Protein AF-0000000070112321 (afdb_homodimer)

Organism: Actinoplanes teichomyceticus (NCBI:txid1867)

Foldseek 3Di:
DAEEEEALALQRLLLQVLCVVVVHHYAYEALDDPPRHAPLQQFLFKLCLQQVCLQADPLQSVLSVVLSVCVVVVCVVLVDAQQKFQQFEKEFEQDPVFCVVCVSSCVSLVFDKDFQPVVCVQAVLWDNSTTIIGTGRRMIGGRSVSVSVSSCVVCVVRYDNDHDQEPVVDDGQAYEYAHAQSVCRHQVFPWAWKKWKKWKWADDADNGRHWYWYDDPNATWIWRAGRRRIIMIYIDTHRDDDKDDDPVGVVRRVVRVCNTRVVSVPTDRPDMTMHTGTAHPNQPFAFADPDSHYTYTYHNGSCCSSSSNVRSVQNSCCVVPVDGDPSNVVRHRCPVVPDD/DAEEEEALALQRLLLQVLCVVVVHHYAYEALDDPPRHAPLQQFLFKLCLQQVCLQADPLQSVLSVVLSVCVVVVCVVLVDAQQKFQQFEKEFEQDPVFCVVCVSSCVSLVFDKDFQPVVCVQAVLWDSSTTIIGTGRRMIGGRSVSSSVSSCVVCVVRYDNDHDQEPVVDDGQAYEYAHAQSVCRHQVFPWAWKKKKKWKWADDADNGRHWYWYDDPNATWIWRAGRRRIIMIYIDTHRDDDKDDDPVGVVRRVVRVCNTRVVSVPTDRPDITMHTGTAHPNQPFAFADPDSHYTYTYHNGSCCSSSSNVRSVQNSCCVPPVDGDPSNVVRHRCPVVPDD

Nearest PDB structures (foldseek):
  3if9-assembly2_C-3  TM=8.731E-01  e=1.316E-27  Bacillus subtilis
  2gah-assembly1_B  TM=8.250E-01  e=3.226E-22  Stenotrophomonas maltophilia
  4qfd-assembly2_B  TM=8.005E-01  e=5.479E-20  Homo sapiens
  4qfc-assembly1_A  TM=7.730E-01  e=1.680E-18  Homo sapiens
  3cuk-assembly1_A  TM=7.274E-01  e=4.119E-19  Homo sapiens

pLDDT: mean 94.74, std 7.02, range [36.5, 98.88]

InterPro domains:
  IPR006076 FAD dependent oxidoreductase [PF01266] (3-318)
  IPR012727 Glycine oxidase ThiO [TIGR02352] (3-321)
  IPR036188 FAD/NAD(P)-binding domain superfamily [G3DSA:3.50.50.60] (3-319)
  IPR036188 FAD/NAD(P)-binding domain superfamily [SSF51905] (1-337)

Secondary structure (DSSP, 8-state):
--EEEE--SHHHHHHHHHHHHTT---EEEE--STT---GGGG---EE-HHHHHTTS-HHHHHHHHHHHHHHHHHHHHHTS----B-S-EEEEE-SHHHHHHHHHHHHHHT--EEEHHHHHHH-TTS-TT--EEEEETT-EE--HHHHHHHHHHHTGGGEEE---SSGGG---SEEEE--GGGHHHHH----EEEEEEEEEEE--TTS-SSEEEEEETTEEEEEEE-TTSEEEEE---B-----PPBHHHHHHHHHHHHHH-GGGGGSEEEEEEEEEEEE-TTS--EEEESSSSEEEEE--GGGHHHHHHHHHHHHHHHHHH-PPPGGGGGG-GGGG----/--EEEE--SHHHHHHHHHHHHTT---EEEE--STT---GGGG---EE-HHHHHTTS-HHHHHHHHHHHHHHHHHHHHHTS----B-S-EEEEE-SHHHHHHHHHHHHHHT--EEEHHHHHHH-TTS-TT--EEEEETT-EE--HHHHHHHHHHHTGGGEEE---SSGGG---SEEEE--GGGHHHHH----EEEEEEEEEEE--TTS-SSEEEEEETTEEEEEEE-TTSEEEEE---B-----PPBHHHHHHHHHHHHHH-GGGGGSEEEEEEEEEEEE-TTS--EEEESSSSEEEEE--GGGHHHHHHHHHHHHHHHHHHSPPPGGGGGG-GGGG----

Structure (mmCIF, N/CA/C/O backbone):
data_AF-0000000070112321-model_v1
#
loop_
_entity.id
_entity.type
_entity.pdbx_description
1 polymer 'glycine oxidase'
#
loop_
_atom_site.group_PDB
_atom_site.id
_atom_site.type_symbol
_atom_site.label_atom_id
_atom_site.label_alt_id
_atom_site.label_comp_id
_atom_site.label_asym_id
_atom_site.label_entity_id
_atom_site.label_seq_id
_atom_site.pdbx_PDB_ins_code
_atom_site.Cartn_x
_atom_site.Cartn_y
_atom_site.Cartn_z
_atom_site.occupancy
_atom_site.B_iso_or_equiv
_atom_site.auth_seq_id
_atom_site.auth_comp_id
_atom_site.auth_asym_id
_atom_site.auth_atom_id
_atom_site.pdbx_PDB_model_num
ATOM 1 N N . MET A 1 1 ? 25.578 -30.562 -29.047 1 86.81 1 MET A N 1
ATOM 2 C CA . MET A 1 1 ? 24.344 -29.812 -29.25 1 86.81 1 MET A CA 1
ATOM 3 C C . MET A 1 1 ? 24.25 -28.656 -28.266 1 86.81 1 MET A C 1
ATOM 5 O O . MET A 1 1 ? 24.453 -28.828 -27.062 1 86.81 1 MET A O 1
ATOM 9 N N . SER A 1 2 ? 24.156 -27.438 -28.828 1 96.38 2 SER A N 1
ATOM 10 C CA . SER A 1 2 ? 24.062 -26.266 -27.953 1 96.38 2 SER A CA 1
ATOM 11 C C . SER A 1 2 ? 22.609 -25.922 -27.656 1 96.38 2 SER A C 1
ATOM 13 O O . SER A 1 2 ? 21.75 -25.984 -28.531 1 96.38 2 SER A O 1
ATOM 15 N N . ILE A 1 3 ? 22.344 -25.672 -26.438 1 98.38 3 ILE A N 1
ATOM 16 C CA . ILE A 1 3 ? 21 -25.375 -25.984 1 98.38 3 ILE A CA 1
ATOM 17 C C . ILE A 1 3 ? 20.938 -23.984 -25.375 1 98.38 3 ILE A C 1
ATOM 19 O O . ILE A 1 3 ? 21.844 -23.594 -24.609 1 98.38 3 ILE A O 1
ATOM 23 N N . ALA A 1 4 ? 19.938 -23.188 -25.75 1 98.75 4 ALA A N 1
ATOM 24 C CA . ALA A 1 4 ? 19.656 -21.891 -25.141 1 98.75 4 ALA A CA 1
ATOM 25 C C . ALA A 1 4 ? 18.219 -21.828 -24.625 1 98.75 4 ALA A C 1
ATOM 27 O O . ALA A 1 4 ? 17.312 -22.406 -25.219 1 98.75 4 ALA A O 1
ATOM 28 N N . ILE A 1 5 ? 18.031 -21.188 -23.531 1 98.75 5 ILE A N 1
ATOM 29 C CA . ILE A 1 5 ? 16.719 -20.906 -22.953 1 98.75 5 ILE A CA 1
ATOM 30 C C . ILE A 1 5 ? 16.469 -19.406 -22.922 1 98.75 5 ILE A C 1
ATOM 32 O O . ILE A 1 5 ? 17.297 -18.641 -22.438 1 98.75 5 ILE A O 1
ATOM 36 N N . VAL A 1 6 ? 15.367 -18.984 -23.531 1 98.44 6 VAL A N 1
ATOM 37 C CA . VAL A 1 6 ? 14.969 -17.578 -23.469 1 98.44 6 VAL A CA 1
ATOM 38 C C . VAL A 1 6 ? 13.891 -17.391 -22.391 1 98.44 6 VAL A C 1
ATOM 40 O O . VAL A 1 6 ? 12.758 -17.844 -22.562 1 98.44 6 VAL A O 1
ATOM 43 N N . GLY A 1 7 ? 14.273 -16.688 -21.375 1 97.25 7 GLY A N 1
ATOM 44 C CA . GLY A 1 7 ? 13.422 -16.516 -20.203 1 97.25 7 GLY A CA 1
ATOM 45 C C . GLY A 1 7 ? 13.992 -17.172 -18.953 1 97.25 7 GLY A C 1
ATOM 46 O O . GLY A 1 7 ? 14.141 -18.391 -18.891 1 97.25 7 GLY A O 1
ATOM 47 N N . GLY A 1 8 ? 14.273 -16.344 -18.016 1 96.5 8 GLY A N 1
ATOM 48 C CA . GLY A 1 8 ? 14.828 -16.828 -16.766 1 96.5 8 GLY A CA 1
ATOM 49 C C . GLY A 1 8 ? 13.836 -16.797 -15.617 1 96.5 8 GLY A C 1
ATOM 50 O O . GLY A 1 8 ? 14.188 -16.438 -14.492 1 96.5 8 GLY A O 1
ATOM 51 N N . GLY A 1 9 ? 12.57 -17.047 -15.859 1 96.81 9 GLY A N 1
ATOM 52 C CA . GLY A 1 9 ? 11.586 -17.297 -14.82 1 96.81 9 GLY A CA 1
ATOM 53 C C . GLY A 1 9 ? 11.656 -18.703 -14.25 1 96.81 9 GLY A C 1
ATOM 54 O O . GLY A 1 9 ? 12.609 -19.438 -14.516 1 96.81 9 GLY A O 1
ATOM 55 N N . ILE A 1 10 ? 10.664 -19.062 -13.484 1 97.81 10 ILE A N 1
ATOM 56 C CA . ILE A 1 10 ? 10.727 -20.312 -12.75 1 97.81 10 ILE A CA 1
ATOM 57 C C . ILE A 1 10 ? 10.719 -21.484 -13.727 1 97.81 10 ILE A C 1
ATOM 59 O O . ILE A 1 10 ? 11.391 -22.5 -13.5 1 97.81 10 ILE A O 1
ATOM 63 N N . ILE A 1 11 ? 9.992 -21.344 -14.828 1 98.62 11 ILE A N 1
ATOM 64 C CA . ILE A 1 11 ? 9.922 -22.422 -15.812 1 98.62 11 ILE A CA 1
ATOM 65 C C . ILE A 1 11 ? 11.273 -22.578 -16.516 1 98.62 11 ILE A C 1
ATOM 67 O O . ILE A 1 11 ? 11.812 -23.672 -16.594 1 98.62 11 ILE A O 1
ATOM 71 N N . GLY A 1 12 ? 11.82 -21.453 -16.984 1 98.44 12 GLY A N 1
ATOM 72 C CA . GLY A 1 12 ? 13.102 -21.5 -17.672 1 98.44 12 GLY A CA 1
ATOM 73 C C . GLY A 1 12 ? 14.227 -22.031 -16.797 1 98.44 12 GLY A C 1
ATOM 74 O O . GLY A 1 12 ? 15.008 -22.875 -17.219 1 98.44 12 GLY A O 1
ATOM 75 N N . LEU A 1 13 ? 14.25 -21.578 -15.617 1 97.88 13 LEU A N 1
ATOM 76 C CA . LEU A 1 13 ? 15.336 -21.984 -14.727 1 97.88 13 LEU A CA 1
ATOM 77 C C . LEU A 1 13 ? 15.156 -23.422 -14.273 1 97.88 13 LEU A C 1
ATOM 79 O O . LEU A 1 13 ? 16.141 -24.141 -14.078 1 97.88 13 LEU A O 1
ATOM 83 N N . ALA A 1 14 ? 13.922 -23.859 -14.062 1 98.62 14 ALA A N 1
ATOM 84 C CA . ALA A 1 14 ? 13.68 -25.266 -13.734 1 98.62 14 ALA A CA 1
ATOM 85 C C . ALA A 1 14 ? 14.156 -26.188 -14.867 1 98.62 14 ALA A C 1
ATOM 87 O O . ALA A 1 14 ? 14.758 -27.219 -14.609 1 98.62 14 ALA A O 1
ATOM 88 N N . ILE A 1 15 ? 13.914 -25.781 -16.078 1 98.75 15 ILE A N 1
ATOM 89 C CA . ILE A 1 15 ? 14.367 -26.562 -17.234 1 98.75 15 ILE A CA 1
ATOM 90 C C . ILE A 1 15 ? 15.891 -26.578 -17.281 1 98.75 15 ILE A C 1
ATOM 92 O O . ILE A 1 15 ? 16.5 -27.625 -17.484 1 98.75 15 ILE A O 1
ATOM 96 N N . ALA A 1 16 ? 16.469 -25.406 -17.078 1 98.56 16 ALA A N 1
ATOM 97 C CA . ALA A 1 16 ? 17.922 -25.297 -17.094 1 98.56 16 ALA A CA 1
ATOM 98 C C . ALA A 1 16 ? 18.547 -26.203 -16.031 1 98.56 16 ALA A C 1
ATOM 100 O O . ALA A 1 16 ? 19.531 -26.906 -16.297 1 98.56 16 ALA A O 1
ATOM 101 N N . GLU A 1 17 ? 17.984 -26.188 -14.867 1 97.81 17 GLU A N 1
ATOM 102 C CA . GLU A 1 17 ? 18.469 -27.016 -13.773 1 97.81 17 GLU A CA 1
ATOM 103 C C . GLU A 1 17 ? 18.359 -28.5 -14.117 1 97.81 17 GLU A C 1
ATOM 105 O O . GLU A 1 17 ? 19.266 -29.281 -13.836 1 97.81 17 GLU A O 1
ATOM 110 N N . GLU A 1 18 ? 17.234 -28.906 -14.648 1 97.81 18 GLU A N 1
ATOM 111 C CA . GLU A 1 18 ? 17.016 -30.281 -15.047 1 97.81 18 GLU A CA 1
ATOM 112 C C . GLU A 1 18 ? 18.031 -30.719 -16.094 1 97.81 18 GLU A C 1
ATOM 114 O O . GLU A 1 18 ? 18.609 -31.812 -16.016 1 97.81 18 GLU A O 1
ATOM 119 N N . LEU A 1 19 ? 18.281 -29.891 -17.094 1 97.94 19 LEU A N 1
ATOM 120 C CA . LEU A 1 19 ? 19.281 -30.188 -18.125 1 97.94 19 LEU A CA 1
ATOM 121 C C . LEU A 1 19 ? 20.672 -30.344 -17.516 1 97.94 19 LEU A C 1
ATOM 123 O O . LEU A 1 19 ? 21.391 -31.281 -17.844 1 97.94 19 LEU A O 1
ATOM 127 N N . ASP A 1 20 ? 20.953 -29.438 -16.625 1 95.75 20 ASP A N 1
ATOM 128 C CA . ASP A 1 20 ? 22.25 -29.484 -15.945 1 95.75 20 ASP A CA 1
ATOM 129 C C . ASP A 1 20 ? 22.422 -30.797 -15.164 1 95.75 20 ASP A C 1
ATOM 131 O O . ASP A 1 20 ? 23.469 -31.438 -15.227 1 95.75 20 ASP A O 1
ATOM 135 N N . ARG A 1 21 ? 21.406 -31.141 -14.477 1 94.62 21 ARG A N 1
ATOM 136 C CA . ARG A 1 21 ? 21.438 -32.375 -13.688 1 94.62 21 ARG A CA 1
ATOM 137 C C . ARG A 1 21 ? 21.656 -33.594 -14.57 1 94.62 21 ARG A C 1
ATOM 139 O O . ARG A 1 21 ? 22.25 -34.594 -14.141 1 94.62 21 ARG A O 1
ATOM 146 N N . ARG A 1 22 ? 21.234 -33.469 -15.75 1 95.44 22 ARG A N 1
ATOM 147 C CA . ARG A 1 22 ? 21.359 -34.562 -16.688 1 95.44 22 ARG A CA 1
ATOM 148 C C . ARG A 1 22 ? 22.641 -34.469 -17.516 1 95.44 22 ARG A C 1
ATOM 150 O O . ARG A 1 22 ? 22.828 -35.219 -18.484 1 95.44 22 ARG A O 1
ATOM 157 N N . GLY A 1 23 ? 23.422 -33.469 -17.234 1 94.31 23 GLY A N 1
ATOM 158 C CA . GLY A 1 23 ? 24.75 -33.375 -17.828 1 94.31 23 GLY A CA 1
ATOM 159 C C . GLY A 1 23 ? 24.75 -32.531 -19.109 1 94.31 23 GLY A C 1
ATOM 160 O O . GLY A 1 23 ? 25.734 -32.562 -19.859 1 94.31 23 GLY A O 1
ATOM 161 N N . ALA A 1 24 ? 23.609 -31.891 -19.344 1 92.88 24 ALA A N 1
ATOM 162 C CA . ALA A 1 24 ? 23.516 -31.047 -20.531 1 92.88 24 ALA A CA 1
ATOM 163 C C . ALA A 1 24 ? 23.547 -29.562 -20.156 1 92.88 24 ALA A C 1
ATOM 165 O O . ALA A 1 24 ? 22.766 -29.109 -19.312 1 92.88 24 ALA A O 1
ATOM 166 N N . GLY A 1 25 ? 24.547 -28.844 -20.469 1 91.38 25 GLY A N 1
ATOM 167 C CA . GLY A 1 25 ? 24.609 -27.422 -20.188 1 91.38 25 GLY A CA 1
ATOM 168 C C . GLY A 1 25 ? 23.781 -26.594 -21.141 1 91.38 25 GLY A C 1
ATOM 169 O O . GLY A 1 25 ? 23.438 -27.031 -22.219 1 91.38 25 GLY A O 1
ATOM 170 N N . CYS A 1 26 ? 23.344 -25.469 -20.641 1 97.06 26 CYS A N 1
ATOM 171 C CA . CYS A 1 26 ? 22.609 -24.531 -21.469 1 97.06 26 CYS A CA 1
ATOM 172 C C . CYS A 1 26 ? 22.906 -23.094 -21.047 1 97.06 26 CYS A C 1
ATOM 174 O O . CYS A 1 26 ? 23.531 -22.859 -20.016 1 97.06 26 CYS A O 1
ATOM 176 N N . THR A 1 27 ? 22.594 -22.188 -21.938 1 98.06 27 THR A N 1
ATOM 177 C CA . THR A 1 27 ? 22.641 -20.766 -21.641 1 98.06 27 THR A CA 1
ATOM 178 C C . THR A 1 27 ? 21.234 -20.188 -21.469 1 98.06 27 THR A C 1
ATOM 180 O O . THR A 1 27 ? 20.359 -20.453 -22.281 1 98.06 27 THR A O 1
ATOM 183 N N . VAL A 1 28 ? 21.031 -19.5 -20.359 1 98 28 VAL A N 1
ATOM 184 C CA . VAL A 1 28 ? 19.75 -18.844 -20.109 1 98 28 VAL A CA 1
ATOM 185 C C . VAL A 1 28 ? 19.875 -17.344 -20.359 1 98 28 VAL A C 1
ATOM 187 O O . VAL A 1 28 ? 20.734 -16.688 -19.781 1 98 28 VAL A O 1
ATOM 190 N N . TYR A 1 29 ? 19.031 -16.844 -21.266 1 97.75 29 TYR A N 1
ATOM 191 C CA . TYR A 1 29 ? 18.953 -15.398 -21.5 1 97.75 29 TYR A CA 1
ATOM 192 C C . TYR A 1 29 ? 17.797 -14.781 -20.734 1 97.75 29 TYR A C 1
ATOM 194 O O . TYR A 1 29 ? 16.656 -15.219 -20.859 1 97.75 29 TYR A O 1
ATOM 202 N N . ASP A 1 30 ? 18.062 -13.828 -19.906 1 94.94 30 ASP A N 1
ATOM 203 C CA . ASP A 1 30 ? 17.047 -13.125 -19.109 1 94.94 30 ASP A CA 1
ATOM 204 C C . ASP A 1 30 ? 17.453 -11.68 -18.859 1 94.94 30 ASP A C 1
ATOM 206 O O . ASP A 1 30 ? 18.625 -11.398 -18.562 1 94.94 30 ASP A O 1
ATOM 210 N N . ALA A 1 31 ? 16.609 -10.625 -19.281 1 82.94 31 ALA A N 1
ATOM 211 C CA . ALA A 1 31 ? 16.922 -9.203 -19.109 1 82.94 31 ALA A CA 1
ATOM 212 C C . ALA A 1 31 ? 17.312 -8.906 -17.656 1 82.94 31 ALA A C 1
ATOM 214 O O . ALA A 1 31 ? 18.203 -8.102 -17.406 1 82.94 31 ALA A O 1
ATOM 215 N N . ALA A 1 32 ? 17.359 -9.625 -16.734 1 68.5 32 ALA A N 1
ATOM 216 C CA . ALA A 1 32 ? 17.75 -9.586 -15.328 1 68.5 32 ALA A CA 1
ATOM 217 C C . ALA A 1 32 ? 17.656 -8.172 -14.773 1 68.5 32 ALA A C 1
ATOM 219 O O . ALA A 1 32 ? 17.797 -7.195 -15.516 1 68.5 32 ALA A O 1
ATOM 220 N N . GLY A 1 33 ? 17.156 -7.75 -13.422 1 68.31 33 GLY A N 1
ATOM 221 C CA . GLY A 1 33 ? 17.172 -6.516 -12.656 1 68.31 33 GLY A CA 1
ATOM 222 C C . GLY A 1 33 ? 15.859 -6.238 -11.945 1 68.31 33 GLY A C 1
ATOM 223 O O . GLY A 1 33 ? 14.867 -6.934 -12.164 1 68.31 33 GLY A O 1
ATOM 224 N N . PRO A 1 34 ? 16.062 -5.352 -11.125 1 67.19 34 PRO A N 1
ATOM 225 C CA . PRO A 1 34 ? 14.852 -4.961 -10.406 1 67.19 34 PRO A CA 1
ATOM 226 C C . PRO A 1 34 ? 13.742 -4.5 -11.344 1 67.19 34 PRO A C 1
ATOM 228 O O . PRO A 1 34 ? 13.992 -3.775 -12.312 1 67.19 34 PRO A O 1
ATOM 231 N N . GLY A 1 35 ? 12.547 -5.027 -11.141 1 71.31 35 GLY A N 1
ATOM 232 C CA . GLY A 1 35 ? 11.406 -4.629 -11.953 1 71.31 35 GLY A CA 1
ATOM 233 C C . GLY A 1 35 ? 11.148 -5.566 -13.117 1 71.31 35 GLY A C 1
ATOM 234 O O . GLY A 1 35 ? 10.094 -5.504 -13.75 1 71.31 35 GLY A O 1
ATOM 235 N N . ASP A 1 36 ? 12.148 -6.418 -13.352 1 78.06 36 ASP A N 1
ATOM 236 C CA . ASP A 1 36 ? 11.992 -7.34 -14.477 1 78.06 36 ASP A CA 1
ATOM 237 C C . ASP A 1 36 ? 11.516 -8.711 -14 1 78.06 36 ASP A C 1
ATOM 239 O O . ASP A 1 36 ? 11.578 -9.688 -14.742 1 78.06 36 ASP A O 1
ATOM 243 N N . GLU A 1 37 ? 11.008 -8.617 -12.836 1 87.75 37 GLU A N 1
ATOM 244 C CA . GLU A 1 37 ? 10.578 -9.898 -12.297 1 87.75 37 GLU A CA 1
ATOM 245 C C . GLU A 1 37 ? 9.367 -10.438 -13.047 1 87.75 37 GLU A C 1
ATOM 247 O O . GLU A 1 37 ? 8.523 -9.664 -13.516 1 87.75 37 GLU A O 1
ATOM 252 N N . GLY A 1 38 ? 9.266 -11.68 -13.234 1 90.94 38 GLY A N 1
ATOM 253 C CA . GLY A 1 38 ? 8.148 -12.328 -13.906 1 90.94 38 GLY A CA 1
ATOM 254 C C . GLY A 1 38 ? 7 -12.648 -12.969 1 90.94 38 GLY A C 1
ATOM 255 O O . GLY A 1 38 ? 6.941 -12.133 -11.852 1 90.94 38 GLY A O 1
ATOM 256 N N . ALA A 1 39 ? 6.098 -13.422 -13.453 1 94.44 39 ALA A N 1
ATOM 257 C CA . ALA A 1 39 ? 4.879 -13.781 -12.734 1 94.44 39 ALA A CA 1
ATOM 258 C C . ALA A 1 39 ? 5.203 -14.445 -11.398 1 94.44 39 ALA A C 1
ATOM 260 O O . ALA A 1 39 ? 4.453 -14.305 -10.43 1 94.44 39 ALA A O 1
ATOM 261 N N . TRP A 1 40 ? 6.344 -15.07 -11.328 1 95.44 40 TRP A N 1
ATOM 262 C CA . TRP A 1 40 ? 6.734 -15.805 -10.133 1 95.44 40 TRP A CA 1
ATOM 263 C C . TRP A 1 40 ? 6.863 -14.875 -8.93 1 95.44 40 TRP A C 1
ATOM 265 O O . TRP A 1 40 ? 6.664 -15.289 -7.789 1 95.44 40 TRP A O 1
ATOM 275 N N . HIS A 1 41 ? 7.234 -13.664 -9.133 1 95.88 41 HIS A N 1
ATOM 276 C CA . HIS A 1 41 ? 7.523 -12.711 -8.07 1 95.88 41 HIS A CA 1
ATOM 277 C C . HIS A 1 41 ? 6.273 -12.398 -7.25 1 95.88 41 HIS A C 1
ATOM 279 O O . HIS A 1 41 ? 6.363 -12.094 -6.059 1 95.88 41 HIS A O 1
ATOM 285 N N . VAL A 1 42 ? 5.094 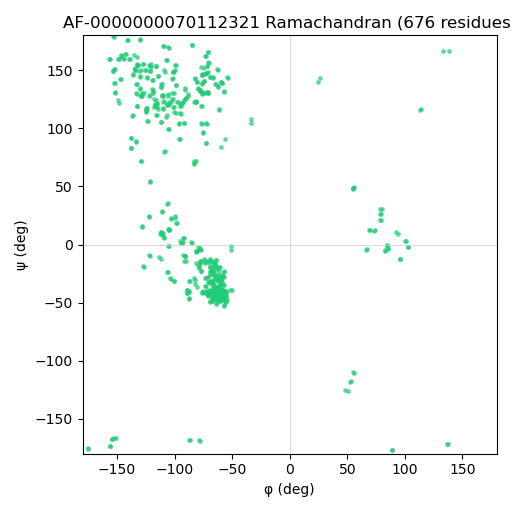-12.5 -7.883 1 97 42 VAL A N 1
ATOM 286 C CA . VAL A 1 42 ? 3.852 -12.164 -7.199 1 97 42 VAL A CA 1
ATOM 287 C C . VAL A 1 42 ? 3.031 -13.43 -6.961 1 97 42 VAL A C 1
ATOM 289 O O . VAL A 1 42 ? 1.875 -13.359 -6.535 1 97 42 VAL A O 1
ATOM 292 N N . SER A 1 43 ? 3.605 -14.531 -7.215 1 97.44 43 SER A N 1
ATOM 293 C CA . SER A 1 43 ? 2.889 -15.789 -7.039 1 97.44 43 SER A CA 1
ATOM 294 C C . SER A 1 43 ? 2.76 -16.156 -5.562 1 97.44 43 SER A C 1
ATOM 296 O O . SER A 1 43 ? 3.686 -15.93 -4.777 1 97.44 43 SER A O 1
ATOM 298 N N . GLY A 1 44 ? 1.648 -16.797 -5.195 1 97.75 44 GLY A N 1
ATOM 299 C CA . GLY A 1 44 ? 1.447 -17.297 -3.846 1 97.75 44 GLY A CA 1
ATOM 300 C C . GLY A 1 44 ? 2.213 -18.578 -3.562 1 97.75 44 GLY A C 1
ATOM 301 O O . GLY A 1 44 ? 2.426 -18.938 -2.402 1 97.75 44 GLY A O 1
ATOM 302 N N . GLY A 1 45 ? 2.557 -19.312 -4.637 1 98.5 45 GLY A N 1
ATOM 303 C CA . GLY A 1 45 ? 3.377 -20.5 -4.488 1 98.5 45 GLY A CA 1
ATOM 304 C C . GLY A 1 45 ? 2.596 -21.703 -4.004 1 98.5 45 GLY A C 1
ATOM 305 O O . GLY A 1 45 ? 3.158 -22.609 -3.375 1 98.5 45 GLY A O 1
ATOM 306 N N . MET A 1 46 ? 1.31 -21.734 -4.27 1 97.94 46 MET A N 1
ATOM 307 C CA . MET A 1 46 ? 0.46 -22.844 -3.852 1 97.94 46 MET A CA 1
ATOM 308 C C . MET A 1 46 ? 0.641 -24.047 -4.773 1 97.94 46 MET A C 1
ATOM 310 O O . MET A 1 46 ? 0.722 -23.891 -5.992 1 97.94 46 MET A O 1
ATOM 314 N N . ILE A 1 47 ? 0.8 -25.125 -4.195 1 97.88 47 ILE A N 1
ATOM 315 C CA . ILE A 1 47 ? 0.828 -26.406 -4.891 1 97.88 47 ILE A CA 1
ATOM 316 C C . ILE A 1 47 ? -0.446 -27.188 -4.582 1 97.88 47 ILE A C 1
ATOM 318 O O . ILE A 1 47 ? -0.455 -28.047 -3.701 1 97.88 47 ILE A O 1
ATOM 322 N N . ALA A 1 48 ? -1.463 -26.812 -5.285 1 94.19 48 ALA A N 1
ATOM 323 C CA . ALA A 1 48 ? -2.812 -27.281 -4.98 1 94.19 48 ALA A CA 1
ATOM 324 C C . ALA A 1 48 ? -3.494 -27.844 -6.23 1 94.19 48 ALA A C 1
ATOM 326 O O . ALA A 1 48 ? -4.5 -27.281 -6.688 1 94.19 48 ALA A O 1
ATOM 327 N N . ALA A 1 49 ? -3.059 -28.984 -6.68 1 89.94 49 ALA A N 1
ATOM 328 C CA . ALA A 1 49 ? -3.525 -29.578 -7.934 1 89.94 49 ALA A CA 1
ATOM 329 C C . ALA A 1 49 ? -5.027 -29.859 -7.883 1 89.94 49 ALA A C 1
ATOM 331 O O . ALA A 1 49 ? -5.738 -29.625 -8.859 1 89.94 49 ALA A O 1
ATOM 332 N N . GLY A 1 50 ? -5.465 -30.375 -6.832 1 84.94 50 GLY A N 1
ATOM 333 C CA . GLY A 1 50 ? -6.887 -30.656 -6.703 1 84.94 50 GLY A CA 1
ATOM 334 C C . GLY A 1 50 ? -7.762 -29.422 -6.875 1 84.94 50 GLY A C 1
ATOM 335 O O . GLY A 1 50 ? -8.766 -29.469 -7.594 1 84.94 50 GLY A O 1
ATOM 336 N N . ARG A 1 51 ? -7.406 -28.406 -6.297 1 84.25 51 ARG A N 1
ATOM 337 C CA . ARG A 1 51 ? -8.156 -27.156 -6.387 1 84.25 51 ARG A CA 1
ATOM 338 C C . ARG A 1 51 ? -8.109 -26.594 -7.801 1 84.25 51 ARG A C 1
ATOM 340 O O . ARG A 1 51 ? -9.141 -26.188 -8.352 1 84.25 51 ARG A O 1
ATOM 347 N N . GLU A 1 52 ? -6.973 -26.516 -8.375 1 84.62 52 GLU A N 1
ATOM 348 C CA . GLU A 1 52 ? -6.785 -25.953 -9.703 1 84.62 52 GLU A CA 1
ATOM 349 C C . GLU A 1 52 ? -7.531 -26.766 -10.766 1 84.62 52 GLU A C 1
ATOM 351 O O . GLU A 1 52 ? -7.969 -26.219 -11.781 1 84.62 52 GLU A O 1
ATOM 356 N N . SER A 1 53 ? -7.703 -28.016 -10.586 1 80.06 53 SER A N 1
ATOM 357 C CA . SER A 1 53 ? -8.328 -28.906 -11.555 1 80.06 53 SER A CA 1
ATOM 358 C C . SER A 1 53 ? -9.805 -28.578 -11.734 1 80.06 53 SER A C 1
ATOM 360 O O . SER A 1 53 ? -10.391 -28.891 -12.773 1 80.06 53 SER A O 1
ATOM 362 N N . ALA A 1 54 ? -10.32 -27.969 -10.766 1 77.56 54 ALA A N 1
ATOM 363 C CA . ALA A 1 54 ? -11.734 -27.609 -10.82 1 77.56 54 ALA A CA 1
ATOM 364 C C . ALA A 1 54 ? -12 -26.594 -11.922 1 77.56 54 ALA A C 1
ATOM 366 O O . ALA A 1 54 ? -13.125 -26.469 -12.406 1 77.56 54 ALA A O 1
ATOM 367 N N . PHE A 1 55 ? -10.992 -25.953 -12.359 1 71.38 55 PHE A N 1
ATOM 368 C CA . PHE A 1 55 ? -11.141 -24.859 -13.32 1 71.38 55 PHE A CA 1
ATOM 369 C C . PHE A 1 55 ? -10.578 -25.25 -14.672 1 71.38 55 PHE A C 1
ATOM 371 O O . PHE A 1 55 ? -10.539 -24.438 -15.602 1 71.38 55 PHE A O 1
ATOM 378 N N . GLU A 1 56 ? -10.219 -26.656 -14.734 1 75.56 56 GLU A N 1
ATOM 379 C CA . GLU A 1 56 ? -9.422 -27 -15.898 1 75.56 56 GLU A CA 1
ATOM 380 C C . GLU A 1 56 ? -9.938 -28.281 -16.547 1 75.56 56 GLU A C 1
ATOM 382 O O . GLU A 1 56 ? -10.719 -29.016 -15.953 1 75.56 56 GLU A O 1
ATOM 387 N N . HIS A 1 57 ? -9.523 -28.484 -17.781 1 82.44 57 HIS A N 1
ATOM 388 C CA . HIS A 1 57 ? -9.867 -29.703 -18.516 1 82.44 57 HIS A CA 1
ATOM 389 C C . HIS A 1 57 ? -9.078 -30.906 -18 1 82.44 57 HIS A C 1
ATOM 391 O O . HIS A 1 57 ? -8.039 -30.734 -17.359 1 82.44 57 HIS A O 1
ATOM 397 N N . PRO A 1 58 ? -9.539 -32.094 -18.312 1 88.06 58 PRO A N 1
ATOM 398 C CA . PRO A 1 58 ? -8.984 -33.312 -17.734 1 88.06 58 PRO A CA 1
ATOM 399 C C . PRO A 1 58 ? -7.488 -33.5 -18 1 88.06 58 PRO A C 1
ATOM 401 O O . PRO A 1 58 ? -6.75 -33.969 -17.141 1 88.06 58 PRO A O 1
ATOM 404 N N . GLN A 1 59 ? -7.07 -33.156 -19.141 1 91 59 GLN A N 1
ATOM 405 C CA . GLN A 1 59 ? -5.652 -33.281 -19.469 1 91 59 GLN A CA 1
ATOM 406 C C . GLN A 1 59 ? -4.797 -32.375 -18.594 1 91 59 GLN A C 1
ATOM 408 O O . GLN A 1 59 ? -3.736 -32.781 -18.125 1 91 59 GLN A O 1
ATOM 413 N N . LEU A 1 60 ? -5.27 -31.188 -18.406 1 94 60 LEU A N 1
ATOM 414 C CA . LEU A 1 60 ? -4.543 -30.266 -17.531 1 94 60 LEU A CA 1
ATOM 415 C C . LEU A 1 60 ? -4.559 -30.75 -16.094 1 94 60 LEU A C 1
ATOM 417 O O . LEU A 1 60 ? -3.549 -30.672 -15.391 1 94 60 LEU A O 1
ATOM 421 N N . ALA A 1 61 ? -5.668 -31.328 -15.672 1 93.75 61 ALA A N 1
ATOM 422 C CA . ALA A 1 61 ? -5.766 -31.859 -14.312 1 93.75 61 ALA A CA 1
ATOM 423 C C . ALA A 1 61 ? -4.711 -32.938 -14.07 1 93.75 61 ALA A C 1
ATOM 425 O O . ALA A 1 61 ? -4.09 -32.969 -13.008 1 93.75 61 ALA A O 1
ATOM 426 N N . ARG A 1 62 ? -4.496 -33.781 -15.047 1 94.88 62 ARG A N 1
ATOM 427 C CA . ARG A 1 62 ? -3.496 -34.844 -14.945 1 94.88 62 ARG A CA 1
ATOM 428 C C . ARG A 1 62 ? -2.088 -34.25 -14.859 1 94.88 62 ARG A C 1
ATOM 430 O O . ARG A 1 62 ? -1.264 -34.719 -14.078 1 94.88 62 ARG A O 1
ATOM 437 N N . LEU A 1 63 ? -1.828 -33.281 -15.641 1 97 63 LEU A N 1
ATOM 438 C CA . LEU A 1 63 ? -0.529 -32.625 -15.617 1 97 63 LEU A CA 1
ATOM 439 C C . LEU A 1 63 ? -0.271 -31.969 -14.258 1 97 63 LEU A C 1
ATOM 441 O O . LEU A 1 63 ? 0.817 -32.125 -13.695 1 97 63 LEU A O 1
ATOM 445 N N . LEU A 1 64 ? -1.291 -31.328 -13.742 1 96.75 64 LEU A N 1
ATOM 446 C CA . LEU A 1 64 ? -1.209 -30.688 -12.438 1 96.75 64 LEU A CA 1
ATOM 447 C C . LEU A 1 64 ? -0.909 -31.703 -11.344 1 96.75 64 LEU A C 1
ATOM 449 O O . LEU A 1 64 ? -0.009 -31.5 -10.523 1 96.75 64 LEU A O 1
ATOM 453 N N . ALA A 1 65 ? -1.609 -32.781 -11.367 1 96.12 65 ALA A N 1
ATOM 454 C CA . ALA A 1 65 ? -1.437 -33.812 -10.352 1 96.12 65 ALA A CA 1
ATOM 455 C C . ALA A 1 65 ? -0.043 -34.438 -10.438 1 96.12 65 ALA A C 1
ATOM 457 O O . ALA A 1 65 ? 0.595 -34.688 -9.406 1 96.12 65 ALA A O 1
ATOM 458 N N . THR A 1 66 ? 0.367 -34.688 -11.648 1 97.75 66 THR A N 1
ATOM 459 C CA . THR A 1 66 ? 1.69 -35.25 -11.852 1 97.75 66 THR A CA 1
ATOM 460 C C . THR A 1 66 ? 2.773 -34.344 -11.297 1 97.75 66 THR A C 1
ATOM 462 O O . THR A 1 66 ? 3.672 -34.781 -10.586 1 97.75 66 THR A O 1
ATOM 465 N N . SER A 1 67 ? 2.654 -33.094 -11.594 1 98.44 67 SER A N 1
ATOM 466 C CA . SER A 1 67 ? 3.656 -32.125 -11.125 1 98.44 67 SER A CA 1
ATOM 467 C C . SER A 1 67 ? 3.65 -32.031 -9.609 1 98.44 67 SER A C 1
ATOM 469 O O . SER A 1 67 ? 4.711 -31.984 -8.977 1 98.44 67 SER A O 1
ATOM 471 N N . ALA A 1 68 ? 2.486 -31.984 -9.031 1 97.94 68 ALA A N 1
ATOM 472 C CA . ALA A 1 68 ? 2.361 -31.891 -7.578 1 97.94 68 ALA A CA 1
ATOM 473 C C . ALA A 1 68 ? 3.098 -33.031 -6.898 1 97.94 68 ALA A C 1
ATOM 475 O O . ALA A 1 68 ? 3.781 -32.844 -5.891 1 97.94 68 ALA A O 1
ATOM 476 N N . ARG A 1 69 ? 2.996 -34.188 -7.469 1 97.88 69 ARG A N 1
ATOM 477 C CA . ARG A 1 69 ? 3.646 -35.375 -6.91 1 97.88 69 ARG A CA 1
ATOM 478 C C . ARG A 1 69 ? 5.164 -35.281 -7.035 1 97.88 69 ARG A C 1
ATOM 480 O O . ARG A 1 69 ? 5.898 -35.969 -6.328 1 97.88 69 ARG A O 1
ATOM 487 N N . MET A 1 70 ? 5.609 -34.469 -7.879 1 98.56 70 MET A N 1
ATOM 488 C CA . MET A 1 70 ? 7.043 -34.375 -8.133 1 98.56 70 MET A CA 1
ATOM 489 C C . MET A 1 70 ? 7.668 -33.312 -7.23 1 98.56 70 MET A C 1
ATOM 491 O O . MET A 1 70 ? 8.891 -33.219 -7.098 1 98.56 70 MET A O 1
ATOM 495 N N . TRP A 1 71 ? 6.895 -32.438 -6.582 1 98.56 71 TRP A N 1
ATOM 496 C CA . TRP A 1 71 ? 7.395 -31.266 -5.898 1 98.56 71 TRP A CA 1
ATOM 497 C C . TRP A 1 71 ? 8.266 -31.656 -4.703 1 98.56 71 TRP A C 1
ATOM 499 O O . TRP A 1 71 ? 9.289 -31.016 -4.445 1 98.56 71 TRP A O 1
ATOM 509 N N . PRO A 1 72 ? 7.859 -32.688 -3.938 1 97.81 72 PRO A N 1
ATOM 510 C CA . PRO A 1 72 ? 8.727 -33.031 -2.811 1 97.81 72 PRO A CA 1
ATOM 511 C C . PRO A 1 72 ? 10.172 -33.312 -3.238 1 97.81 72 PRO A C 1
ATOM 513 O O . PRO A 1 72 ? 11.109 -32.75 -2.65 1 97.81 72 PRO A O 1
ATOM 516 N N . GLU A 1 73 ? 10.32 -34.031 -4.25 1 97.88 73 GLU A N 1
ATOM 517 C CA . GLU A 1 73 ? 11.664 -34.344 -4.742 1 97.88 73 GLU A CA 1
ATOM 518 C C . GLU A 1 73 ? 12.32 -33.094 -5.336 1 97.88 73 GLU A C 1
ATOM 520 O O . GLU A 1 73 ? 13.516 -32.844 -5.133 1 97.88 73 GLU A O 1
ATOM 525 N N . PHE A 1 74 ? 11.609 -32.375 -6.055 1 98.06 74 PHE A N 1
ATOM 526 C CA . PHE A 1 74 ? 12.109 -31.141 -6.645 1 98.06 74 PHE A CA 1
ATOM 527 C C . PHE A 1 74 ? 12.633 -30.203 -5.562 1 98.06 74 PHE A C 1
ATOM 529 O O . PHE A 1 74 ? 13.742 -29.688 -5.672 1 98.06 74 PHE A O 1
ATOM 536 N N . ALA A 1 75 ? 11.836 -29.984 -4.5 1 98.06 75 ALA A N 1
ATOM 537 C CA . ALA A 1 75 ? 12.227 -29.125 -3.383 1 98.06 75 ALA A CA 1
ATOM 538 C C . ALA A 1 75 ? 13.477 -29.656 -2.689 1 98.06 75 ALA A C 1
ATOM 540 O O . ALA A 1 75 ? 14.391 -28.906 -2.365 1 98.06 75 ALA A O 1
ATOM 541 N N . ASP A 1 76 ? 13.508 -30.953 -2.508 1 96.75 76 ASP A N 1
ATOM 542 C CA . ASP A 1 76 ? 14.664 -31.578 -1.867 1 96.75 76 ASP A CA 1
ATOM 543 C C . ASP A 1 76 ? 15.93 -31.359 -2.688 1 96.75 76 ASP A C 1
ATOM 545 O O . ASP A 1 76 ? 17 -31.094 -2.131 1 96.75 76 ASP A O 1
ATOM 549 N N . ASN A 1 77 ? 15.773 -31.469 -3.953 1 95.69 77 ASN A N 1
ATOM 550 C CA . ASN A 1 77 ? 16.906 -31.344 -4.863 1 95.69 77 ASN A CA 1
ATOM 551 C C . ASN A 1 77 ? 17.484 -29.922 -4.852 1 95.69 77 ASN A C 1
ATOM 553 O O . ASN A 1 77 ? 18.641 -29.719 -5.215 1 95.69 77 ASN A O 1
ATOM 557 N N . LEU A 1 78 ? 16.656 -28.953 -4.48 1 95.69 78 LEU A N 1
ATOM 558 C CA . LEU A 1 78 ? 17.141 -27.578 -4.426 1 95.69 78 LEU A CA 1
ATOM 559 C C . LEU A 1 78 ? 18.141 -27.391 -3.293 1 95.69 78 LEU A C 1
ATOM 561 O O . LEU A 1 78 ? 18.953 -26.469 -3.312 1 95.69 78 LEU A O 1
ATOM 565 N N . GLY A 1 79 ? 18.125 -28.234 -2.26 1 93.38 79 GLY A N 1
ATOM 566 C CA . GLY A 1 79 ? 19.156 -28.297 -1.236 1 93.38 79 GLY A CA 1
ATOM 567 C C . GLY A 1 79 ? 19.109 -27.109 -0.282 1 93.38 79 GLY A C 1
ATOM 568 O O . GLY A 1 79 ? 20.109 -26.781 0.354 1 93.38 79 GLY A O 1
ATOM 569 N N . ALA A 1 80 ? 18.125 -26.344 -0.294 1 96.06 80 ALA A N 1
ATOM 570 C CA . ALA A 1 80 ? 17.922 -25.188 0.594 1 96.06 80 ALA A CA 1
ATOM 571 C C . ALA A 1 80 ? 16.469 -25.109 1.056 1 96.06 80 ALA A C 1
ATOM 573 O O . ALA A 1 80 ? 15.586 -25.75 0.49 1 96.06 80 ALA A O 1
ATOM 574 N N . ASP A 1 81 ? 16.281 -24.406 2.133 1 96.69 81 ASP A N 1
ATOM 575 C CA . ASP A 1 81 ? 14.922 -24.188 2.609 1 96.69 81 ASP A CA 1
ATOM 576 C C . ASP A 1 81 ? 14.18 -23.203 1.716 1 96.69 81 ASP A C 1
ATOM 578 O O . ASP A 1 81 ? 14.383 -21.984 1.823 1 96.69 81 ASP A O 1
ATOM 582 N N . VAL A 1 82 ? 13.312 -23.719 0.917 1 98.06 82 VAL A N 1
ATOM 583 C CA . VAL A 1 82 ? 12.586 -22.859 -0.022 1 98.06 82 VAL A CA 1
ATOM 584 C C . VAL A 1 82 ? 11.156 -22.656 0.464 1 98.06 82 VAL A C 1
ATOM 586 O O . VAL A 1 82 ? 10.297 -22.203 -0.295 1 98.06 82 VAL A O 1
ATOM 589 N N . GLY A 1 83 ? 10.906 -23.016 1.67 1 98.06 83 GLY A N 1
ATOM 590 C CA . GLY A 1 83 ? 9.594 -22.797 2.258 1 98.06 83 GLY A CA 1
ATOM 591 C C . GLY A 1 83 ? 8.562 -23.812 1.825 1 98.06 83 GLY A C 1
ATOM 592 O O . GLY A 1 83 ? 7.371 -23.516 1.759 1 98.06 83 GLY A O 1
ATOM 593 N N . TYR A 1 84 ? 9.078 -24.969 1.355 1 98.12 84 TYR A N 1
ATOM 594 C CA . TYR A 1 84 ? 8.148 -26.062 1.084 1 98.12 84 TYR A CA 1
ATOM 595 C C . TYR A 1 84 ? 7.426 -26.484 2.355 1 98.12 84 TYR A C 1
ATOM 597 O O . TYR A 1 84 ? 8.062 -26.875 3.34 1 98.12 84 TYR A O 1
ATOM 605 N N . ASP A 1 85 ? 6.152 -26.328 2.4 1 97.62 85 ASP A N 1
ATOM 606 C CA . ASP A 1 85 ? 5.305 -26.547 3.57 1 97.62 85 ASP A CA 1
ATOM 607 C C . ASP A 1 85 ? 4.129 -27.453 3.232 1 97.62 85 ASP A C 1
ATOM 609 O O . ASP A 1 85 ? 3.391 -27.203 2.279 1 97.62 85 ASP A O 1
ATOM 613 N N . ARG A 1 86 ? 3.918 -28.516 4.012 1 97.06 86 ARG A N 1
ATOM 614 C CA . ARG A 1 86 ? 2.93 -29.547 3.723 1 97.06 86 ARG A CA 1
ATOM 615 C C . ARG A 1 86 ? 1.776 -29.5 4.719 1 97.06 86 ARG A C 1
ATOM 617 O O . ARG A 1 86 ? 1.16 -30.531 5.02 1 97.06 86 ARG A O 1
ATOM 624 N N . ALA A 1 87 ? 1.523 -28.328 5.242 1 96.38 87 ALA A N 1
ATOM 625 C CA . ALA A 1 87 ? 0.511 -28.188 6.285 1 96.38 87 ALA A CA 1
ATOM 626 C C . ALA A 1 87 ? -0.896 -28.297 5.703 1 96.38 87 ALA A C 1
ATOM 628 O O . ALA A 1 87 ? -1.867 -28.469 6.441 1 96.38 87 ALA A O 1
ATOM 629 N N . GLY A 1 88 ? -1.025 -28.234 4.402 1 96.81 88 GLY A N 1
ATOM 630 C CA . GLY A 1 88 ? -2.33 -28.344 3.77 1 96.81 88 GLY A CA 1
ATOM 631 C C . GLY A 1 88 ? -3.033 -27 3.627 1 96.81 88 GLY A C 1
ATOM 632 O O . GLY A 1 88 ? -2.428 -25.953 3.842 1 96.81 88 GLY A O 1
ATOM 633 N N . SER A 1 89 ? -4.266 -27.031 3.115 1 96.88 89 SER A N 1
ATOM 634 C CA . SER A 1 89 ? -5.051 -25.828 2.889 1 96.88 89 SER A CA 1
ATOM 635 C C . SER A 1 89 ? -6.473 -25.984 3.42 1 96.88 89 SER A C 1
ATOM 637 O O . SER A 1 89 ? -6.945 -27.109 3.625 1 96.88 89 SER A O 1
ATOM 639 N N . LEU A 1 90 ? -7.059 -24.922 3.73 1 97.06 90 LEU A N 1
ATOM 640 C CA . LEU A 1 90 ? -8.477 -24.844 4.082 1 97.06 90 LEU A CA 1
ATOM 641 C C . LEU A 1 90 ? -9.25 -24.016 3.061 1 97.06 90 LEU A C 1
ATOM 643 O O . LEU A 1 90 ? -8.867 -22.891 2.752 1 97.06 90 LEU A O 1
ATOM 647 N N . GLY A 1 91 ? -10.234 -24.625 2.461 1 97.12 91 GLY A N 1
ATOM 648 C CA . GLY A 1 91 ? -11.203 -23.891 1.661 1 97.12 91 GLY A CA 1
ATOM 649 C C . GLY A 1 91 ? -12.406 -23.422 2.461 1 97.12 91 GLY A C 1
ATOM 650 O O . GLY A 1 91 ? -13.07 -24.234 3.113 1 97.12 91 GLY A O 1
ATOM 651 N N . LEU A 1 92 ? -12.688 -22.062 2.383 1 97.44 92 LEU A N 1
ATOM 652 C CA . LEU A 1 92 ? -13.711 -21.5 3.256 1 97.44 92 LEU A CA 1
ATOM 653 C C . LEU A 1 92 ? -14.773 -20.766 2.445 1 97.44 92 LEU A C 1
ATOM 655 O O . LEU A 1 92 ? -14.492 -20.25 1.358 1 97.44 92 LEU A O 1
ATOM 659 N N . ALA A 1 93 ? -15.992 -20.75 2.969 1 96.75 93 ALA A N 1
ATOM 660 C CA . ALA A 1 93 ? -17.094 -19.938 2.449 1 96.75 93 ALA A CA 1
ATOM 661 C C . ALA A 1 93 ? -17.812 -19.203 3.574 1 96.75 93 ALA A C 1
ATOM 663 O O . ALA A 1 93 ? -18.172 -19.812 4.586 1 96.75 93 ALA A O 1
ATOM 664 N N . LEU A 1 94 ? -18 -17.906 3.402 1 96.56 94 LEU A N 1
ATOM 665 C CA . LEU A 1 94 ? -18.516 -17.094 4.488 1 96.56 94 LEU A CA 1
ATOM 666 C C . LEU A 1 94 ? -20.047 -17.094 4.488 1 96.56 94 LEU A C 1
ATOM 668 O O . LEU A 1 94 ? -20.672 -17.266 5.535 1 96.56 94 LEU A O 1
ATOM 672 N N . THR A 1 95 ? -20.688 -16.906 3.316 1 96 95 THR A N 1
ATOM 673 C CA . THR A 1 95 ? -22.141 -16.812 3.215 1 96 95 THR A CA 1
ATOM 674 C C . THR A 1 95 ? -22.703 -18.047 2.512 1 96 95 THR A C 1
ATOM 676 O O . THR A 1 95 ? -21.938 -18.859 1.956 1 96 95 THR A O 1
ATOM 679 N N . ALA A 1 96 ? -24.031 -18.141 2.545 1 94.56 96 ALA A N 1
ATOM 680 C CA . ALA A 1 96 ? -24.703 -19.234 1.84 1 94.56 96 ALA A CA 1
ATOM 681 C C . ALA A 1 96 ? -24.438 -19.156 0.337 1 94.56 96 ALA A C 1
ATOM 683 O O . ALA A 1 96 ? -24.25 -20.188 -0.322 1 94.56 96 ALA A O 1
ATOM 684 N N . ASP A 1 97 ? -24.453 -17.984 -0.139 1 96 97 ASP A N 1
ATOM 685 C CA . ASP A 1 97 ? -24.156 -17.797 -1.556 1 96 97 ASP A CA 1
ATOM 686 C C . ASP A 1 97 ? -22.734 -18.219 -1.881 1 96 97 ASP A C 1
ATOM 688 O O . ASP A 1 97 ? -22.484 -18.828 -2.918 1 96 97 ASP A O 1
ATOM 692 N N . ASP A 1 98 ? -21.828 -17.953 -1.021 1 96.19 98 ASP A N 1
ATOM 693 C CA . ASP A 1 98 ? -20.438 -18.344 -1.201 1 96.19 98 ASP A CA 1
ATOM 694 C C . ASP A 1 98 ? -20.281 -19.859 -1.213 1 96.19 98 ASP A C 1
ATOM 696 O O . ASP A 1 98 ? -19.438 -20.406 -1.934 1 96.19 98 ASP A O 1
ATOM 700 N N . VAL A 1 99 ? -21.016 -20.531 -0.397 1 94.19 99 VAL A N 1
ATOM 701 C CA . VAL A 1 99 ? -20.969 -21.984 -0.343 1 94.19 99 VAL A CA 1
ATOM 702 C C . VAL A 1 99 ? -21.344 -22.578 -1.707 1 94.19 99 VAL A C 1
ATOM 704 O O . VAL A 1 99 ? -20.688 -23.5 -2.186 1 94.19 99 VAL A O 1
ATOM 707 N N . ALA A 1 100 ? -22.328 -22.016 -2.291 1 93.81 100 ALA A N 1
ATOM 708 C CA . ALA A 1 100 ? -22.766 -22.484 -3.604 1 93.81 100 ALA A CA 1
ATOM 709 C C . ALA A 1 100 ? -21.656 -22.344 -4.637 1 93.81 100 ALA A C 1
ATOM 711 O O . ALA A 1 100 ? -21.453 -23.234 -5.465 1 93.81 100 ALA A O 1
ATOM 712 N N . ILE A 1 101 ? -20.938 -21.312 -4.551 1 91.56 101 ILE A N 1
ATOM 713 C CA . ILE A 1 101 ? -19.828 -21.078 -5.465 1 91.56 101 ILE A CA 1
ATOM 714 C C . ILE A 1 101 ? -18.688 -22.062 -5.16 1 91.56 101 ILE A C 1
ATOM 716 O O . ILE A 1 101 ? -18.156 -22.688 -6.07 1 91.56 101 ILE A O 1
ATOM 720 N N . ALA A 1 102 ? -18.422 -22.234 -3.916 1 92.94 102 ALA A N 1
ATOM 721 C CA . ALA A 1 102 ? -17.281 -23.031 -3.465 1 92.94 102 ALA A CA 1
ATOM 722 C C . ALA A 1 102 ? -17.516 -24.516 -3.73 1 92.94 102 ALA A C 1
ATOM 724 O O . ALA A 1 102 ? -16.547 -25.266 -3.914 1 92.94 102 ALA A O 1
ATOM 725 N N . GLN A 1 103 ? -18.703 -24.938 -3.76 1 90.19 103 GLN A N 1
ATOM 726 C CA . GLN A 1 103 ? -19.047 -26.344 -3.91 1 90.19 103 GLN A CA 1
ATOM 727 C C . GLN A 1 103 ? -18.5 -26.906 -5.215 1 90.19 103 GLN A C 1
ATOM 729 O O . GLN A 1 103 ? -18.125 -28.078 -5.277 1 90.19 103 GLN A O 1
ATOM 734 N N . ARG A 1 104 ? -18.375 -26.141 -6.172 1 84.56 104 ARG A N 1
ATOM 735 C CA . ARG A 1 104 ? -17.828 -26.578 -7.449 1 84.56 104 ARG A CA 1
ATOM 736 C C . ARG A 1 104 ? -16.375 -27.047 -7.285 1 84.56 104 ARG A C 1
ATOM 738 O O . ARG A 1 104 ? -15.984 -28.078 -7.848 1 84.56 104 ARG A O 1
ATOM 745 N N . VAL A 1 105 ? -15.664 -26.328 -6.535 1 86.5 105 VAL A N 1
ATOM 746 C CA . VAL A 1 105 ? -14.258 -26.641 -6.293 1 86.5 105 VAL A CA 1
ATOM 747 C C . VAL A 1 105 ? -14.156 -27.812 -5.316 1 86.5 105 VAL A C 1
ATOM 749 O O . VAL A 1 105 ? -13.383 -28.75 -5.539 1 86.5 105 VAL A O 1
ATOM 752 N N . TRP A 1 106 ? -15 -27.797 -4.285 1 90.06 106 TRP A N 1
ATOM 753 C CA . TRP A 1 106 ? -14.93 -28.797 -3.221 1 90.06 106 TRP A CA 1
ATOM 754 C C . TRP A 1 106 ? -15.312 -30.188 -3.738 1 90.06 106 TRP A C 1
ATOM 756 O O . TRP A 1 106 ? -14.766 -31.188 -3.293 1 90.06 106 TRP A O 1
ATOM 766 N N . ARG A 1 107 ? -16.156 -30.219 -4.66 1 86 107 ARG A N 1
ATOM 767 C CA . ARG A 1 107 ? -16.562 -31.5 -5.238 1 86 107 ARG A CA 1
ATOM 768 C C . ARG A 1 107 ? -15.398 -32.156 -5.977 1 86 107 ARG A C 1
ATOM 770 O O . ARG A 1 107 ? -15.211 -33.375 -5.887 1 86 107 ARG A O 1
ATOM 777 N N . VAL A 1 108 ? -14.648 -31.359 -6.617 1 82.25 108 VAL A N 1
ATOM 778 C CA . VAL A 1 108 ? -13.508 -31.859 -7.367 1 82.25 108 VAL A CA 1
ATOM 779 C C . VAL A 1 108 ? -12.43 -32.344 -6.398 1 82.25 108 VAL A C 1
ATOM 781 O O . VAL A 1 108 ? -11.773 -33.375 -6.652 1 82.25 108 VAL A O 1
ATOM 784 N N . GLN A 1 109 ? -12.219 -31.672 -5.367 1 84.19 109 GLN A N 1
ATOM 785 C CA . GLN A 1 109 ? -11.227 -32.062 -4.367 1 84.19 109 GLN A CA 1
ATOM 786 C C . GLN A 1 109 ? -11.641 -33.344 -3.646 1 84.19 109 GLN A C 1
ATOM 788 O O . GLN A 1 109 ? -10.797 -34.062 -3.109 1 84.19 109 GLN A O 1
ATOM 793 N N . ASP A 1 110 ? -12.828 -33.625 -3.643 1 86 110 ASP A N 1
ATOM 794 C CA . ASP A 1 110 ? -13.383 -34.844 -3.061 1 86 110 ASP A CA 1
ATOM 795 C C . ASP A 1 110 ? -12.977 -34.969 -1.596 1 86 110 ASP A C 1
ATOM 797 O O . ASP A 1 110 ? -12.438 -36 -1.195 1 86 110 ASP A O 1
ATOM 801 N N . VAL A 1 111 ? -13.141 -33.938 -0.803 1 86.69 111 VAL A N 1
ATOM 802 C CA . VAL A 1 111 ? -12.852 -33.938 0.627 1 86.69 111 VAL A CA 1
ATOM 803 C C . VAL A 1 111 ? -14.117 -33.562 1.408 1 86.69 111 VAL A C 1
ATOM 805 O O . VAL A 1 111 ? -15.008 -32.906 0.886 1 86.69 111 VAL A O 1
ATOM 808 N N . PRO A 1 112 ? -14.141 -34.031 2.625 1 89.88 112 PRO A N 1
ATOM 809 C CA . PRO A 1 112 ? -15.359 -33.781 3.406 1 89.88 112 PRO A CA 1
ATOM 810 C C . PRO A 1 112 ? -15.508 -32.312 3.814 1 89.88 112 PRO A C 1
ATOM 812 O O . PRO A 1 112 ? -14.516 -31.641 4.098 1 89.88 112 PRO A O 1
ATOM 815 N N . VAL A 1 113 ? -16.75 -31.969 3.883 1 93.31 113 VAL A N 1
ATOM 816 C CA . VAL A 1 113 ? -17.078 -30.625 4.355 1 93.31 113 VAL A CA 1
ATOM 817 C C . VAL A 1 113 ? -17 -30.578 5.883 1 93.31 113 VAL A C 1
ATOM 819 O O . VAL A 1 113 ? -17.453 -31.516 6.559 1 93.31 113 VAL A O 1
ATOM 822 N N . LEU A 1 114 ? -16.359 -29.531 6.371 1 94.69 114 LEU A N 1
ATOM 823 C CA . LEU A 1 114 ? -16.25 -29.297 7.809 1 94.69 114 LEU A CA 1
ATOM 824 C C . LEU A 1 114 ? -17.109 -28.109 8.234 1 94.69 114 LEU A C 1
ATOM 826 O O . LEU A 1 114 ? -17.391 -27.219 7.434 1 94.69 114 LEU A O 1
ATOM 830 N N . ARG A 1 115 ? -17.594 -28.156 9.469 1 89.5 115 ARG A N 1
ATOM 831 C CA . ARG A 1 115 ? -18.406 -27.047 9.961 1 89.5 115 ARG A CA 1
ATOM 832 C C . ARG A 1 115 ? -17.922 -26.578 11.336 1 89.5 115 ARG A C 1
ATOM 834 O O . ARG A 1 115 ? -17.281 -27.344 12.062 1 89.5 115 ARG A O 1
ATOM 841 N N . GLY A 1 116 ? -18.141 -25.25 11.547 1 82.25 116 GLY A N 1
ATOM 842 C CA . GLY A 1 116 ? -18.094 -24.641 12.867 1 82.25 116 GLY A CA 1
ATOM 843 C C . GLY A 1 116 ? -16.781 -24.891 13.594 1 82.25 116 GLY A C 1
ATOM 844 O O . GLY A 1 116 ? -15.727 -24.438 13.148 1 82.25 116 GLY A O 1
ATOM 845 N N . GLU A 1 117 ? -16.938 -25.75 14.672 1 87.19 117 GLU A N 1
ATOM 846 C CA . GLU A 1 117 ? -15.914 -25.969 15.688 1 87.19 117 GLU A CA 1
ATOM 847 C C . GLU A 1 117 ? -14.719 -26.719 15.109 1 87.19 117 GLU A C 1
ATOM 849 O O . GLU A 1 117 ? -13.578 -26.469 15.5 1 87.19 117 GLU A O 1
ATOM 854 N N . ARG A 1 118 ? -14.93 -27.578 14.195 1 93.06 118 ARG A N 1
ATOM 855 C CA . ARG A 1 118 ? -13.836 -28.344 13.609 1 93.06 118 ARG A CA 1
ATOM 856 C C . ARG A 1 118 ? -12.898 -27.438 12.812 1 93.06 118 ARG A C 1
ATOM 858 O O . ARG A 1 118 ? -11.68 -27.609 12.852 1 93.06 118 ARG A O 1
ATOM 865 N N . LEU A 1 119 ? -13.5 -26.516 12.055 1 94.81 119 LEU A N 1
ATOM 866 C CA . LEU A 1 119 ? -12.688 -25.562 11.312 1 94.81 119 LEU A CA 1
ATOM 867 C C . LEU A 1 119 ? -11.852 -24.703 12.258 1 94.81 119 LEU A C 1
ATOM 869 O O . LEU A 1 119 ? -10.664 -24.484 12.008 1 94.81 119 LEU A O 1
ATOM 873 N N . ARG A 1 120 ? -12.414 -24.281 13.312 1 92.5 120 ARG A N 1
ATOM 874 C CA . ARG A 1 120 ? -11.719 -23.422 14.266 1 92.5 120 ARG A CA 1
ATOM 875 C C . ARG A 1 120 ? -10.641 -24.188 15.008 1 92.5 120 ARG A C 1
ATOM 877 O O . ARG A 1 120 ? -9.633 -23.609 15.438 1 92.5 120 ARG A O 1
ATOM 884 N N . ALA A 1 121 ? -10.906 -25.469 15.219 1 94.81 121 ALA A N 1
ATOM 885 C CA . ALA A 1 121 ? -9.875 -26.297 15.828 1 94.81 121 ALA A CA 1
ATOM 886 C C . ALA A 1 121 ? -8.633 -26.375 14.93 1 94.81 121 ALA A C 1
ATOM 888 O O . ALA A 1 121 ? -7.508 -26.375 15.43 1 94.81 121 ALA A O 1
ATOM 889 N N . LEU A 1 122 ? -8.844 -26.406 13.672 1 95.62 122 LEU A N 1
ATOM 890 C CA . LEU A 1 122 ? -7.738 -26.453 12.719 1 95.62 122 LEU A CA 1
ATOM 891 C C . LEU A 1 122 ? -7.074 -25.078 12.609 1 95.62 122 LEU A C 1
ATOM 893 O O . LEU A 1 122 ? -5.844 -24.984 12.539 1 95.62 122 LEU A O 1
ATOM 897 N N . GLU A 1 123 ? -7.879 -23.984 12.602 1 96.62 123 GLU A N 1
ATOM 898 C CA . GLU A 1 123 ? -7.406 -22.609 12.469 1 96.62 123 GLU A CA 1
ATOM 899 C C . GLU A 1 123 ? -8.141 -21.672 13.43 1 96.62 123 GLU A C 1
ATOM 901 O O . GLU A 1 123 ? -9.141 -21.047 13.055 1 96.62 123 GLU A O 1
ATOM 906 N N . PRO A 1 124 ? -7.641 -21.453 14.609 1 96.44 124 PRO A N 1
ATOM 907 C CA . PRO A 1 124 ? -8.305 -20.641 15.633 1 96.44 124 PRO A CA 1
ATOM 908 C C . PRO A 1 124 ? -8.453 -19.172 15.211 1 96.44 124 PRO A C 1
ATOM 910 O O . PRO A 1 124 ? -9.297 -18.453 15.75 1 96.44 124 PRO A O 1
ATOM 913 N N . ALA A 1 125 ? -7.691 -18.734 14.258 1 97.06 125 ALA A N 1
ATOM 914 C CA . ALA A 1 125 ? -7.668 -17.328 13.859 1 97.06 125 ALA A CA 1
ATOM 915 C C . ALA A 1 125 ? -8.844 -17 12.945 1 97.06 125 ALA A C 1
ATOM 917 O O . ALA A 1 125 ? -9.078 -15.828 12.617 1 97.06 125 ALA A O 1
ATOM 918 N N . LEU A 1 126 ? -9.641 -17.984 12.539 1 97.5 126 LEU A N 1
ATOM 919 C CA . LEU A 1 126 ? -10.758 -17.75 11.633 1 97.5 126 LEU A CA 1
ATOM 920 C C . LEU A 1 126 ? -11.828 -16.891 12.305 1 97.5 126 LEU A C 1
ATOM 922 O O . LEU A 1 126 ? -12.07 -17.016 13.508 1 97.5 126 LEU A O 1
ATOM 926 N N . SER A 1 127 ? -12.406 -16.062 11.516 1 96.5 127 SER A N 1
ATOM 927 C CA . SER A 1 127 ? -13.578 -15.32 11.977 1 96.5 127 SER A CA 1
ATOM 928 C C . SER A 1 127 ? -14.656 -16.266 12.5 1 96.5 127 SER A C 1
ATOM 930 O O . SER A 1 127 ? -14.898 -17.328 11.914 1 96.5 127 SER A O 1
ATOM 932 N N . PRO A 1 128 ? -15.375 -15.844 13.562 1 94.31 128 PRO A N 1
ATOM 933 C CA . PRO A 1 128 ? -16.516 -16.641 14.023 1 94.31 128 PRO A CA 1
ATOM 934 C C . PRO A 1 128 ? -17.641 -16.734 12.992 1 94.31 128 PRO A C 1
ATOM 936 O O . PRO A 1 128 ? -18.516 -17.594 13.102 1 94.31 128 PRO A O 1
ATOM 939 N N . ARG A 1 129 ? -17.578 -15.93 12.016 1 94.06 129 ARG A N 1
ATOM 940 C CA . ARG A 1 129 ? -18.609 -15.914 10.977 1 94.06 129 ARG A CA 1
ATOM 941 C C . ARG A 1 129 ? -18.406 -17.062 9.992 1 94.06 129 ARG A C 1
ATOM 943 O O . ARG A 1 129 ? -19.312 -17.375 9.211 1 94.06 129 ARG A O 1
ATOM 950 N N . VAL A 1 130 ? -17.219 -17.609 9.922 1 94.25 130 VAL A N 1
ATOM 951 C CA . VAL A 1 130 ? -16.953 -18.719 9.031 1 94.25 130 VAL A CA 1
ATOM 952 C C . VAL A 1 130 ? -17.531 -20.016 9.617 1 94.25 130 VAL A C 1
ATOM 954 O O . VAL A 1 130 ? -17.109 -20.438 10.695 1 94.25 130 VAL A O 1
ATOM 957 N N . ARG A 1 131 ? -18.469 -20.625 8.852 1 91.19 131 ARG A N 1
ATOM 958 C CA . ARG A 1 131 ? -19.156 -21.75 9.469 1 91.19 131 ARG A CA 1
ATOM 959 C C . ARG A 1 131 ? -18.969 -23.016 8.633 1 91.19 131 ARG A C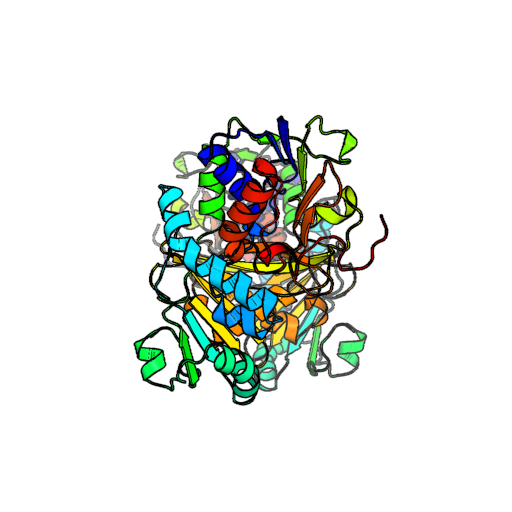 1
ATOM 961 O O . ARG A 1 131 ? -19.344 -24.109 9.07 1 91.19 131 ARG A O 1
ATOM 968 N N . ILE A 1 132 ? -18.438 -22.922 7.469 1 95.5 132 ILE A N 1
ATOM 969 C CA . ILE A 1 132 ? -18.359 -24.094 6.605 1 95.5 132 ILE A CA 1
ATOM 970 C C . ILE A 1 132 ? -17.094 -24.016 5.754 1 95.5 132 ILE A C 1
ATOM 972 O O . ILE A 1 132 ? -16.672 -22.922 5.344 1 95.5 132 ILE A O 1
ATOM 976 N N . GLY A 1 133 ? -16.453 -25.172 5.523 1 96.69 133 GLY A N 1
ATOM 977 C CA . GLY A 1 133 ? -15.25 -25.266 4.699 1 96.69 133 GLY A CA 1
ATOM 978 C C . GLY A 1 133 ? -14.773 -26.703 4.504 1 96.69 133 GLY A C 1
ATOM 979 O O . GLY A 1 133 ? -15.5 -27.641 4.801 1 96.69 133 GLY A O 1
ATOM 980 N N . VAL A 1 134 ? -13.68 -26.844 3.863 1 96.5 134 VAL A N 1
ATOM 981 C CA . VAL A 1 134 ? -13.062 -28.141 3.641 1 96.5 134 VAL A CA 1
ATOM 982 C C . VAL A 1 134 ? -11.578 -28.078 4.004 1 96.5 134 VAL A C 1
ATOM 984 O O . VAL A 1 134 ? -10.977 -27.016 4.012 1 96.5 134 VAL A O 1
ATOM 987 N N . HIS A 1 135 ? -11.055 -29.234 4.344 1 96.62 135 HIS A N 1
ATOM 988 C CA . HIS A 1 135 ? -9.633 -29.391 4.613 1 96.62 135 HIS A CA 1
ATOM 989 C C . HIS A 1 135 ? -8.977 -30.312 3.58 1 96.62 135 HIS A C 1
ATOM 991 O O . HIS A 1 135 ? -9.422 -31.438 3.373 1 96.62 135 HIS A O 1
ATOM 997 N N . ALA A 1 136 ? -8.016 -29.75 2.832 1 95.31 136 ALA A N 1
ATOM 998 C CA . ALA A 1 136 ? -7.199 -30.531 1.905 1 95.31 136 ALA A CA 1
ATOM 999 C C . ALA A 1 136 ? -5.793 -30.734 2.459 1 95.31 136 ALA A C 1
ATOM 1001 O O . ALA A 1 136 ? -4.902 -29.922 2.227 1 95.31 136 ALA A O 1
ATOM 1002 N N . PRO A 1 137 ? -5.539 -31.859 3.021 1 94.38 137 PRO A N 1
ATOM 1003 C CA . PRO A 1 137 ? -4.273 -32.062 3.736 1 94.38 137 PRO A CA 1
ATOM 1004 C C . PRO A 1 137 ? -3.102 -32.312 2.795 1 94.38 137 PRO A C 1
ATOM 1006 O O . PRO A 1 137 ? -1.942 -32.188 3.195 1 94.38 137 PRO A O 1
ATOM 1009 N N . ASP A 1 138 ? -3.395 -32.656 1.558 1 92.75 138 ASP A N 1
ATOM 1010 C CA . ASP A 1 138 ? -2.322 -33.031 0.648 1 92.75 138 ASP A CA 1
ATOM 1011 C C . ASP A 1 138 ? -1.793 -31.828 -0.127 1 92.75 138 ASP A C 1
ATOM 1013 O O . ASP A 1 138 ? -0.787 -31.938 -0.833 1 92.75 138 ASP A O 1
ATOM 1017 N N . GLU A 1 139 ? -2.471 -30.75 -0.016 1 95.19 139 GLU A N 1
ATOM 1018 C CA . GLU A 1 139 ? -1.996 -29.547 -0.691 1 95.19 139 GLU A CA 1
ATOM 1019 C C . GLU A 1 139 ? -0.816 -28.922 0.05 1 95.19 139 GLU A C 1
ATOM 1021 O O . GLU A 1 139 ? -0.709 -29.047 1.272 1 95.19 139 GLU A O 1
ATOM 1026 N N . CYS A 1 140 ? 0.079 -28.359 -0.747 1 97.88 140 CYS A N 1
ATOM 1027 C CA . CYS A 1 140 ? 1.313 -27.797 -0.213 1 97.88 140 CYS A CA 1
ATOM 1028 C C . CYS A 1 140 ? 1.537 -26.391 -0.735 1 97.88 140 CYS A C 1
ATOM 1030 O O . CYS A 1 140 ? 0.691 -25.844 -1.446 1 97.88 140 CYS A O 1
ATOM 1032 N N . GLN A 1 141 ? 2.588 -25.828 -0.234 1 98.44 141 GLN A N 1
ATOM 1033 C CA . GLN A 1 141 ? 3.031 -24.516 -0.713 1 98.44 141 GLN A CA 1
ATOM 1034 C C . GLN A 1 141 ? 4.555 -24.438 -0.748 1 98.44 141 GLN A C 1
ATOM 1036 O O . GLN A 1 141 ? 5.242 -25.25 -0.137 1 98.44 141 GLN A O 1
ATOM 1041 N N . VAL A 1 142 ? 5.02 -23.438 -1.459 1 98.62 142 VAL A N 1
ATOM 1042 C CA . VAL A 1 142 ? 6.43 -23.062 -1.482 1 98.62 142 VAL A CA 1
ATOM 1043 C C . VAL A 1 142 ? 6.562 -21.547 -1.595 1 98.62 142 VAL A C 1
ATOM 1045 O O . VAL A 1 142 ? 5.594 -20.859 -1.92 1 98.62 142 VAL A O 1
ATOM 1048 N N . ASP A 1 143 ? 7.715 -21.031 -1.239 1 98.62 143 ASP A N 1
ATOM 1049 C CA . ASP A 1 143 ? 8.008 -19.625 -1.482 1 98.62 143 ASP A CA 1
ATOM 1050 C C . ASP A 1 143 ? 8.711 -19.438 -2.826 1 98.62 143 ASP A C 1
ATOM 1052 O O . ASP A 1 143 ? 9.914 -19.672 -2.943 1 98.62 143 ASP A O 1
ATOM 1056 N N . PRO A 1 144 ? 7.996 -18.953 -3.801 1 98.25 144 PRO A N 1
ATOM 1057 C CA . PRO A 1 144 ? 8.586 -18.859 -5.137 1 98.25 144 PRO A CA 1
ATOM 1058 C C . PRO A 1 144 ? 9.828 -17.969 -5.164 1 98.25 144 PRO A C 1
ATOM 1060 O O . PRO A 1 144 ? 10.758 -18.234 -5.93 1 98.25 144 PRO A O 1
ATOM 1063 N N . ARG A 1 145 ? 9.844 -16.938 -4.355 1 97.44 145 ARG A N 1
ATOM 1064 C CA . ARG A 1 145 ? 11 -16.047 -4.332 1 97.44 145 ARG A CA 1
ATOM 1065 C C . ARG A 1 145 ? 12.242 -16.766 -3.818 1 97.44 145 ARG A C 1
ATOM 1067 O O . ARG A 1 145 ? 13.344 -16.547 -4.312 1 97.44 145 ARG A O 1
ATOM 1074 N N . ARG A 1 146 ? 12.031 -17.625 -2.879 1 98.06 146 ARG A N 1
ATOM 1075 C CA . ARG A 1 146 ? 13.156 -18.422 -2.389 1 98.06 146 ARG A CA 1
ATOM 1076 C C . ARG A 1 146 ? 13.578 -19.453 -3.418 1 98.06 146 ARG A C 1
ATOM 1078 O O . ARG A 1 146 ? 14.773 -19.703 -3.604 1 98.06 146 ARG A O 1
ATOM 1085 N N . VAL A 1 147 ? 12.625 -20.094 -4.059 1 98.25 147 VAL A N 1
ATOM 1086 C CA . VAL A 1 147 ? 12.938 -21.047 -5.125 1 98.25 147 VAL A CA 1
ATOM 1087 C C . VAL A 1 147 ? 13.773 -20.359 -6.199 1 98.25 147 VAL A C 1
ATOM 1089 O O . VAL A 1 147 ? 14.812 -20.875 -6.617 1 98.25 147 VAL A O 1
ATOM 1092 N N . MET A 1 148 ? 13.344 -19.188 -6.59 1 97.06 148 MET A N 1
ATOM 1093 C CA . MET A 1 148 ? 14.031 -18.438 -7.637 1 97.06 148 MET A CA 1
ATOM 1094 C C . MET A 1 148 ? 15.438 -18.062 -7.199 1 97.06 148 MET A C 1
ATOM 1096 O O . MET A 1 148 ? 16.375 -18.141 -7.988 1 97.06 148 MET A O 1
ATOM 1100 N N . ALA A 1 149 ? 15.562 -17.656 -5.949 1 96.69 149 ALA A N 1
ATOM 1101 C CA . ALA A 1 149 ? 16.875 -17.297 -5.438 1 96.69 149 ALA A CA 1
ATOM 1102 C C . ALA A 1 149 ? 17.844 -18.469 -5.523 1 96.69 149 ALA A C 1
ATOM 1104 O O . ALA A 1 149 ? 18.984 -18.312 -5.961 1 96.69 149 ALA A O 1
ATOM 1105 N N . VAL A 1 150 ? 17.391 -19.625 -5.152 1 97.88 150 VAL A N 1
ATOM 1106 C CA . VAL A 1 150 ? 18.234 -20.828 -5.164 1 97.88 150 VAL A CA 1
ATOM 1107 C C . VAL A 1 150 ? 18.594 -21.188 -6.602 1 97.88 150 VAL A C 1
ATOM 1109 O O . VAL A 1 150 ? 19.75 -21.453 -6.91 1 97.88 150 VAL A O 1
ATOM 1112 N N . LEU A 1 151 ? 17.594 -21.172 -7.48 1 97.25 151 LEU A N 1
ATOM 1113 C CA . LEU A 1 151 ? 17.844 -21.531 -8.875 1 97.25 151 LEU A CA 1
ATOM 1114 C C . LEU A 1 151 ? 18.812 -20.562 -9.531 1 97.25 151 LEU A C 1
ATOM 1116 O O . LEU A 1 151 ? 19.719 -20.984 -10.266 1 97.25 151 LEU A O 1
ATOM 1120 N N . ARG A 1 152 ? 18.625 -19.281 -9.25 1 95.88 152 ARG A N 1
ATOM 1121 C CA . ARG A 1 152 ? 19.5 -18.281 -9.844 1 95.88 152 ARG A CA 1
ATOM 1122 C C . ARG A 1 152 ? 20.938 -18.422 -9.336 1 95.88 152 ARG A C 1
ATOM 1124 O O . ARG A 1 152 ? 21.891 -18.219 -10.094 1 95.88 152 ARG A O 1
ATOM 1131 N N . GLU A 1 153 ? 21.031 -18.719 -8.109 1 95.88 153 GLU A N 1
ATOM 1132 C CA . GLU A 1 153 ? 22.359 -18.938 -7.543 1 95.88 153 GLU A CA 1
ATOM 1133 C C . GLU A 1 153 ? 23.031 -20.141 -8.172 1 95.88 153 GLU A C 1
ATOM 1135 O O . GLU A 1 153 ? 24.188 -20.078 -8.57 1 95.88 153 GLU A O 1
ATOM 1140 N N . ARG A 1 154 ? 22.406 -21.203 -8.344 1 95.31 154 ARG A N 1
ATOM 1141 C CA . ARG A 1 154 ? 22.953 -22.453 -8.867 1 95.31 154 ARG A CA 1
ATOM 1142 C C . ARG A 1 154 ? 23.312 -22.312 -10.336 1 95.31 154 ARG A C 1
ATOM 1144 O O . ARG A 1 154 ? 24.25 -22.953 -10.805 1 95.31 154 ARG A O 1
ATOM 1151 N N . LEU A 1 155 ? 22.547 -21.484 -11.023 1 95.5 155 LEU A N 1
ATOM 1152 C CA . LEU A 1 155 ? 22.734 -21.375 -12.469 1 95.5 155 LEU A CA 1
ATOM 1153 C C . LEU A 1 155 ? 23.453 -20.078 -12.828 1 95.5 155 LEU A C 1
ATOM 1155 O O . LEU A 1 155 ? 23.391 -19.625 -13.969 1 95.5 155 LEU A O 1
ATOM 1159 N N . ALA A 1 156 ? 24.031 -19.375 -11.82 1 93.81 156 ALA A N 1
ATOM 1160 C CA . ALA A 1 156 ? 24.609 -18.047 -11.977 1 93.81 156 ALA A CA 1
ATOM 1161 C C . ALA A 1 156 ? 25.562 -18 -13.156 1 93.81 156 ALA A C 1
ATOM 1163 O O . ALA A 1 156 ? 25.547 -17.047 -13.945 1 93.81 156 ALA A O 1
ATOM 1164 N N . GLY A 1 157 ? 26.359 -19.016 -13.391 1 93.06 157 GLY A N 1
ATOM 1165 C CA . GLY A 1 157 ? 27.344 -19.031 -14.461 1 93.06 157 GLY A CA 1
ATOM 1166 C C . GLY A 1 157 ? 26.719 -19.297 -15.828 1 93.06 157 GLY A C 1
ATOM 1167 O O . GLY A 1 157 ? 27.391 -19.156 -16.859 1 93.06 157 GLY A O 1
ATOM 1168 N N . ARG A 1 158 ? 25.406 -19.562 -15.883 1 94.38 158 ARG A N 1
ATOM 1169 C CA . ARG A 1 158 ? 24.719 -19.938 -17.125 1 94.38 158 ARG A CA 1
ATOM 1170 C C . ARG A 1 158 ? 23.734 -18.859 -17.531 1 94.38 158 ARG A C 1
ATOM 1172 O O . ARG A 1 158 ? 23.188 -18.891 -18.641 1 94.38 158 ARG A O 1
ATOM 1179 N N . ILE A 1 159 ? 23.438 -17.891 -16.703 1 95.81 159 ILE A N 1
ATOM 1180 C CA . ILE A 1 159 ? 22.453 -16.844 -16.984 1 95.81 159 ILE A CA 1
ATOM 1181 C C . ILE A 1 159 ? 23.156 -15.625 -17.578 1 95.81 159 ILE A C 1
ATOM 1183 O O . ILE A 1 159 ? 24.094 -15.086 -17 1 95.81 159 ILE A O 1
ATOM 1187 N N . VAL A 1 160 ? 22.766 -15.258 -18.703 1 95.81 160 VAL A N 1
ATOM 1188 C CA . VAL A 1 160 ? 23.25 -14.055 -19.375 1 95.81 160 VAL A CA 1
ATOM 1189 C C . VAL A 1 160 ? 22.188 -12.961 -19.312 1 95.81 160 VAL A C 1
ATOM 1191 O O . VAL A 1 160 ? 21.047 -13.148 -19.75 1 95.81 160 VAL A O 1
ATOM 1194 N N . SER A 1 161 ? 22.531 -11.836 -18.719 1 94.69 161 SER A N 1
ATOM 1195 C CA . SER A 1 161 ? 21.625 -10.703 -18.609 1 94.69 161 SER A CA 1
ATOM 1196 C C . SER A 1 161 ? 21.438 -10.008 -19.953 1 94.69 161 SER A C 1
ATOM 1198 O O . SER A 1 161 ? 22.188 -9.086 -20.281 1 94.69 161 SER A O 1
ATOM 1200 N N . LYS A 1 162 ? 20.484 -10.492 -20.703 1 94.69 162 LYS A N 1
ATOM 1201 C CA . LYS A 1 162 ? 20.188 -9.961 -22.031 1 94.69 162 LYS A CA 1
ATOM 1202 C C . LYS A 1 162 ? 18.719 -10.172 -22.391 1 94.69 162 LYS A C 1
ATOM 1204 O O . LYS A 1 162 ? 18.188 -11.266 -22.219 1 94.69 162 LYS A O 1
ATOM 1209 N N . ARG A 1 163 ? 18.109 -9.094 -22.828 1 93.62 163 ARG A N 1
ATOM 1210 C CA . ARG A 1 163 ? 16.766 -9.203 -23.375 1 93.62 163 ARG A CA 1
ATOM 1211 C C . ARG A 1 163 ? 16.797 -9.664 -24.828 1 93.62 163 ARG A C 1
ATOM 1213 O O . ARG A 1 163 ? 17.453 -9.055 -25.672 1 93.62 163 ARG A O 1
ATOM 1220 N N . ILE A 1 164 ? 16.125 -10.734 -25.094 1 96.69 164 ILE A N 1
ATOM 1221 C CA . ILE A 1 164 ? 16.047 -11.258 -26.453 1 96.69 164 ILE A CA 1
ATOM 1222 C C . ILE A 1 164 ? 14.773 -10.742 -27.125 1 96.69 164 ILE A C 1
ATOM 1224 O O . ILE A 1 164 ? 13.664 -11 -26.656 1 96.69 164 ILE A O 1
ATOM 1228 N N . GLY A 1 165 ? 14.953 -10.008 -28.203 1 95.75 165 GLY A N 1
ATOM 1229 C CA . GLY A 1 165 ? 13.812 -9.484 -28.953 1 95.75 165 GLY A CA 1
ATOM 1230 C C . GLY A 1 165 ? 13.312 -10.43 -30.031 1 95.75 165 GLY A C 1
ATOM 1231 O O . GLY A 1 165 ? 12.117 -10.484 -30.297 1 95.75 165 GLY A O 1
ATOM 1232 N N . THR A 1 166 ? 14.25 -11.07 -30.688 1 97.75 166 THR A N 1
ATOM 1233 C CA . THR A 1 166 ? 13.945 -12.07 -31.703 1 97.75 166 THR A CA 1
ATOM 1234 C C . THR A 1 166 ? 14.812 -13.312 -31.531 1 97.75 166 THR A C 1
ATOM 1236 O O . THR A 1 166 ? 15.945 -13.219 -31.047 1 97.75 166 THR A O 1
ATOM 1239 N N . LEU A 1 167 ? 14.281 -14.398 -31.938 1 98 167 LEU A N 1
ATOM 1240 C CA . LEU A 1 167 ? 14.992 -15.656 -31.719 1 98 167 LEU A CA 1
ATOM 1241 C C . LEU A 1 167 ? 16.234 -15.742 -32.625 1 98 167 LEU A C 1
ATOM 1243 O O . LEU A 1 167 ? 17.109 -16.562 -32.375 1 98 167 LEU A O 1
ATOM 1247 N N . ASP A 1 168 ? 16.312 -14.898 -33.594 1 96.75 168 ASP A N 1
ATOM 1248 C CA . ASP A 1 168 ? 17.469 -14.852 -34.469 1 96.75 168 ASP A CA 1
ATOM 1249 C C . ASP A 1 168 ? 18.719 -14.391 -33.719 1 96.75 168 ASP A C 1
ATOM 1251 O O . ASP A 1 168 ? 19.844 -14.648 -34.156 1 96.75 168 ASP A O 1
ATOM 1255 N N . GLU A 1 169 ? 18.531 -13.781 -32.625 1 97.38 169 GLU A N 1
ATOM 1256 C CA . GLU A 1 169 ? 19.625 -13.258 -31.812 1 97.38 169 GLU A CA 1
ATOM 1257 C C . GLU A 1 169 ? 20.312 -14.375 -31.031 1 97.38 169 GLU A C 1
ATOM 1259 O O . GLU A 1 169 ? 21.406 -14.172 -30.469 1 97.38 169 GLU A O 1
ATOM 1264 N N . VAL A 1 170 ? 19.688 -15.484 -30.969 1 97.75 170 VAL A N 1
ATOM 1265 C CA . VAL A 1 170 ? 20.188 -16.578 -30.156 1 97.75 170 VAL A CA 1
ATOM 1266 C C . VAL A 1 170 ? 20.891 -17.609 -31.047 1 97.75 170 VAL A C 1
ATOM 1268 O O . VAL A 1 170 ? 20.281 -18.156 -31.969 1 97.75 170 VAL A O 1
ATOM 1271 N N . ASP A 1 171 ? 22.188 -17.828 -30.828 1 95.94 171 ASP A N 1
ATOM 1272 C CA . ASP A 1 171 ? 22.953 -18.812 -31.578 1 95.94 171 ASP A CA 1
ATOM 1273 C C . ASP A 1 171 ? 23.031 -20.141 -30.828 1 95.94 171 ASP A C 1
ATOM 1275 O O . ASP A 1 171 ? 23.953 -20.359 -30.047 1 95.94 171 ASP A O 1
ATOM 1279 N N . ALA A 1 172 ? 22.125 -21.031 -31.047 1 97.81 172 ALA A N 1
ATOM 1280 C CA . ALA A 1 172 ? 22.078 -22.359 -30.438 1 97.81 172 ALA A CA 1
ATOM 1281 C C . ALA A 1 172 ? 21.344 -23.344 -31.344 1 97.81 172 ALA A C 1
ATOM 1283 O O . ALA A 1 172 ? 20.5 -22.953 -32.156 1 97.81 172 ALA A O 1
ATOM 1284 N N . ASP A 1 173 ? 21.672 -24.578 -31.281 1 97.5 173 ASP A N 1
ATOM 1285 C CA . ASP A 1 173 ? 21.031 -25.641 -32.062 1 97.5 173 ASP A CA 1
ATOM 1286 C C . ASP A 1 173 ? 19.578 -25.812 -31.656 1 97.5 173 ASP A C 1
ATOM 1288 O O . ASP A 1 173 ? 18.719 -26.062 -32.5 1 97.5 173 ASP A O 1
ATOM 1292 N N . THR A 1 174 ? 19.297 -25.734 -30.406 1 98 174 THR A N 1
ATOM 1293 C CA . THR A 1 174 ? 17.953 -25.797 -29.844 1 98 174 THR A CA 1
ATOM 1294 C C . THR A 1 174 ? 17.688 -24.594 -28.938 1 98 174 THR A C 1
ATOM 1296 O O . THR A 1 174 ? 18.531 -24.25 -28.094 1 98 174 THR A O 1
ATOM 1299 N N . VAL A 1 175 ? 16.547 -23.938 -29.172 1 98.75 175 VAL A N 1
ATOM 1300 C CA . VAL A 1 175 ? 16.141 -22.797 -28.359 1 98.75 175 VAL A CA 1
ATOM 1301 C C . VAL A 1 175 ? 14.836 -23.109 -27.641 1 98.75 175 VAL A C 1
ATOM 1303 O O . VAL A 1 175 ? 13.82 -23.406 -28.266 1 98.75 175 VAL A O 1
ATOM 1306 N N . VAL A 1 176 ? 14.867 -23.109 -26.312 1 98.88 176 VAL A N 1
ATOM 1307 C CA . VAL A 1 176 ? 13.656 -23.25 -25.516 1 98.88 176 VAL A CA 1
ATOM 1308 C C . VAL A 1 176 ? 13.109 -21.859 -25.156 1 98.88 176 VAL A C 1
ATOM 1310 O O . VAL A 1 176 ? 13.805 -21.062 -24.516 1 98.88 176 VAL A O 1
ATOM 1313 N N . VAL A 1 177 ? 11.867 -21.594 -25.547 1 98.75 177 VAL A N 1
ATOM 1314 C CA . VAL A 1 177 ? 11.227 -20.328 -25.234 1 98.75 177 VAL A CA 1
ATOM 1315 C C . VAL A 1 177 ? 10.359 -20.484 -23.969 1 98.75 177 VAL A C 1
ATOM 1317 O O . VAL A 1 177 ? 9.289 -21.078 -24.031 1 98.75 177 VAL A O 1
ATOM 1320 N N . ALA A 1 178 ? 10.82 -20 -22.906 1 98.44 178 ALA A N 1
ATOM 1321 C CA . ALA A 1 178 ? 10.125 -19.953 -21.625 1 98.44 178 ALA A CA 1
ATOM 1322 C C . ALA A 1 178 ? 9.992 -18.516 -21.125 1 98.44 178 ALA A C 1
ATOM 1324 O O . ALA A 1 178 ? 10.312 -18.219 -19.969 1 98.44 178 ALA A O 1
ATOM 1325 N N . ALA A 1 179 ? 9.438 -17.672 -21.938 1 97.06 179 ALA A N 1
ATOM 1326 C CA . ALA A 1 179 ? 9.5 -16.219 -21.734 1 97.06 179 ALA A CA 1
ATOM 1327 C C . ALA A 1 179 ? 8.18 -15.68 -21.188 1 97.06 179 ALA A C 1
ATOM 1329 O O . ALA A 1 179 ? 7.852 -14.508 -21.391 1 97.06 179 ALA A O 1
ATOM 1330 N N . GLY A 1 180 ? 7.359 -16.547 -20.562 1 95.81 180 GLY A N 1
ATOM 1331 C CA . GLY A 1 180 ? 6.094 -16.047 -20.047 1 95.81 180 GLY A CA 1
ATOM 1332 C C . GLY A 1 180 ? 5.301 -15.258 -21.062 1 95.81 180 GLY A C 1
ATOM 1333 O O . GLY A 1 180 ? 5.07 -15.719 -22.188 1 95.81 180 GLY A O 1
ATOM 1334 N N . CYS A 1 181 ? 4.91 -14.062 -20.734 1 95 181 CYS A N 1
ATOM 1335 C CA . CYS A 1 181 ? 4.113 -13.219 -21.625 1 95 181 CYS A CA 1
ATOM 1336 C C . CYS A 1 181 ? 4.918 -12.797 -22.844 1 95 181 CYS A C 1
ATOM 1338 O O . CYS A 1 181 ? 4.348 -12.508 -23.906 1 95 181 CYS A O 1
ATOM 1340 N N . GLY A 1 182 ? 6.219 -12.766 -22.719 1 95.62 182 GLY A N 1
ATOM 1341 C CA . GLY A 1 182 ? 7.074 -12.398 -23.828 1 95.62 182 GLY A CA 1
ATOM 1342 C C . GLY A 1 182 ? 7.055 -13.414 -24.953 1 95.62 182 GLY A C 1
ATOM 1343 O O . GLY A 1 182 ? 7.508 -13.133 -26.062 1 95.62 182 GLY A O 1
ATOM 1344 N N . THR A 1 183 ? 6.535 -14.578 -24.672 1 97.5 183 THR A N 1
ATOM 1345 C CA . THR A 1 183 ? 6.488 -15.656 -25.656 1 97.5 183 THR A CA 1
ATOM 1346 C C . THR A 1 183 ? 5.734 -15.219 -26.906 1 97.5 183 THR A C 1
ATOM 1348 O O . THR A 1 183 ? 6.105 -15.586 -28.016 1 97.5 183 THR A O 1
ATOM 1351 N N . ALA A 1 184 ? 4.723 -14.406 -26.719 1 97.19 184 ALA A N 1
ATOM 1352 C CA . ALA A 1 184 ? 3.902 -13.961 -27.844 1 97.19 184 ALA A CA 1
ATOM 1353 C C . ALA A 1 184 ? 4.742 -13.203 -28.859 1 97.19 184 ALA A C 1
ATOM 1355 O O . ALA A 1 184 ? 4.695 -13.508 -30.062 1 97.19 184 ALA A O 1
ATOM 1356 N N . ALA A 1 185 ? 5.488 -12.305 -28.438 1 96.88 185 ALA A N 1
ATOM 1357 C CA . ALA A 1 185 ? 6.301 -11.477 -29.328 1 96.88 185 ALA A CA 1
ATOM 1358 C C . ALA A 1 185 ? 7.379 -12.312 -30.016 1 96.88 185 ALA A C 1
ATOM 1360 O O . ALA A 1 185 ? 7.734 -12.047 -31.172 1 96.88 185 ALA A O 1
ATOM 1361 N N . LEU A 1 186 ? 7.871 -13.32 -29.359 1 97.69 186 LEU A N 1
ATOM 1362 C CA . LEU A 1 186 ? 8.992 -14.109 -29.859 1 97.69 186 LEU A CA 1
ATOM 1363 C C . LEU A 1 186 ? 8.516 -15.164 -30.844 1 97.69 186 LEU A C 1
ATOM 1365 O O . LEU A 1 186 ? 9.266 -15.578 -31.734 1 97.69 186 LEU A O 1
ATOM 1369 N N . THR A 1 187 ? 7.254 -15.664 -30.703 1 97.62 187 THR A N 1
ATOM 1370 C CA . THR A 1 187 ? 6.855 -16.859 -31.438 1 97.62 187 THR A CA 1
ATOM 1371 C C . THR A 1 187 ? 5.57 -16.609 -32.219 1 97.62 187 THR A C 1
ATOM 1373 O O . THR A 1 187 ? 5.215 -17.406 -33.094 1 97.62 187 THR A O 1
ATOM 1376 N N . GLY A 1 188 ? 4.828 -15.578 -31.844 1 96.69 188 GLY A N 1
ATOM 1377 C CA . GLY A 1 188 ? 3.531 -15.344 -32.469 1 96.69 188 GLY A CA 1
ATOM 1378 C C . GLY A 1 188 ? 2.414 -16.156 -31.828 1 96.69 188 GLY A C 1
ATOM 1379 O O . GLY A 1 188 ? 1.256 -16.047 -32.25 1 96.69 188 GLY A O 1
ATOM 1380 N N . LEU A 1 189 ? 2.676 -16.969 -30.859 1 97.56 189 LEU A N 1
ATOM 1381 C CA . LEU A 1 189 ? 1.672 -17.797 -30.188 1 97.56 189 LEU A CA 1
ATOM 1382 C C . LEU A 1 189 ? 0.763 -16.938 -29.312 1 97.56 189 LEU A C 1
ATOM 1384 O O . LEU A 1 189 ? 1.162 -15.867 -28.859 1 97.56 189 LEU A O 1
ATOM 1388 N N . PRO A 1 190 ? -0.433 -17.359 -29.062 1 96.88 190 PRO A N 1
ATOM 1389 C CA . PRO A 1 190 ? -1.422 -16.531 -28.359 1 96.88 190 PRO A CA 1
ATOM 1390 C C . PRO A 1 190 ? -1.268 -16.594 -26.844 1 96.88 190 PRO A C 1
ATOM 1392 O O . PRO A 1 190 ? -2.146 -17.109 -26.156 1 96.88 190 PRO A O 1
ATOM 1395 N N . VAL A 1 191 ? -0.27 -16 -26.344 1 97.06 191 VAL A N 1
ATOM 1396 C CA . VAL A 1 191 ? -0.053 -15.844 -24.906 1 97.06 191 VAL A CA 1
ATOM 1397 C C . VAL A 1 191 ? -0.32 -14.391 -24.516 1 97.06 191 VAL A C 1
ATOM 1399 O O . VAL A 1 191 ? 0.297 -13.469 -25.047 1 97.06 191 VAL A O 1
ATOM 1402 N N . ARG A 1 192 ? -1.257 -14.219 -23.641 1 96.56 192 ARG A N 1
ATOM 1403 C CA . ARG A 1 192 ? -1.638 -12.875 -23.234 1 96.56 192 ARG A CA 1
ATOM 1404 C C . ARG A 1 192 ? -1.455 -12.68 -21.734 1 96.56 192 ARG A C 1
ATOM 1406 O O . ARG A 1 192 ? -1.578 -13.633 -20.953 1 96.56 192 ARG A O 1
ATOM 1413 N N . PRO A 1 193 ? -1.223 -11.43 -21.328 1 96.44 193 PRO A N 1
ATOM 1414 C CA . PRO A 1 193 ? -1.084 -11.164 -19.891 1 96.44 193 PRO A CA 1
ATOM 1415 C C . PRO A 1 193 ? -2.426 -11.125 -19.172 1 96.44 193 PRO A C 1
ATOM 1417 O O . PRO A 1 193 ? -3.389 -10.539 -19.672 1 96.44 193 PRO A O 1
ATOM 1420 N N . VAL A 1 194 ? -2.51 -11.773 -18.109 1 96.94 194 VAL A N 1
ATOM 1421 C CA . VAL A 1 194 ? -3.613 -11.672 -17.156 1 96.94 194 VAL A CA 1
ATOM 1422 C C . VAL A 1 194 ? -3.104 -11.125 -15.836 1 96.94 194 VAL A C 1
ATOM 1424 O O . VAL A 1 194 ? -2.42 -11.828 -15.086 1 96.94 194 VAL A O 1
ATOM 1427 N N . LYS A 1 195 ? -3.5 -9.969 -15.547 1 96.94 195 LYS A N 1
ATOM 1428 C CA . LYS A 1 195 ? -2.951 -9.234 -14.406 1 96.94 195 LYS A CA 1
ATOM 1429 C C . LYS A 1 195 ? -3.51 -9.758 -13.086 1 96.94 195 LYS A C 1
ATOM 1431 O O . LYS A 1 195 ? -4.703 -10.062 -12.992 1 96.94 195 LYS A O 1
ATOM 1436 N N . GLY A 1 196 ? -2.639 -9.859 -12.156 1 97.31 196 GLY A N 1
ATOM 1437 C CA . GLY A 1 196 ? -3.018 -10.102 -10.773 1 97.31 196 GLY A CA 1
ATOM 1438 C C . GLY A 1 196 ? -2.373 -9.133 -9.797 1 97.31 196 GLY A C 1
ATOM 1439 O O . GLY A 1 196 ? -1.201 -8.781 -9.953 1 97.31 196 GLY A O 1
ATOM 1440 N N . GLN A 1 197 ? -3.189 -8.625 -8.891 1 97.88 197 GLN A N 1
ATOM 1441 C CA . GLN A 1 197 ? -2.682 -7.816 -7.785 1 97.88 197 GLN A CA 1
ATOM 1442 C C . GLN A 1 197 ? -2.557 -8.641 -6.512 1 97.88 197 GLN A C 1
ATOM 1444 O O . GLN A 1 197 ? -3.43 -9.461 -6.207 1 97.88 197 GLN A O 1
ATOM 1449 N N . VAL A 1 198 ? -1.427 -8.43 -5.805 1 98.31 198 VAL A N 1
ATOM 1450 C CA . VAL A 1 198 ? -1.132 -9.211 -4.609 1 98.31 198 VAL A CA 1
ATOM 1451 C C . VAL A 1 198 ? -0.62 -8.297 -3.502 1 98.31 198 VAL A C 1
ATOM 1453 O O . VAL A 1 198 ? -0 -7.266 -3.777 1 98.31 198 VAL A O 1
ATOM 1456 N N . LEU A 1 199 ? -0.96 -8.656 -2.295 1 98.75 199 LEU A N 1
ATOM 1457 C CA . LEU A 1 199 ? -0.454 -7.973 -1.112 1 98.75 199 LEU A CA 1
ATOM 1458 C C . LEU A 1 199 ? 0.428 -8.898 -0.282 1 98.75 199 LEU A C 1
ATOM 1460 O O . LEU A 1 199 ? 0.167 -10.102 -0.202 1 98.75 199 LEU A O 1
ATOM 1464 N N . ARG A 1 200 ? 1.431 -8.344 0.31 1 98.75 200 ARG A N 1
ATOM 1465 C CA . ARG A 1 200 ? 2.182 -9.047 1.343 1 98.75 200 ARG A CA 1
ATOM 1466 C C . ARG A 1 200 ? 2.07 -8.336 2.686 1 98.75 200 ARG A C 1
ATOM 1468 O O . ARG A 1 200 ? 2.416 -7.156 2.799 1 98.75 200 ARG A O 1
ATOM 1475 N N . LEU A 1 201 ? 1.558 -9.062 3.586 1 98.81 201 LEU A N 1
ATOM 1476 C CA . LEU A 1 201 ? 1.438 -8.578 4.957 1 98.81 201 LEU A CA 1
ATOM 1477 C C . LEU A 1 201 ? 2.533 -9.172 5.84 1 98.81 201 LEU A C 1
ATOM 1479 O O . LEU A 1 201 ? 3.002 -10.281 5.59 1 98.81 201 LEU A O 1
ATOM 1483 N N . ARG A 1 202 ? 2.957 -8.414 6.844 1 98.5 202 ARG A N 1
ATOM 1484 C CA . ARG A 1 202 ? 3.979 -8.906 7.766 1 98.5 202 ARG A CA 1
ATOM 1485 C C . ARG A 1 202 ? 3.531 -8.734 9.219 1 98.5 202 ARG A C 1
ATOM 1487 O O . ARG A 1 202 ? 3.1 -7.648 9.609 1 98.5 202 ARG A O 1
ATOM 1494 N N . GLY A 1 203 ? 3.58 -9.758 9.977 1 97.38 203 GLY A N 1
ATOM 1495 C CA . GLY A 1 203 ? 3.268 -9.758 11.398 1 97.38 203 GLY A CA 1
ATOM 1496 C C . GLY A 1 203 ? 3.971 -10.867 12.164 1 97.38 203 GLY A C 1
ATOM 1497 O O . GLY A 1 203 ? 4.965 -11.422 11.688 1 97.38 203 GLY A O 1
ATOM 1498 N N . GLU A 1 204 ? 3.525 -11.062 13.359 1 95.19 204 GLU A N 1
ATOM 1499 C CA . GLU A 1 204 ? 4.09 -12.148 14.148 1 95.19 204 GLU A CA 1
ATOM 1500 C C . GLU A 1 204 ? 3.781 -13.508 13.516 1 95.19 204 GLU A C 1
ATOM 1502 O O . GLU A 1 204 ? 2.66 -13.742 13.062 1 95.19 204 GLU A O 1
ATOM 1507 N N . PRO A 1 205 ? 4.797 -14.422 13.5 1 96.31 205 PRO A N 1
ATOM 1508 C CA . PRO A 1 205 ? 4.559 -15.75 12.938 1 96.31 205 PRO A CA 1
ATOM 1509 C C . PRO A 1 205 ? 3.5 -16.547 13.695 1 96.31 205 PRO A C 1
ATOM 1511 O O . PRO A 1 205 ? 3.301 -16.312 14.898 1 96.31 205 PRO A O 1
ATOM 1514 N N . GLY A 1 206 ? 2.793 -17.438 12.953 1 95.12 206 GLY A N 1
ATOM 1515 C CA . GLY A 1 206 ? 1.972 -18.438 13.625 1 95.12 206 GLY A CA 1
ATOM 1516 C C . GLY A 1 206 ? 0.497 -18.078 13.641 1 95.12 206 GLY A C 1
ATOM 1517 O O . GLY A 1 206 ? -0.309 -18.781 14.258 1 95.12 206 GLY A O 1
ATOM 1518 N N . LEU A 1 207 ? 0.138 -16.938 13 1 96.12 207 LEU A N 1
ATOM 1519 C CA . LEU A 1 207 ? -1.282 -16.594 12.961 1 96.12 207 LEU A CA 1
ATOM 1520 C C . LEU A 1 207 ? -2.078 -17.688 12.25 1 96.12 207 LEU A C 1
ATOM 1522 O O . LEU A 1 207 ? -3.158 -18.078 12.703 1 96.12 207 LEU A O 1
ATOM 1526 N N . LEU A 1 208 ? -1.565 -18.156 11.117 1 97.5 208 LEU A N 1
ATOM 1527 C CA . LEU A 1 208 ? -2.201 -19.188 10.312 1 97.5 208 LEU A CA 1
ATOM 1528 C C . LEU A 1 208 ? -1.291 -20.406 10.18 1 97.5 208 LEU A C 1
ATOM 1530 O O . LEU A 1 208 ? -0.08 -20.266 9.992 1 97.5 208 LEU A O 1
ATOM 1534 N N . ARG A 1 209 ? -1.9 -21.531 10.219 1 96.38 209 ARG A N 1
ATOM 1535 C CA . ARG A 1 209 ? -1.172 -22.781 10.062 1 96.38 209 ARG A CA 1
ATOM 1536 C C . ARG A 1 209 ? -1.317 -23.328 8.648 1 96.38 209 ARG A C 1
ATOM 1538 O O . ARG A 1 209 ? -0.418 -24 8.141 1 96.38 209 ARG A O 1
ATOM 1545 N N . HIS A 1 210 ? -2.428 -23.062 8.039 1 98.06 210 HIS A N 1
ATOM 1546 C CA . HIS A 1 210 ? -2.773 -23.594 6.727 1 98.06 210 HIS A CA 1
ATOM 1547 C C . HIS A 1 210 ? -2.898 -22.469 5.699 1 98.06 210 HIS A C 1
ATOM 1549 O O . HIS A 1 210 ? -3.148 -21.312 6.062 1 98.06 210 HIS A O 1
ATOM 1555 N N . VAL A 1 211 ? -2.674 -22.766 4.449 1 98.38 211 VAL A N 1
ATOM 1556 C CA . VAL A 1 211 ? -3.125 -21.891 3.379 1 98.38 211 VAL A CA 1
ATOM 1557 C C . VAL A 1 211 ? -4.648 -21.781 3.4 1 98.38 211 VAL A C 1
ATOM 1559 O O . VAL A 1 211 ? -5.34 -22.781 3.598 1 98.38 211 VAL A O 1
ATOM 1562 N N . ILE A 1 212 ? -5.113 -20.578 3.256 1 98.12 212 ILE A N 1
ATOM 1563 C CA . ILE A 1 212 ? -6.555 -20.359 3.191 1 98.12 212 ILE A CA 1
ATOM 1564 C C . ILE A 1 212 ? -6.953 -19.938 1.781 1 98.12 212 ILE A C 1
ATOM 1566 O O . ILE A 1 212 ? -6.301 -19.078 1.178 1 98.12 212 ILE A O 1
ATOM 1570 N N . THR A 1 213 ? -7.906 -20.594 1.224 1 96.81 213 THR A N 1
ATOM 1571 C CA . THR A 1 213 ? -8.641 -20.094 0.061 1 96.81 213 THR A CA 1
ATOM 1572 C C . THR A 1 213 ? -10.117 -19.922 0.386 1 96.81 213 THR A C 1
ATOM 1574 O O . THR A 1 213 ? -10.719 -20.766 1.062 1 96.81 213 THR A O 1
ATOM 1577 N N . GLY A 1 214 ? -10.625 -18.75 0.046 1 95.44 214 GLY A N 1
ATOM 1578 C CA . GLY A 1 214 ? -11.992 -18.562 0.51 1 95.44 214 GLY A CA 1
ATOM 1579 C C . GLY A 1 214 ? -12.766 -17.547 -0.303 1 95.44 214 GLY A C 1
ATOM 1580 O O . GLY A 1 214 ? -12.188 -16.828 -1.112 1 95.44 214 GLY A O 1
ATOM 1581 N N . PHE A 1 215 ? -14.07 -17.672 -0.185 1 96.25 215 PHE A N 1
ATOM 1582 C CA . PHE A 1 215 ? -15.023 -16.688 -0.687 1 96.25 215 PHE A CA 1
ATOM 1583 C C . PHE A 1 215 ? -15.695 -15.945 0.463 1 96.25 215 PHE A C 1
ATOM 1585 O O . PHE A 1 215 ? -16.188 -16.578 1.407 1 96.25 215 PHE A O 1
ATOM 1592 N N . ALA A 1 216 ? -15.586 -14.68 0.457 1 97.31 216 ALA A N 1
ATOM 1593 C CA . ALA A 1 216 ? -16.25 -13.82 1.431 1 97.31 216 ALA A CA 1
ATOM 1594 C C . ALA A 1 216 ? -17.125 -12.781 0.735 1 97.31 216 ALA A C 1
ATOM 1596 O O . ALA A 1 216 ? -16.609 -11.828 0.137 1 97.31 216 ALA A O 1
ATOM 1597 N N . ASP A 1 217 ? -18.438 -12.938 0.78 1 96.12 217 ASP A N 1
ATOM 1598 C CA . ASP A 1 217 ? -19.422 -12.055 0.164 1 96.12 217 ASP A CA 1
ATOM 1599 C C . ASP A 1 217 ? -19.141 -11.875 -1.326 1 96.12 217 ASP A C 1
ATOM 1601 O O . ASP A 1 217 ? -19.047 -10.75 -1.814 1 96.12 217 ASP A O 1
ATOM 1605 N N . GLY A 1 218 ? -18.922 -12.992 -1.961 1 94.81 218 GLY A N 1
ATOM 1606 C CA . GLY A 1 218 ? -18.75 -13.031 -3.406 1 94.81 218 GLY A CA 1
ATOM 1607 C C . GLY A 1 218 ? -17.344 -12.75 -3.855 1 94.81 218 GLY A C 1
ATOM 1608 O O . GLY A 1 218 ? -17.031 -12.812 -5.047 1 94.81 218 GLY A O 1
ATOM 1609 N N . ARG A 1 219 ? -16.438 -12.445 -2.938 1 94.81 219 ARG A N 1
ATOM 1610 C CA . ARG A 1 219 ? -15.047 -12.125 -3.268 1 94.81 219 ARG A CA 1
ATOM 1611 C C . ARG A 1 219 ? -14.133 -13.305 -2.986 1 94.81 219 ARG A C 1
ATOM 1613 O O . ARG A 1 219 ? -14.148 -13.867 -1.888 1 94.81 219 ARG A O 1
ATOM 1620 N N . PHE A 1 220 ? -13.406 -13.711 -3.971 1 95.19 220 PHE A N 1
ATOM 1621 C CA . PHE A 1 220 ? -12.398 -14.75 -3.783 1 95.19 220 PHE A CA 1
ATOM 1622 C C . PHE A 1 220 ? -11.109 -14.164 -3.225 1 95.19 220 PHE A C 1
ATOM 1624 O O . PHE A 1 220 ? -10.719 -13.055 -3.586 1 95.19 220 PHE A O 1
ATOM 1631 N N . VAL A 1 221 ? -10.43 -14.93 -2.324 1 98 221 VAL A N 1
ATOM 1632 C CA . VAL A 1 221 ? -9.125 -14.531 -1.812 1 98 221 VAL A CA 1
ATOM 1633 C C . VAL A 1 221 ? -8.336 -15.766 -1.391 1 98 221 VAL A C 1
ATOM 1635 O O . VAL A 1 221 ? -8.914 -16.781 -0.992 1 98 221 VAL A O 1
ATOM 1638 N N . TYR A 1 222 ? -7.051 -15.703 -1.491 1 98.44 222 TYR A N 1
ATOM 1639 C CA . TYR A 1 222 ? -6.215 -16.688 -0.817 1 98.44 222 TYR A CA 1
ATOM 1640 C C . TYR A 1 222 ? -5.254 -16.016 0.154 1 98.44 222 TYR A C 1
ATOM 1642 O O . TYR A 1 222 ? -4.855 -14.867 -0.053 1 98.44 222 TYR A O 1
ATOM 1650 N N . LEU A 1 223 ? -4.914 -16.688 1.203 1 98.81 223 LEU A N 1
ATOM 1651 C CA . LEU A 1 223 ? -3.945 -16.312 2.227 1 98.81 223 LEU A CA 1
ATOM 1652 C C . LEU A 1 223 ? -2.877 -17.391 2.389 1 98.81 223 LEU A C 1
ATOM 1654 O O . LEU A 1 223 ? -3.174 -18.5 2.816 1 98.81 223 LEU A O 1
ATOM 1658 N N . VAL A 1 224 ? -1.661 -17.031 2.047 1 98.81 224 VAL A N 1
ATOM 1659 C CA . VAL A 1 224 ? -0.566 -17.984 2.139 1 98.81 224 VAL A CA 1
ATOM 1660 C C . VAL A 1 224 ? 0.403 -17.562 3.24 1 98.81 224 VAL A C 1
ATOM 1662 O O . VAL A 1 224 ? 1.205 -16.656 3.047 1 98.81 224 VAL A O 1
ATOM 1665 N N . PRO A 1 225 ? 0.369 -18.25 4.352 1 98.62 225 PRO A N 1
ATOM 1666 C CA . PRO A 1 225 ? 1.276 -17.891 5.445 1 98.62 225 PRO A CA 1
ATOM 1667 C C . PRO A 1 225 ? 2.682 -18.453 5.254 1 98.62 225 PRO A C 1
ATOM 1669 O O . PRO A 1 225 ? 2.84 -19.562 4.73 1 98.62 225 PRO A O 1
ATOM 1672 N N . ARG A 1 226 ? 3.645 -17.703 5.562 1 98.25 226 ARG A N 1
ATOM 1673 C CA . ARG A 1 226 ? 5.039 -18.125 5.59 1 98.25 226 ARG A CA 1
ATOM 1674 C C . ARG A 1 226 ? 5.547 -18.266 7.02 1 98.25 226 ARG A C 1
ATOM 1676 O O . ARG A 1 226 ? 5.012 -17.641 7.938 1 98.25 226 ARG A O 1
ATOM 1683 N N . ALA A 1 227 ? 6.582 -19.016 7.176 1 96.38 227 ALA A N 1
ATOM 1684 C CA . ALA A 1 227 ? 7.172 -19.234 8.492 1 96.38 227 ALA A CA 1
ATOM 1685 C C . ALA A 1 227 ? 7.691 -17.938 9.086 1 96.38 227 ALA A C 1
ATOM 1687 O O . ALA A 1 227 ? 7.75 -17.781 10.312 1 96.38 227 ALA A O 1
ATOM 1688 N N . SER A 1 228 ? 8.047 -16.969 8.297 1 96.25 228 SER A N 1
ATOM 1689 C CA . SER A 1 228 ? 8.625 -15.695 8.711 1 96.25 228 SER A CA 1
ATOM 1690 C C . SER A 1 228 ? 7.57 -14.797 9.352 1 96.25 228 SER A C 1
ATOM 1692 O O . SER A 1 228 ? 7.902 -13.789 9.977 1 96.25 228 SER A O 1
ATOM 1694 N N . GLY A 1 229 ? 6.32 -15.109 9.172 1 97.5 229 GLY A N 1
ATOM 1695 C CA . GLY A 1 229 ? 5.234 -14.242 9.602 1 97.5 229 GLY A CA 1
ATOM 1696 C C . GLY A 1 229 ? 4.605 -13.469 8.461 1 97.5 229 GLY A C 1
ATOM 1697 O O . GLY A 1 229 ? 3.641 -12.727 8.672 1 97.5 229 GLY A O 1
ATOM 1698 N N . GLU A 1 230 ? 5.121 -13.648 7.328 1 98.38 230 GLU A N 1
ATOM 1699 C CA . GLU A 1 230 ? 4.523 -13.055 6.137 1 98.38 230 GLU A CA 1
ATOM 1700 C C . GLU A 1 230 ? 3.252 -13.789 5.734 1 98.38 230 GLU A C 1
ATOM 1702 O O . GLU A 1 230 ? 3.164 -15.016 5.871 1 98.38 230 GLU A O 1
ATOM 1707 N N . VAL A 1 231 ? 2.271 -13.086 5.309 1 98.81 231 VAL A N 1
ATOM 1708 C CA . VAL A 1 231 ? 1.078 -13.656 4.691 1 98.81 231 VAL A CA 1
ATOM 1709 C C . VAL A 1 231 ? 0.854 -13.031 3.316 1 98.81 231 VAL A C 1
ATOM 1711 O O . VAL A 1 231 ? 0.649 -11.82 3.205 1 98.81 231 VAL A O 1
ATOM 1714 N N . VAL A 1 232 ? 0.926 -13.812 2.252 1 98.88 232 VAL A N 1
ATOM 1715 C CA . VAL A 1 232 ? 0.627 -13.352 0.899 1 98.88 232 VAL A CA 1
ATOM 1716 C C . VAL A 1 232 ? -0.883 -13.359 0.674 1 98.88 232 VAL A C 1
ATOM 1718 O O . VAL A 1 232 ? -1.545 -14.375 0.891 1 98.88 232 VAL A O 1
ATOM 1721 N N . VAL A 1 233 ? -1.415 -12.242 0.337 1 98.88 233 VAL A N 1
ATOM 1722 C CA . VAL A 1 233 ? -2.844 -12.086 0.087 1 98.88 233 VAL A CA 1
ATOM 1723 C C . VAL A 1 233 ? -3.086 -11.859 -1.404 1 98.88 233 VAL A C 1
ATOM 1725 O O . VAL A 1 233 ? -2.621 -10.867 -1.971 1 98.88 233 VAL A O 1
ATOM 1728 N N . GLY A 1 234 ? -3.768 -12.719 -2.055 1 97.44 234 GLY A N 1
ATOM 1729 C CA . GLY A 1 234 ? -3.986 -12.562 -3.484 1 97.44 234 GLY A CA 1
ATOM 1730 C C . GLY A 1 234 ? -5.223 -13.289 -3.98 1 97.44 234 GLY A C 1
ATOM 1731 O O . GLY A 1 234 ? -5.934 -13.922 -3.197 1 97.44 234 GLY A O 1
ATOM 1732 N N . ALA A 1 235 ? -5.434 -13.328 -5.141 1 89.94 235 ALA A N 1
ATOM 1733 C CA . ALA A 1 235 ? -5.086 -12.266 -6.074 1 89.94 235 ALA A CA 1
ATOM 1734 C C . ALA A 1 235 ? -6.293 -11.852 -6.914 1 89.94 235 ALA A C 1
ATOM 1736 O O . ALA A 1 235 ? -7.227 -12.641 -7.098 1 89.94 235 ALA A O 1
ATOM 1737 N N . THR A 1 236 ? -6.238 -10.625 -7.387 1 92.44 236 THR A N 1
ATOM 1738 C CA . THR A 1 236 ? -7.199 -10.227 -8.406 1 92.44 236 THR A CA 1
ATOM 1739 C C . THR A 1 236 ? -6.891 -10.914 -9.734 1 92.44 236 THR A C 1
ATOM 1741 O O . THR A 1 236 ? -5.863 -11.578 -9.875 1 92.44 236 THR A O 1
ATOM 1744 N N . GLN A 1 237 ? -7.781 -10.891 -10.641 1 91.88 237 GLN A N 1
ATOM 1745 C CA . GLN A 1 237 ? -7.621 -11.344 -12.016 1 91.88 237 GLN A CA 1
ATOM 1746 C C . GLN A 1 237 ? -8.25 -10.359 -13 1 91.88 237 GLN A C 1
ATOM 1748 O O . GLN A 1 237 ? -9.469 -10.18 -13 1 91.88 237 GLN A O 1
ATOM 1753 N N . GLU A 1 238 ? -7.352 -9.75 -13.711 1 91.25 238 GLU A N 1
ATOM 1754 C CA . GLU A 1 238 ? -7.773 -8.688 -14.625 1 91.25 238 GLU A CA 1
ATOM 1755 C C . GLU A 1 238 ? -7.133 -8.859 -16 1 91.25 238 GLU A C 1
ATOM 1757 O O . GLU A 1 238 ? -5.945 -9.172 -16.094 1 91.25 238 GLU A O 1
ATOM 1762 N N . GLU A 1 239 ? -7.891 -8.648 -16.984 1 87.56 239 GLU A N 1
ATOM 1763 C CA . GLU A 1 239 ? -7.309 -8.648 -18.328 1 87.56 239 GLU A CA 1
ATOM 1764 C C . GLU A 1 239 ? -6.703 -7.289 -18.656 1 87.56 239 GLU A C 1
ATOM 1766 O O . GLU A 1 239 ? -7.238 -6.555 -19.5 1 87.56 239 GLU A O 1
ATOM 1771 N N . ARG A 1 240 ? -5.688 -6.996 -18.031 1 84.38 240 ARG A N 1
ATOM 1772 C CA . ARG A 1 240 ? -4.945 -5.754 -18.203 1 84.38 240 ARG A CA 1
ATOM 1773 C C . ARG A 1 240 ? -3.443 -6.02 -18.281 1 84.38 240 ARG A C 1
ATOM 1775 O O . ARG A 1 240 ? -2.953 -7.004 -17.719 1 84.38 240 ARG A O 1
ATOM 1782 N N . GLY A 1 241 ? -2.814 -5.129 -19.016 1 89.81 241 GLY A N 1
ATOM 1783 C CA . GLY A 1 241 ? -1.387 -5.324 -19.203 1 89.81 241 GLY A CA 1
ATOM 1784 C C . GLY A 1 241 ? -0.539 -4.367 -18.391 1 89.81 241 GLY A C 1
ATOM 1785 O O . GLY A 1 241 ? 0.69 -4.457 -18.406 1 89.81 241 GLY A O 1
ATOM 1786 N N . ASP A 1 242 ? -1.203 -3.471 -17.641 1 91.88 242 ASP A N 1
ATOM 1787 C CA . ASP A 1 242 ? -0.433 -2.52 -16.844 1 91.88 242 ASP A CA 1
ATOM 1788 C C . ASP A 1 242 ? -0.028 -3.129 -15.5 1 91.88 242 ASP A C 1
ATOM 1790 O O . ASP A 1 242 ? -0.46 -4.23 -15.164 1 91.88 242 ASP A O 1
ATOM 1794 N N . PHE A 1 243 ? 0.8 -2.455 -14.75 1 93.56 243 PHE A N 1
ATOM 1795 C CA . PHE A 1 243 ? 1.302 -2.98 -13.484 1 93.56 243 PHE A CA 1
ATOM 1796 C C . PHE A 1 243 ? 0.744 -2.188 -12.312 1 93.56 243 PHE A C 1
ATOM 1798 O O . PHE A 1 243 ? 1.24 -2.301 -11.188 1 93.56 243 PHE A O 1
ATOM 1805 N N . ALA A 1 244 ? -0.22 -1.36 -12.555 1 94.69 244 ALA A N 1
ATOM 1806 C CA . ALA A 1 244 ? -0.745 -0.521 -11.484 1 94.69 244 ALA A CA 1
ATOM 1807 C C . ALA A 1 244 ? -1.549 -1.347 -10.484 1 94.69 244 ALA A C 1
ATOM 1809 O O . ALA A 1 244 ? -2.387 -2.164 -10.875 1 94.69 244 ALA A O 1
ATOM 1810 N N . VAL A 1 245 ? -1.265 -1.155 -9.242 1 97.75 245 VAL A N 1
ATOM 1811 C CA . VAL A 1 245 ? -2.119 -1.685 -8.18 1 97.75 245 VAL A CA 1
ATOM 1812 C C . VAL A 1 245 ? -3.164 -0.642 -7.793 1 97.75 245 VAL A C 1
ATOM 1814 O O . VAL A 1 245 ? -2.82 0.482 -7.418 1 97.75 245 VAL A O 1
ATOM 1817 N N . THR A 1 246 ? -4.418 -1.001 -7.859 1 98.25 246 THR A N 1
ATOM 1818 C CA . THR A 1 246 ? -5.48 -0.012 -7.719 1 98.25 246 THR A CA 1
ATOM 1819 C C . THR A 1 246 ? -6.039 -0.018 -6.297 1 98.25 246 THR A C 1
ATOM 1821 O O . THR A 1 246 ? -5.973 -1.033 -5.602 1 98.25 246 THR A O 1
ATOM 1824 N N . ALA A 1 247 ? -6.605 1.133 -5.879 1 98.69 247 ALA A N 1
ATOM 1825 C CA . ALA A 1 247 ? -7.289 1.235 -4.594 1 98.69 247 ALA A CA 1
ATOM 1826 C C . ALA A 1 247 ? -8.391 0.189 -4.473 1 98.69 247 ALA A C 1
ATOM 1828 O O . ALA A 1 247 ? -8.555 -0.439 -3.424 1 98.69 247 ALA A O 1
ATOM 1829 N N . GLY A 1 248 ? -9.117 0.023 -5.566 1 98.19 248 GLY A N 1
ATOM 1830 C CA . GLY A 1 248 ? -10.18 -0.965 -5.57 1 98.19 248 GLY A CA 1
ATOM 1831 C C . GLY A 1 248 ? -9.68 -2.383 -5.363 1 98.19 248 GLY A C 1
ATOM 1832 O O . GLY A 1 248 ? -10.258 -3.143 -4.582 1 98.19 248 GLY A O 1
ATOM 1833 N N . GLY A 1 249 ? -8.641 -2.736 -6.105 1 98.19 249 GLY A N 1
ATOM 1834 C CA . GLY A 1 249 ? -8.062 -4.062 -5.949 1 98.19 249 GLY A CA 1
ATOM 1835 C C . GLY A 1 249 ? -7.578 -4.34 -4.539 1 98.19 249 GLY A C 1
ATOM 1836 O O . GLY A 1 249 ? -7.852 -5.402 -3.98 1 98.19 249 GLY A O 1
ATOM 1837 N N . VAL A 1 250 ? -6.863 -3.395 -3.943 1 98.75 250 VAL A N 1
ATOM 1838 C CA . VAL A 1 250 ? -6.352 -3.539 -2.586 1 98.75 250 VAL A CA 1
ATOM 1839 C C . VAL A 1 250 ? -7.516 -3.639 -1.603 1 98.75 250 VAL A C 1
ATOM 1841 O O . VAL A 1 250 ? -7.516 -4.496 -0.715 1 98.75 250 VAL A O 1
ATOM 1844 N N . HIS A 1 251 ? -8.492 -2.805 -1.764 1 98.56 251 HIS A N 1
ATOM 1845 C CA . HIS A 1 251 ? -9.664 -2.795 -0.887 1 98.56 251 HIS A CA 1
ATOM 1846 C C . HIS A 1 251 ? -10.391 -4.137 -0.923 1 98.56 251 HIS A C 1
ATOM 1848 O O . HIS A 1 251 ? -10.734 -4.688 0.124 1 98.56 251 HIS A O 1
ATOM 1854 N N . GLU A 1 252 ? -10.609 -4.668 -2.084 1 97.88 252 GLU A N 1
ATOM 1855 C CA . GLU A 1 252 ? -11.336 -5.93 -2.234 1 97.88 252 GLU A CA 1
ATOM 1856 C C . GLU A 1 252 ? -10.57 -7.082 -1.593 1 97.88 252 GLU A C 1
ATOM 1858 O O . GLU A 1 252 ? -11.164 -7.914 -0.896 1 97.88 252 GLU A O 1
ATOM 1863 N N . LEU A 1 253 ? -9.312 -7.121 -1.825 1 98.56 253 LEU A N 1
ATOM 1864 C CA . LEU A 1 253 ? -8.484 -8.188 -1.261 1 98.56 253 LEU A CA 1
ATOM 1865 C C . LEU A 1 253 ? -8.469 -8.109 0.262 1 98.56 253 LEU A C 1
ATOM 1867 O O . LEU A 1 253 ? -8.656 -9.125 0.941 1 98.56 253 LEU A O 1
ATOM 1871 N N . LEU A 1 254 ? -8.258 -6.922 0.785 1 98.81 254 LEU A N 1
ATOM 1872 C CA . LEU A 1 254 ? -8.195 -6.77 2.234 1 98.81 254 LEU A CA 1
ATOM 1873 C C . LEU A 1 254 ? -9.555 -7.062 2.871 1 98.81 254 LEU A C 1
ATOM 1875 O O . LEU A 1 254 ? -9.625 -7.695 3.926 1 98.81 254 LEU A O 1
ATOM 1879 N N . ARG A 1 255 ? -10.602 -6.582 2.23 1 98.44 255 ARG A N 1
ATOM 1880 C CA . ARG A 1 255 ? -11.938 -6.824 2.77 1 98.44 255 ARG A CA 1
ATOM 1881 C C . ARG A 1 255 ? -12.195 -8.32 2.928 1 98.44 255 ARG A C 1
ATOM 1883 O O . ARG A 1 255 ? -12.594 -8.773 4.004 1 98.44 255 ARG A O 1
ATOM 1890 N N . ALA A 1 256 ? -11.984 -9.055 1.861 1 98.44 256 ALA A N 1
ATOM 1891 C CA . ALA A 1 256 ? -12.211 -10.5 1.9 1 98.44 256 ALA A CA 1
ATOM 1892 C C . ALA A 1 256 ? -11.297 -11.164 2.928 1 98.44 256 ALA A C 1
ATOM 1894 O O . ALA A 1 256 ? -11.742 -12.008 3.711 1 98.44 256 ALA A O 1
ATOM 1895 N N . ALA A 1 257 ? -10.039 -10.805 2.945 1 98.81 257 ALA A N 1
ATOM 1896 C CA . ALA A 1 257 ? -9.062 -11.375 3.869 1 98.81 257 ALA A CA 1
ATOM 1897 C C . ALA A 1 257 ? -9.484 -11.148 5.32 1 98.81 257 ALA A C 1
ATOM 1899 O O . ALA A 1 257 ? -9.469 -12.078 6.129 1 98.81 257 ALA A O 1
ATOM 1900 N N . LEU A 1 258 ? -9.891 -9.891 5.645 1 98.69 258 LEU A N 1
ATOM 1901 C CA . LEU A 1 258 ? -10.211 -9.516 7.02 1 98.69 258 LEU A CA 1
ATOM 1902 C C . LEU A 1 258 ? -11.539 -10.125 7.449 1 98.69 258 LEU A C 1
ATOM 1904 O O . LEU A 1 258 ? -11.75 -10.406 8.633 1 98.69 258 LEU A O 1
ATOM 1908 N N . ASP A 1 259 ? -12.438 -10.336 6.488 1 98.25 259 ASP A N 1
ATOM 1909 C CA . ASP A 1 259 ? -13.688 -11.031 6.789 1 98.25 259 ASP A CA 1
ATOM 1910 C C . ASP A 1 259 ? -13.422 -12.461 7.25 1 98.25 259 ASP A C 1
ATOM 1912 O O . ASP A 1 259 ? -14.133 -12.984 8.109 1 98.25 259 ASP A O 1
ATOM 1916 N N . LEU A 1 260 ? -12.422 -13.102 6.668 1 98.06 260 LEU A N 1
ATOM 1917 C CA . LEU A 1 260 ? -12.125 -14.5 6.977 1 98.06 260 LEU A CA 1
ATOM 1918 C C . LEU A 1 260 ? -11.195 -14.602 8.18 1 98.06 260 LEU A C 1
ATOM 1920 O O . LEU A 1 260 ? -11.359 -15.492 9.016 1 98.06 260 LEU A O 1
ATOM 1924 N N . VAL A 1 261 ? -10.211 -13.75 8.266 1 98.38 261 VAL A N 1
ATOM 1925 C CA . VAL A 1 261 ? -9.211 -13.773 9.328 1 98.38 261 VAL A CA 1
ATOM 1926 C C . VAL A 1 261 ? -9 -12.367 9.883 1 98.38 261 VAL A C 1
ATOM 1928 O O . VAL A 1 261 ? -8.047 -11.68 9.508 1 98.38 261 VAL A O 1
ATOM 1931 N N . PRO A 1 262 ? -9.758 -11.938 10.875 1 98.25 262 PRO A N 1
ATOM 1932 C CA . PRO A 1 262 ? -9.75 -10.555 11.375 1 98.25 262 PRO A CA 1
ATOM 1933 C C . PRO A 1 262 ? -8.398 -10.156 11.969 1 98.25 262 PRO A C 1
ATOM 1935 O O . PRO A 1 262 ? -8.023 -8.984 11.906 1 98.25 262 PRO A O 1
ATOM 1938 N N . GLY A 1 263 ? -7.633 -11.062 12.484 1 98.19 263 GLY A N 1
ATOM 1939 C CA . GLY A 1 263 ? -6.348 -10.773 13.102 1 98.19 263 GLY A CA 1
ATOM 1940 C C . GLY A 1 263 ? -5.348 -10.148 12.141 1 98.19 263 GLY A C 1
ATOM 1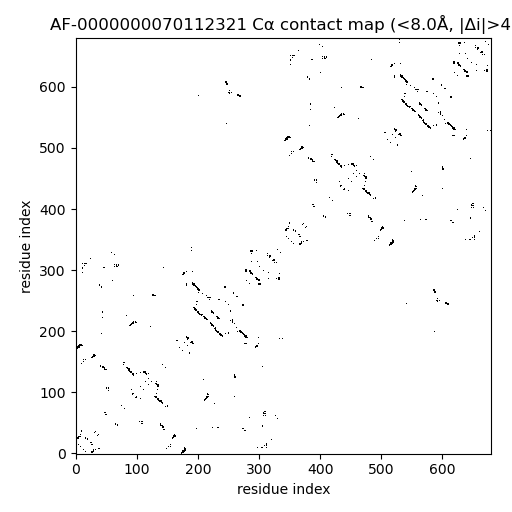941 O O . GLY A 1 263 ? -4.371 -9.531 12.57 1 98.19 263 GLY A O 1
ATOM 1942 N N . LEU A 1 264 ? -5.535 -10.281 10.828 1 98.69 264 LEU A N 1
ATOM 1943 C CA . LEU A 1 264 ? -4.648 -9.719 9.812 1 98.69 264 LEU A CA 1
ATOM 1944 C C . LEU A 1 264 ? -4.668 -8.195 9.859 1 98.69 264 LEU A C 1
ATOM 1946 O O . LEU A 1 264 ? -3.783 -7.543 9.305 1 98.69 264 LEU A O 1
ATOM 1950 N N . SER A 1 265 ? -5.676 -7.617 10.508 1 98.25 265 SER A N 1
ATOM 1951 C CA . SER A 1 265 ? -5.832 -6.168 10.57 1 98.25 265 SER A CA 1
ATOM 1952 C C . SER A 1 265 ? -4.613 -5.504 11.203 1 98.25 265 SER A C 1
ATOM 1954 O O . SER A 1 265 ? -4.262 -4.375 10.859 1 98.25 265 SER A O 1
ATOM 1956 N N . GLU A 1 266 ? -3.908 -6.211 12.031 1 97.06 266 GLU A N 1
ATOM 1957 C CA . GLU A 1 266 ? -2.783 -5.652 12.773 1 97.06 266 GLU A CA 1
ATOM 1958 C C . GLU A 1 266 ? -1.473 -5.832 12.016 1 97.06 266 GLU A C 1
ATOM 1960 O O . GLU A 1 266 ? -0.438 -5.293 12.414 1 97.06 266 GLU A O 1
ATOM 1965 N N . PHE A 1 267 ? -1.508 -6.602 10.953 1 98.56 267 PHE A N 1
ATOM 1966 C CA . PHE A 1 267 ? -0.298 -6.848 10.18 1 98.56 267 PHE A CA 1
ATOM 1967 C C . PHE A 1 267 ? 0.088 -5.613 9.367 1 98.56 267 PHE A C 1
ATOM 1969 O O . PHE A 1 267 ? -0.781 -4.867 8.914 1 98.56 267 PHE A O 1
ATOM 1976 N N . GLU A 1 268 ? 1.36 -5.434 9.203 1 98.44 268 GLU A N 1
ATOM 1977 C CA . GLU A 1 268 ? 1.888 -4.383 8.336 1 98.44 268 GLU A CA 1
ATOM 1978 C C . GLU A 1 268 ? 1.633 -4.703 6.863 1 98.44 268 GLU A C 1
ATOM 1980 O O . GLU A 1 268 ? 1.826 -5.84 6.43 1 98.44 268 GLU A O 1
ATOM 1985 N N . LEU A 1 269 ? 1.097 -3.75 6.109 1 98.69 269 LEU A N 1
ATOM 1986 C CA . LEU A 1 269 ? 1.087 -3.879 4.656 1 98.69 269 LEU A CA 1
ATOM 1987 C C . LEU A 1 269 ? 2.473 -3.609 4.078 1 98.69 269 LEU A C 1
ATOM 1989 O O . LEU A 1 269 ? 2.809 -2.465 3.771 1 98.69 269 LEU A O 1
ATOM 1993 N N . ALA A 1 270 ? 3.188 -4.629 3.844 1 97.94 270 ALA A N 1
ATOM 1994 C CA . ALA A 1 270 ? 4.609 -4.508 3.535 1 97.94 270 ALA A CA 1
ATOM 1995 C C . ALA A 1 270 ? 4.832 -4.297 2.039 1 97.94 270 ALA A C 1
ATOM 1997 O O . ALA A 1 270 ? 5.809 -3.66 1.635 1 97.94 270 ALA A O 1
ATOM 1998 N N . GLU A 1 271 ? 3.947 -4.871 1.244 1 97.44 271 GLU A N 1
ATOM 1999 C CA . GLU A 1 271 ? 4.125 -4.789 -0.203 1 97.44 271 GLU A CA 1
ATOM 2000 C C . GLU A 1 271 ? 2.787 -4.863 -0.93 1 97.44 271 GLU A C 1
ATOM 2002 O O . GLU A 1 271 ? 1.896 -5.613 -0.526 1 97.44 271 GLU A O 1
ATOM 2007 N N . VAL A 1 272 ? 2.648 -4.062 -1.929 1 97.69 272 VAL A N 1
ATOM 2008 C CA . VAL A 1 272 ? 1.598 -4.16 -2.938 1 97.69 272 VAL A CA 1
ATOM 2009 C C . VAL A 1 272 ? 2.223 -4.312 -4.32 1 97.69 272 VAL A C 1
ATOM 2011 O O . VAL A 1 272 ? 3.121 -3.553 -4.691 1 97.69 272 VAL A O 1
ATOM 2014 N N . ALA A 1 273 ? 1.8 -5.293 -5.043 1 97.12 273 ALA A N 1
ATOM 2015 C CA . ALA A 1 273 ? 2.447 -5.547 -6.328 1 97.12 273 ALA A CA 1
ATOM 2016 C C . ALA A 1 273 ? 1.459 -6.133 -7.336 1 97.12 273 ALA A C 1
ATOM 2018 O O . ALA A 1 273 ? 0.4 -6.637 -6.953 1 97.12 273 ALA A O 1
ATOM 2019 N N . ALA A 1 274 ? 1.813 -5.996 -8.57 1 96.81 274 ALA A N 1
ATOM 2020 C CA . ALA A 1 274 ? 1.052 -6.602 -9.656 1 96.81 274 ALA A CA 1
ATOM 2021 C C . ALA A 1 274 ? 1.965 -7.391 -10.594 1 96.81 274 ALA A C 1
ATOM 2023 O O . ALA A 1 274 ? 3.148 -7.07 -10.734 1 96.81 274 ALA A O 1
ATOM 2024 N N . GLY A 1 275 ? 1.509 -8.422 -11.102 1 96.25 275 GLY A N 1
ATOM 2025 C CA . GLY A 1 275 ? 2.18 -9.227 -12.102 1 96.25 275 GLY A CA 1
ATOM 2026 C C . GLY A 1 275 ? 1.236 -9.773 -13.156 1 96.25 275 GLY A C 1
ATOM 2027 O O . GLY A 1 275 ? 0.026 -9.547 -13.094 1 96.25 275 GLY A O 1
ATOM 2028 N N . HIS A 1 276 ? 1.821 -10.445 -14.133 1 96.69 276 HIS A N 1
ATOM 2029 C CA . HIS A 1 276 ? 1.042 -10.922 -15.273 1 96.69 276 HIS A CA 1
ATOM 2030 C C . HIS A 1 276 ? 1.197 -12.43 -15.453 1 96.69 276 HIS A C 1
ATOM 2032 O O . HIS A 1 276 ? 2.303 -12.914 -15.703 1 96.69 276 HIS A O 1
ATOM 2038 N N . ARG A 1 277 ? 0.111 -13.125 -15.328 1 97.12 277 ARG A N 1
ATOM 2039 C CA . ARG A 1 277 ? 0.069 -14.539 -15.703 1 97.12 277 ARG A CA 1
ATOM 2040 C C . ARG A 1 277 ? 0.05 -14.703 -17.219 1 97.12 277 ARG A C 1
ATOM 2042 O O . ARG A 1 277 ? -0.686 -14.008 -17.906 1 97.12 277 ARG A O 1
ATOM 2049 N N . PRO A 1 278 ? 0.959 -15.578 -17.688 1 97.38 278 PRO A N 1
ATOM 2050 C CA . PRO A 1 278 ? 0.857 -15.875 -19.109 1 97.38 278 PRO A CA 1
ATOM 2051 C C . PRO A 1 278 ? -0.295 -16.828 -19.438 1 97.38 278 PRO A C 1
ATOM 2053 O O . PRO A 1 278 ? -0.184 -18.031 -19.234 1 97.38 278 PRO A O 1
ATOM 2056 N N . GLY A 1 279 ? -1.349 -16.234 -19.969 1 96.31 279 GLY A N 1
ATOM 2057 C CA . GLY A 1 279 ? -2.535 -17.031 -20.25 1 96.31 279 GLY A CA 1
ATOM 2058 C C . GLY A 1 279 ? -2.672 -17.406 -21.719 1 96.31 279 GLY A C 1
ATOM 2059 O O . GLY A 1 279 ? -2.289 -16.625 -22.594 1 96.31 279 GLY A O 1
ATOM 2060 N N . THR A 1 280 ? -3.148 -18.594 -21.984 1 96.31 280 THR A N 1
ATOM 2061 C CA . THR A 1 280 ? -3.533 -19.047 -23.312 1 96.31 280 THR A CA 1
ATOM 2062 C C . THR A 1 280 ? -5.055 -19.094 -23.453 1 96.31 280 THR A C 1
ATOM 2064 O O . THR A 1 280 ? -5.773 -18.969 -22.469 1 96.31 280 THR A O 1
ATOM 2067 N N . PRO A 1 281 ? -5.547 -19.281 -24.641 1 94.25 281 PRO A N 1
ATOM 2068 C CA . PRO A 1 281 ? -6.996 -19.266 -24.844 1 94.25 281 PRO A CA 1
ATOM 2069 C C . PRO A 1 281 ? -7.715 -20.328 -24.016 1 94.25 281 PRO A C 1
ATOM 2071 O O . PRO A 1 281 ? -8.859 -20.125 -23.609 1 94.25 281 PRO A O 1
ATOM 2074 N N . ASP A 1 282 ? -7.094 -21.453 -23.766 1 93 282 ASP A N 1
ATOM 2075 C CA . ASP A 1 282 ? -7.742 -22.516 -22.984 1 93 282 ASP A CA 1
ATOM 2076 C C . ASP A 1 282 ? -7.117 -22.656 -21.609 1 93 282 ASP A C 1
ATOM 2078 O O . ASP A 1 282 ? -7.371 -23.625 -20.891 1 93 282 ASP A O 1
ATOM 2082 N N . ASN A 1 283 ? -6.191 -21.766 -21.203 1 92.44 283 ASN A N 1
ATOM 2083 C CA . ASN A 1 283 ? -5.547 -21.656 -19.906 1 92.44 283 ASN A CA 1
ATOM 2084 C C . ASN A 1 283 ? -4.602 -22.828 -19.656 1 92.44 283 ASN A C 1
ATOM 2086 O O . ASN A 1 283 ? -4.152 -23.047 -18.531 1 92.44 283 ASN A O 1
ATOM 2090 N N . ALA A 1 284 ? -4.309 -23.609 -20.703 1 96.19 284 ALA A N 1
ATOM 2091 C CA . ALA A 1 284 ? -3.33 -24.688 -20.594 1 96.19 284 ALA A CA 1
ATOM 2092 C C . ALA A 1 284 ? -1.979 -24.266 -21.172 1 96.19 284 ALA A C 1
ATOM 2094 O O . ALA A 1 284 ? -1.916 -23.484 -22.109 1 96.19 284 ALA A O 1
ATOM 2095 N N . PRO A 1 285 ? -0.942 -24.812 -20.625 1 97.88 285 PRO A N 1
ATOM 2096 C CA . PRO A 1 285 ? 0.377 -24.391 -21.094 1 97.88 285 PRO A CA 1
ATOM 2097 C C . PRO A 1 285 ? 0.667 -24.875 -22.516 1 97.88 285 PRO A C 1
ATOM 2099 O O . PRO A 1 285 ? -0.023 -25.766 -23.016 1 97.88 285 PRO A O 1
ATOM 2102 N N . LEU A 1 286 ? 1.551 -24.156 -23.156 1 98.31 286 LEU A N 1
ATOM 2103 C CA . LEU A 1 286 ? 2.143 -24.562 -24.422 1 98.31 286 LEU A CA 1
ATOM 2104 C C . LEU A 1 286 ? 3.475 -25.281 -24.203 1 98.31 286 LEU A C 1
ATOM 2106 O O . LEU A 1 286 ? 4.441 -24.656 -23.75 1 98.31 286 LEU A O 1
ATOM 2110 N N . LEU A 1 287 ? 3.479 -26.562 -24.516 1 98.62 287 LEU A N 1
ATOM 2111 C CA . LEU A 1 287 ? 4.66 -27.391 -24.266 1 98.62 287 LEU A CA 1
ATOM 2112 C C . LEU A 1 287 ? 5.004 -28.219 -25.484 1 98.62 287 LEU A C 1
ATOM 2114 O O . LEU A 1 287 ? 4.199 -29.047 -25.938 1 98.62 287 LEU A O 1
ATOM 2118 N N . GLY A 1 288 ? 6.207 -28 -26.016 1 98.12 288 GLY A N 1
ATOM 2119 C CA . GLY A 1 288 ? 6.625 -28.844 -27.109 1 98.12 288 GLY A CA 1
ATOM 2120 C C . GLY A 1 288 ? 7.297 -28.078 -28.234 1 98.12 288 GLY A C 1
ATOM 2121 O O . GLY A 1 288 ? 7.586 -26.891 -28.094 1 98.12 288 GLY A O 1
ATOM 2122 N N . ARG A 1 289 ? 7.527 -28.797 -29.312 1 96.88 289 ARG A N 1
ATOM 2123 C CA . ARG A 1 289 ? 8.234 -28.234 -30.453 1 96.88 289 ARG A CA 1
ATOM 2124 C C . ARG A 1 289 ? 7.332 -27.297 -31.266 1 96.88 289 ARG A C 1
ATOM 2126 O O . ARG A 1 289 ? 6.172 -27.625 -31.516 1 96.88 289 ARG A O 1
ATOM 2133 N N . LEU A 1 290 ? 7.867 -26.172 -31.5 1 96.69 290 LEU A N 1
ATOM 2134 C CA . LEU A 1 290 ? 7.23 -25.25 -32.438 1 96.69 290 LEU A CA 1
ATOM 2135 C C . LEU A 1 290 ? 7.734 -25.5 -33.844 1 96.69 290 LEU A C 1
ATOM 2137 O O . LEU A 1 290 ? 6.957 -25.469 -34.812 1 96.69 290 LEU A O 1
ATOM 2141 N N . ASP A 1 291 ? 9.031 -25.734 -34.031 1 95.56 291 ASP A N 1
ATOM 2142 C CA . ASP A 1 291 ? 9.711 -26.172 -35.25 1 95.56 291 ASP A CA 1
ATOM 2143 C C . ASP A 1 291 ? 10.984 -26.953 -34.906 1 95.56 291 ASP A C 1
ATOM 2145 O O . ASP A 1 291 ? 11.156 -27.406 -33.781 1 95.56 291 ASP A O 1
ATOM 2149 N N . ASP A 1 292 ? 11.844 -27.188 -35.844 1 95.12 292 ASP A N 1
ATOM 2150 C CA . ASP A 1 292 ? 13.008 -28.062 -35.656 1 95.12 292 ASP A CA 1
ATOM 2151 C C . ASP A 1 292 ? 13.969 -27.469 -34.625 1 95.12 292 ASP A C 1
ATOM 2153 O O . ASP A 1 292 ? 14.625 -28.203 -33.875 1 95.12 292 ASP A O 1
ATOM 2157 N N . ARG A 1 293 ? 14 -26.172 -34.469 1 97.25 293 ARG A N 1
ATOM 2158 C CA . ARG A 1 293 ? 14.977 -25.5 -33.625 1 97.25 293 ARG A CA 1
ATOM 2159 C C . ARG A 1 293 ? 14.344 -25.062 -32.281 1 97.25 293 ARG A C 1
ATOM 2161 O O . ARG A 1 293 ? 15.016 -25.031 -31.25 1 97.25 293 ARG A O 1
ATOM 2168 N N . VAL A 1 294 ? 13.062 -24.797 -32.375 1 98.19 294 VAL A N 1
ATOM 2169 C CA . VAL A 1 294 ? 12.453 -24.062 -31.266 1 98.19 294 VAL A CA 1
ATOM 2170 C C . VAL A 1 294 ? 11.508 -24.984 -30.484 1 98.19 294 VAL A C 1
ATOM 2172 O O . VAL A 1 294 ? 10.656 -25.656 -31.078 1 98.19 294 VAL A O 1
ATOM 2175 N N . VAL A 1 295 ? 11.68 -25.062 -29.188 1 98.62 295 VAL A N 1
ATOM 2176 C CA . VAL A 1 295 ? 10.781 -25.703 -28.234 1 98.62 295 VAL A CA 1
ATOM 2177 C C . VAL A 1 295 ? 10.133 -24.641 -27.344 1 98.62 295 VAL A C 1
ATOM 2179 O O . VAL A 1 295 ? 10.797 -23.688 -26.906 1 98.62 295 VAL A O 1
ATOM 2182 N N . VAL A 1 296 ? 8.844 -24.766 -27.078 1 98.75 296 VAL A N 1
ATOM 2183 C CA . VAL A 1 296 ? 8.133 -23.781 -26.266 1 98.75 296 VAL A CA 1
ATOM 2184 C C . VAL A 1 296 ? 7.73 -24.406 -24.938 1 98.75 296 VAL A C 1
ATOM 2186 O O . VAL A 1 296 ? 7.273 -25.547 -24.891 1 98.75 296 VAL A O 1
ATOM 2189 N N . ALA A 1 297 ? 7.918 -23.703 -23.844 1 98.81 297 ALA A N 1
ATOM 2190 C CA . ALA A 1 297 ? 7.426 -24 -22.5 1 98.81 297 ALA A CA 1
ATOM 2191 C C . ALA A 1 297 ? 6.906 -22.734 -21.828 1 98.81 297 ALA A C 1
ATOM 2193 O O . ALA A 1 297 ? 7.613 -22.109 -21.031 1 98.81 297 ALA A O 1
ATOM 2194 N N . SER A 1 298 ? 5.691 -22.359 -22.109 1 98.12 298 SER A N 1
ATOM 2195 C CA . SER A 1 298 ? 5.086 -21.109 -21.641 1 98.12 298 SER A CA 1
ATOM 2196 C C . SER A 1 298 ? 3.572 -21.234 -21.531 1 98.12 298 SER A C 1
ATOM 2198 O O . SER A 1 298 ? 3.027 -22.344 -21.625 1 98.12 298 SER A O 1
ATOM 2200 N N . GLY A 1 299 ? 2.902 -20.125 -21.078 1 97.88 299 GLY A N 1
ATOM 2201 C CA . GLY A 1 299 ? 1.449 -20.125 -21.031 1 97.88 299 GLY A CA 1
ATOM 2202 C C . GLY A 1 299 ? 0.897 -20.859 -19.812 1 97.88 299 GLY A C 1
ATOM 2203 O O . GLY A 1 299 ? -0.213 -21.391 -19.859 1 97.88 299 GLY A O 1
ATOM 2204 N N . HIS A 1 300 ? 1.573 -20.859 -18.75 1 97.81 300 HIS A N 1
ATOM 2205 C CA . HIS A 1 300 ? 1.214 -21.688 -17.594 1 97.81 300 HIS A CA 1
ATOM 2206 C C . HIS A 1 300 ? 0.129 -21.016 -16.766 1 97.81 300 HIS A C 1
ATOM 2208 O O . HIS A 1 300 ? -0.347 -21.594 -15.781 1 97.81 300 HIS A O 1
ATOM 2214 N N . HIS A 1 301 ? -0.236 -19.781 -17.109 1 95.88 301 HIS A N 1
ATOM 2215 C CA . HIS A 1 301 ? -1.31 -19.047 -16.438 1 95.88 301 HIS A CA 1
ATOM 2216 C C . HIS A 1 301 ? -1.105 -19.031 -14.93 1 95.88 301 HIS A C 1
ATOM 2218 O O . HIS A 1 301 ? -0.082 -18.531 -14.445 1 95.88 301 HIS A O 1
ATOM 2224 N N . ARG A 1 302 ? -1.998 -19.578 -14.156 1 94.75 302 ARG A N 1
ATOM 2225 C CA . ARG A 1 302 ? -1.94 -19.438 -12.703 1 94.75 302 ARG A CA 1
ATOM 2226 C C . ARG A 1 302 ? -1.169 -20.594 -12.07 1 94.75 302 ARG A C 1
ATOM 2228 O O . ARG A 1 302 ? -1.02 -20.656 -10.852 1 94.75 302 ARG A O 1
ATOM 2235 N N . SER A 1 303 ? -0.564 -21.484 -12.898 1 96.5 303 SER A N 1
ATOM 2236 C CA . SER A 1 303 ? -0.02 -22.719 -12.336 1 96.5 303 SER A CA 1
ATOM 2237 C C . SER A 1 303 ? 1.47 -22.844 -12.633 1 96.5 303 SER A C 1
ATOM 2239 O O . SER A 1 303 ? 2.006 -23.953 -12.664 1 96.5 303 SER A O 1
ATOM 2241 N N . GLY A 1 304 ? 2.121 -21.766 -12.859 1 97.69 304 GLY A N 1
ATOM 2242 C CA . GLY A 1 304 ? 3.529 -21.812 -13.219 1 97.69 304 GLY A CA 1
ATOM 2243 C C . GLY A 1 304 ? 4.398 -22.469 -12.164 1 97.69 304 GLY A C 1
ATOM 2244 O O . GLY A 1 304 ? 5.223 -23.328 -12.469 1 97.69 304 GLY A O 1
ATOM 2245 N N . VAL A 1 305 ? 4.191 -22.078 -10.914 1 98.5 305 VAL A N 1
ATOM 2246 C CA . VAL A 1 305 ? 4.984 -22.656 -9.828 1 98.5 305 VAL A CA 1
ATOM 2247 C C . VAL A 1 305 ? 4.656 -24.125 -9.664 1 98.5 305 VAL A C 1
ATOM 2249 O O . VAL A 1 305 ? 5.555 -24.969 -9.625 1 98.5 305 VAL A O 1
ATOM 2252 N N . LEU A 1 306 ? 3.418 -24.469 -9.664 1 98.31 306 LEU A N 1
ATOM 2253 C CA . LEU A 1 306 ? 2.973 -25.844 -9.492 1 98.31 306 LEU A CA 1
ATOM 2254 C C . LEU A 1 306 ? 3.502 -26.734 -10.617 1 98.31 306 LEU A C 1
ATOM 2256 O O . LEU A 1 306 ? 3.918 -27.875 -10.375 1 98.31 306 LEU A O 1
ATOM 2260 N N . LEU A 1 307 ? 3.582 -26.203 -11.82 1 98.56 307 LEU A N 1
ATOM 2261 C CA . LEU A 1 307 ? 3.867 -27.031 -12.984 1 98.56 307 LEU A CA 1
ATOM 2262 C C . LEU A 1 307 ? 5.359 -27.047 -13.289 1 98.56 307 LEU A C 1
ATOM 2264 O O . LEU A 1 307 ? 5.801 -27.703 -14.227 1 98.56 307 LEU A O 1
ATOM 2268 N N . ALA A 1 308 ? 6.156 -26.375 -12.508 1 98.75 308 ALA A N 1
ATOM 2269 C CA . ALA A 1 308 ? 7.578 -26.219 -12.797 1 98.75 308 ALA A CA 1
ATOM 2270 C C . ALA A 1 308 ? 8.281 -27.562 -12.898 1 98.75 308 ALA A C 1
ATOM 2272 O O . ALA A 1 308 ? 8.953 -27.844 -13.898 1 98.75 308 ALA A O 1
ATOM 2273 N N . PRO A 1 309 ? 8.078 -28.547 -11.953 1 98.75 309 PRO A N 1
ATOM 2274 C CA . PRO A 1 309 ? 8.836 -29.797 -12.016 1 98.75 309 PRO A CA 1
ATOM 2275 C C . PRO A 1 309 ? 8.492 -30.641 -13.242 1 98.75 309 PRO A C 1
ATOM 2277 O O . PRO A 1 309 ? 9.398 -31.141 -13.922 1 98.75 309 PRO A O 1
ATOM 2280 N N . VAL A 1 310 ? 7.223 -30.75 -13.539 1 98.75 310 VAL A N 1
ATOM 2281 C CA . VAL A 1 310 ? 6.828 -31.609 -14.641 1 98.75 310 VAL A CA 1
ATOM 2282 C C . VAL A 1 310 ? 7.238 -30.984 -15.969 1 98.75 310 VAL A C 1
ATOM 2284 O O . VAL A 1 310 ? 7.641 -31.688 -16.906 1 98.75 310 VAL A O 1
ATOM 2287 N N . THR A 1 311 ? 7.078 -29.688 -16.062 1 98.81 311 THR A N 1
ATOM 2288 C CA . THR A 1 311 ? 7.5 -29 -17.281 1 98.81 311 THR A CA 1
ATOM 2289 C C . THR A 1 311 ? 8.992 -29.172 -17.516 1 98.81 311 THR A C 1
ATOM 2291 O O . THR A 1 311 ? 9.422 -29.469 -18.641 1 98.81 311 THR A O 1
ATOM 2294 N N . ALA A 1 312 ? 9.766 -29.016 -16.453 1 98.75 312 ALA A N 1
ATOM 2295 C CA . ALA A 1 312 ? 11.211 -29.203 -16.562 1 98.75 312 ALA A CA 1
ATOM 2296 C C . ALA A 1 312 ? 11.555 -30.594 -17.078 1 98.75 312 ALA A C 1
ATOM 2298 O O . ALA A 1 312 ? 12.352 -30.734 -18.016 1 98.75 312 ALA A O 1
ATOM 2299 N N . ARG A 1 313 ? 10.953 -31.594 -16.531 1 98.44 313 ARG A N 1
ATOM 2300 C CA . ARG A 1 313 ? 11.227 -32.969 -16.922 1 98.44 313 ARG A CA 1
ATOM 2301 C C . ARG A 1 313 ? 10.844 -33.219 -18.375 1 98.44 313 ARG A C 1
ATOM 2303 O O . ARG A 1 313 ? 11.641 -33.75 -19.156 1 98.44 313 ARG A O 1
ATOM 2310 N N . LEU A 1 314 ? 9.633 -32.844 -18.734 1 98.62 314 LEU A N 1
ATOM 2311 C CA . LEU A 1 314 ? 9.102 -33.125 -20.062 1 98.62 314 LEU A CA 1
ATOM 2312 C C . LEU A 1 314 ? 9.922 -32.406 -21.141 1 98.62 314 LEU A C 1
ATOM 2314 O O . LEU A 1 314 ? 10.242 -33 -22.172 1 98.62 314 LEU A O 1
ATOM 2318 N N . ILE A 1 315 ? 10.242 -31.172 -20.906 1 98.75 315 ILE A N 1
ATOM 2319 C CA . ILE A 1 315 ? 10.945 -30.375 -21.891 1 98.75 315 ILE A CA 1
ATOM 2320 C C . ILE A 1 315 ? 12.398 -30.844 -22 1 98.75 315 ILE A C 1
ATOM 2322 O O . ILE A 1 315 ? 12.961 -30.922 -23.094 1 98.75 315 ILE A O 1
ATOM 2326 N N . ALA A 1 316 ? 12.992 -31.109 -20.828 1 98.38 316 ALA A N 1
ATOM 2327 C CA . ALA A 1 316 ? 14.352 -31.641 -20.875 1 98.38 316 ALA A CA 1
ATOM 2328 C C . ALA A 1 316 ? 14.406 -32.969 -21.641 1 98.38 316 ALA A C 1
ATOM 2330 O O . ALA A 1 316 ? 15.312 -33.156 -22.453 1 98.38 316 ALA A O 1
ATOM 2331 N N . ASP A 1 317 ? 13.469 -33.844 -21.391 1 97.94 317 ASP A N 1
ATOM 2332 C CA . ASP A 1 317 ? 13.391 -35.125 -22.125 1 97.94 317 ASP A CA 1
ATOM 2333 C C . ASP A 1 317 ? 13.289 -34.875 -23.625 1 97.94 317 ASP A C 1
ATOM 2335 O O . ASP A 1 317 ? 14.016 -35.469 -24.422 1 97.94 317 ASP A O 1
ATOM 2339 N N . LEU A 1 318 ? 12.453 -34 -23.969 1 97.88 318 LEU A N 1
ATOM 2340 C CA . LEU A 1 318 ? 12.227 -33.688 -25.375 1 97.88 318 LEU A CA 1
ATOM 2341 C C . LEU A 1 318 ? 13.5 -33.125 -26.031 1 97.88 318 LEU A C 1
ATOM 2343 O O . LEU A 1 318 ? 13.875 -33.594 -27.109 1 97.88 318 LEU A O 1
ATOM 2347 N N . VAL A 1 319 ? 14.133 -32.219 -25.359 1 97.75 319 VAL A N 1
ATOM 2348 C CA . VAL A 1 319 ? 15.32 -31.562 -25.891 1 97.75 319 VAL A CA 1
ATOM 2349 C C . VAL A 1 319 ? 16.453 -32.562 -26.031 1 97.75 319 VAL A C 1
ATOM 2351 O O . VAL A 1 319 ? 17.172 -32.594 -27.031 1 97.75 319 VAL A O 1
ATOM 2354 N N . LEU A 1 320 ? 16.672 -33.438 -25.078 1 96.81 320 LEU A N 1
ATOM 2355 C CA . LEU A 1 320 ? 17.828 -34.344 -25.016 1 96.81 320 LEU A CA 1
ATOM 2356 C C . LEU A 1 320 ? 17.625 -35.562 -25.906 1 96.81 320 LEU A C 1
ATOM 2358 O O . LEU A 1 320 ? 18.578 -36.062 -26.5 1 96.81 320 LEU A O 1
ATOM 2362 N N . THR A 1 321 ? 16.359 -36.062 -25.984 1 95.69 321 THR A N 1
ATOM 2363 C CA . THR A 1 321 ? 16.141 -37.312 -26.656 1 95.69 321 THR A CA 1
ATOM 2364 C C . THR A 1 321 ? 15.492 -37.094 -28.031 1 95.69 321 THR A C 1
ATOM 2366 O O . THR A 1 321 ? 15.531 -38 -28.875 1 95.69 321 THR A O 1
ATOM 2369 N N . GLY A 1 322 ? 14.844 -36 -28.141 1 93.94 322 GLY A N 1
ATOM 2370 C CA . GLY A 1 322 ? 14.102 -35.719 -29.359 1 93.94 322 GLY A CA 1
ATOM 2371 C C . GLY A 1 322 ? 12.734 -36.375 -29.391 1 93.94 322 GLY A C 1
ATOM 2372 O O . GLY A 1 322 ? 11.945 -36.156 -30.297 1 93.94 322 GLY A O 1
ATOM 2373 N N . SER A 1 323 ? 12.453 -37.156 -28.422 1 92.31 323 SER A N 1
ATOM 2374 C CA . SER A 1 323 ? 11.172 -37.844 -28.328 1 92.31 323 SER A CA 1
ATOM 2375 C C . SER A 1 323 ? 10.227 -37.156 -27.359 1 92.31 323 SER A C 1
ATOM 2377 O O . SER A 1 323 ? 10.602 -36.875 -26.219 1 92.31 323 SER A O 1
ATOM 2379 N N . ALA A 1 324 ? 9.086 -36.969 -27.859 1 92.06 324 ALA A N 1
ATOM 2380 C CA . ALA A 1 324 ? 8.094 -36.312 -27.031 1 92.06 324 ALA A CA 1
ATOM 2381 C C . ALA A 1 324 ? 7.316 -37.281 -26.188 1 92.06 324 ALA A C 1
ATOM 2383 O O . ALA A 1 324 ? 6.824 -38.312 -26.688 1 92.06 324 ALA A O 1
ATOM 2384 N N . ASP A 1 325 ? 7.254 -37.031 -24.891 1 95 325 ASP A N 1
ATOM 2385 C CA . ASP A 1 325 ? 6.332 -37.75 -24.016 1 95 325 ASP A CA 1
ATOM 2386 C C . ASP A 1 325 ? 4.883 -37.562 -24.469 1 95 325 ASP A C 1
ATOM 2388 O O . ASP A 1 325 ? 4.48 -36.469 -24.828 1 95 325 ASP A O 1
ATOM 2392 N N . PRO A 1 326 ? 4.047 -38.562 -24.453 1 94.69 326 PRO A N 1
ATOM 2393 C CA . PRO A 1 326 ? 2.65 -38.438 -24.875 1 94.69 326 PRO A CA 1
ATOM 2394 C C . PRO A 1 326 ? 1.892 -37.375 -24.094 1 94.69 326 PRO A C 1
ATOM 2396 O O . PRO A 1 326 ? 0.906 -36.812 -24.578 1 94.69 326 PRO A O 1
ATOM 2399 N N . MET A 1 327 ? 2.314 -37.062 -22.938 1 94.62 327 MET A N 1
ATOM 2400 C CA . MET A 1 327 ? 1.677 -36.031 -22.094 1 94.62 327 MET A CA 1
ATOM 2401 C C . MET A 1 327 ? 1.727 -34.656 -22.781 1 94.62 327 MET A C 1
ATOM 2403 O O . MET A 1 327 ? 0.922 -33.781 -22.469 1 94.62 327 MET A O 1
ATOM 2407 N N . LEU A 1 328 ? 2.635 -34.5 -23.672 1 96.5 328 LEU A N 1
ATOM 2408 C CA . LEU A 1 328 ? 2.82 -33.219 -24.328 1 96.5 328 LEU A CA 1
ATOM 2409 C C . LEU A 1 328 ? 1.794 -33 -25.438 1 96.5 328 LEU A C 1
ATOM 2411 O O . LEU A 1 328 ? 1.583 -31.891 -25.891 1 96.5 328 LEU A O 1
ATOM 2415 N N . ASP A 1 329 ? 1.168 -34.094 -25.875 1 94.62 329 ASP A N 1
ATOM 2416 C CA . ASP A 1 329 ? 0.308 -34.031 -27.062 1 94.62 329 ASP A CA 1
ATOM 2417 C C . ASP A 1 329 ? -0.817 -33.031 -26.875 1 94.62 329 ASP A C 1
ATOM 2419 O O . ASP A 1 329 ? -1.12 -32.25 -27.797 1 94.62 329 ASP A O 1
ATOM 2423 N N . ASP A 1 330 ? -1.337 -33 -25.719 1 93.75 330 ASP A N 1
ATOM 2424 C CA . ASP A 1 330 ? -2.492 -32.156 -25.453 1 93.75 330 ASP A CA 1
ATOM 2425 C C . ASP A 1 330 ? -2.07 -30.703 -25.25 1 93.75 330 ASP A C 1
ATOM 2427 O O . ASP A 1 330 ? -2.916 -29.812 -25.172 1 93.75 330 ASP A O 1
ATOM 2431 N N . PHE A 1 331 ? -0.806 -30.391 -25.281 1 97.12 331 PHE A N 1
ATOM 2432 C CA . PHE A 1 331 ? -0.327 -29.062 -24.922 1 97.12 331 PHE A CA 1
ATOM 2433 C C . PHE A 1 331 ? 0.577 -28.484 -26 1 97.12 331 PHE A C 1
ATOM 2435 O O . PHE A 1 331 ? 1.306 -27.516 -25.766 1 97.12 331 PHE A O 1
ATOM 2442 N N . ALA A 1 332 ? 0.499 -29.109 -27.156 1 96.5 332 ALA A N 1
ATOM 2443 C CA . ALA A 1 332 ? 1.361 -28.719 -28.266 1 96.5 332 ALA A CA 1
ATOM 2444 C C . ALA A 1 332 ? 1.129 -27.266 -28.656 1 96.5 332 ALA A C 1
ATOM 2446 O O . ALA A 1 332 ? -0.012 -26.797 -28.688 1 96.5 332 ALA A O 1
ATOM 2447 N N . PRO A 1 333 ? 2.189 -26.516 -28.969 1 96.19 333 PRO A N 1
ATOM 2448 C CA . PRO A 1 333 ? 2.068 -25.094 -29.328 1 96.19 333 PRO A CA 1
ATOM 2449 C C . PRO A 1 333 ? 1.171 -24.875 -30.547 1 96.19 333 PRO A C 1
ATOM 2451 O O . PRO A 1 333 ? 0.554 -23.812 -30.672 1 96.19 333 PRO A O 1
ATOM 2454 N N . GLY A 1 334 ? 1.032 -25.766 -31.422 1 92.38 334 GLY A N 1
ATOM 2455 C CA . GLY A 1 334 ? 0.279 -25.609 -32.656 1 92.38 334 GLY A CA 1
ATOM 2456 C C . GLY A 1 334 ? -1.202 -25.891 -32.5 1 92.38 334 GLY A C 1
ATOM 2457 O O . GLY A 1 334 ? -1.969 -25.797 -33.438 1 92.38 334 GLY A O 1
ATOM 2458 N N . ARG A 1 335 ? -1.69 -26.203 -31.328 1 93 335 ARG A N 1
ATOM 2459 C CA . ARG A 1 335 ? -3.045 -26.703 -31.125 1 93 335 ARG A CA 1
ATOM 2460 C C . ARG A 1 335 ? -4.078 -25.609 -31.391 1 93 335 ARG A C 1
ATOM 2462 O O . ARG A 1 335 ? -5.266 -25.906 -31.547 1 93 335 ARG A O 1
ATOM 2469 N N . PHE A 1 336 ? -3.699 -24.312 -31.516 1 89.94 336 PHE A N 1
ATOM 2470 C CA . PHE A 1 336 ? -4.648 -23.234 -31.797 1 89.94 336 PHE A CA 1
ATOM 2471 C C . PHE A 1 336 ? -4.621 -22.875 -33.281 1 89.94 336 PHE A C 1
ATOM 2473 O O . PHE A 1 336 ? -5.289 -21.922 -33.688 1 89.94 336 PHE A O 1
ATOM 2480 N N . GLY A 1 337 ? -4.246 -23.656 -34.062 1 75.38 337 GLY A N 1
ATOM 2481 C CA . GLY A 1 337 ? -4.25 -23.438 -35.5 1 75.38 337 GLY A CA 1
ATOM 2482 C C . GLY A 1 337 ? -3.293 -22.344 -35.969 1 75.38 337 GLY A C 1
ATOM 2483 O O . GLY A 1 337 ? -3.43 -21.812 -37.062 1 75.38 337 GLY A O 1
ATOM 2484 N N . CYS A 1 338 ? -2.703 -21.719 -35.125 1 53.34 338 CYS A N 1
ATOM 2485 C CA . CYS A 1 338 ? -1.879 -20.625 -35.625 1 53.34 338 CYS A CA 1
ATOM 2486 C C . CYS A 1 338 ? -0.854 -21.141 -36.656 1 53.34 338 CYS A C 1
ATOM 2488 O O . CYS A 1 338 ? -0.231 -22.188 -36.438 1 53.34 338 CYS A O 1
ATOM 2490 N N . ALA A 1 339 ? -1.284 -21.125 -37.969 1 41.53 339 ALA A N 1
ATOM 2491 C CA . ALA A 1 339 ? -0.563 -21.453 -39.219 1 41.53 339 ALA A CA 1
ATOM 2492 C C . ALA A 1 339 ? 0.906 -21.047 -39.094 1 41.53 339 ALA A C 1
ATOM 2494 O O . ALA A 1 339 ? 1.222 -19.922 -38.719 1 41.53 339 ALA A O 1
ATOM 2495 N N . SER A 1 340 ? 1.824 -21.984 -38.906 1 36.5 340 SER A N 1
ATOM 2496 C CA . SER A 1 340 ? 3.168 -21.625 -39.344 1 36.5 340 SER A CA 1
ATOM 2497 C C . SER A 1 340 ? 3.133 -20.859 -40.656 1 36.5 340 SER A C 1
ATOM 2499 O O . SER A 1 340 ? 2.268 -21.109 -41.5 1 36.5 340 SER A O 1
ATOM 2501 N N . MET B 1 1 ? 23.234 39.156 17.5 1 86.75 1 MET B N 1
ATOM 2502 C CA . MET B 1 1 ? 22.531 38.062 18.125 1 86.75 1 MET B CA 1
ATOM 2503 C C . MET B 1 1 ? 22.438 36.844 17.188 1 86.75 1 MET B C 1
ATOM 2505 O O . MET B 1 1 ? 22.062 37 16.016 1 86.75 1 MET B O 1
ATOM 2509 N N . SER B 1 2 ? 23 35.719 17.641 1 96.38 2 SER B N 1
ATOM 2510 C CA . SER B 1 2 ? 22.969 34.531 16.812 1 96.38 2 SER B CA 1
ATOM 2511 C C . SER B 1 2 ? 21.734 33.688 17.109 1 96.38 2 SER B C 1
ATOM 2513 O O . SER B 1 2 ? 21.344 33.531 18.266 1 96.38 2 SER B O 1
ATOM 2515 N N . ILE B 1 3 ? 21.094 33.281 16.109 1 98.38 3 ILE B N 1
ATOM 2516 C CA . ILE B 1 3 ? 19.859 32.5 16.234 1 98.38 3 ILE B CA 1
ATOM 2517 C C . ILE B 1 3 ? 20.031 31.141 15.586 1 98.38 3 ILE B C 1
ATOM 2519 O O . ILE B 1 3 ? 20.594 31.031 14.5 1 98.38 3 ILE B O 1
ATOM 2523 N N . ALA B 1 4 ? 19.609 30.078 16.281 1 98.75 4 ALA B N 1
ATOM 2524 C CA . ALA B 1 4 ? 19.562 28.719 15.75 1 98.75 4 ALA B CA 1
ATOM 2525 C C . ALA B 1 4 ? 18.156 28.141 15.875 1 98.75 4 ALA B C 1
ATOM 2527 O O . ALA B 1 4 ? 17.438 28.422 16.844 1 98.75 4 ALA B O 1
ATOM 2528 N N . ILE B 1 5 ? 17.766 27.375 14.922 1 98.75 5 ILE B N 1
ATOM 2529 C CA . ILE B 1 5 ? 16.516 26.625 14.945 1 98.75 5 ILE B CA 1
ATOM 2530 C C . ILE B 1 5 ? 16.812 25.125 14.898 1 98.75 5 ILE B C 1
ATOM 2532 O O . ILE B 1 5 ? 17.578 24.672 14.047 1 98.75 5 ILE B O 1
ATOM 2536 N N . VAL B 1 6 ? 16.281 24.406 15.867 1 98.44 6 VAL B N 1
ATOM 2537 C CA . VAL B 1 6 ? 16.406 22.953 15.867 1 98.44 6 VAL B CA 1
ATOM 2538 C C . VAL B 1 6 ? 15.109 22.328 15.344 1 98.44 6 VAL B C 1
ATOM 2540 O O . VAL B 1 6 ? 14.078 22.375 16.016 1 98.44 6 VAL B O 1
ATOM 2543 N N . GLY B 1 7 ? 15.242 21.703 14.203 1 97.25 7 GLY B N 1
ATOM 2544 C CA . GLY B 1 7 ? 14.094 21.172 13.492 1 97.25 7 GLY B CA 1
ATOM 2545 C C . GLY B 1 7 ? 13.82 21.875 12.172 1 97.25 7 GLY B C 1
ATOM 2546 O O . GLY B 1 7 ? 13.5 23.062 12.148 1 97.25 7 GLY B O 1
ATOM 2547 N N . GLY B 1 8 ? 13.961 21.125 11.148 1 96.56 8 GLY B N 1
ATOM 2548 C CA . GLY B 1 8 ? 13.734 21.672 9.82 1 96.56 8 GLY B CA 1
ATOM 2549 C C . GLY B 1 8 ? 12.43 21.203 9.195 1 96.56 8 GLY B C 1
ATOM 2550 O O . GLY B 1 8 ? 12.375 20.922 7.996 1 96.56 8 GLY B O 1
ATOM 2551 N N . GLY B 1 9 ? 11.383 21.031 9.961 1 96.81 9 GLY B N 1
ATOM 2552 C CA . GLY B 1 9 ? 10.039 20.844 9.445 1 96.81 9 GLY B CA 1
ATOM 2553 C C . GLY B 1 9 ? 9.375 22.141 9.008 1 96.81 9 GLY B C 1
ATOM 2554 O O . GLY B 1 9 ? 10.039 23.172 8.914 1 96.81 9 GLY B O 1
ATOM 2555 N N . ILE B 1 10 ? 8.094 22.078 8.766 1 97.88 10 ILE B N 1
ATOM 2556 C CA . ILE B 1 10 ? 7.406 23.203 8.172 1 97.88 10 ILE B CA 1
ATOM 2557 C C . ILE B 1 10 ? 7.406 24.375 9.148 1 97.88 10 ILE B C 1
ATOM 2559 O O . ILE B 1 10 ? 7.527 25.547 8.742 1 97.88 10 ILE B O 1
ATOM 2563 N N . ILE B 1 11 ? 7.312 24.094 10.438 1 98.62 11 ILE B N 1
ATOM 2564 C CA . ILE B 1 11 ? 7.297 25.156 11.445 1 98.62 11 ILE B CA 1
ATOM 2565 C C . ILE B 1 11 ? 8.672 25.812 11.523 1 98.62 11 ILE B C 1
ATOM 2567 O O . ILE B 1 11 ? 8.781 27.047 11.453 1 98.62 11 ILE B O 1
ATOM 2571 N N . GLY B 1 12 ? 9.711 24.984 11.633 1 98.5 12 GLY B N 1
ATOM 2572 C CA . GLY B 1 12 ? 11.055 25.531 11.719 1 98.5 12 GLY B CA 1
ATOM 2573 C C . GLY B 1 12 ? 11.453 26.328 10.492 1 98.5 12 GLY B C 1
ATOM 2574 O O . GLY B 1 12 ? 12 27.438 10.625 1 98.5 12 GLY B O 1
ATOM 2575 N N . LEU B 1 13 ? 11.141 25.828 9.383 1 97.94 13 LEU B N 1
ATOM 2576 C CA . LEU B 1 13 ? 11.539 26.516 8.156 1 97.94 13 LEU B CA 1
ATOM 2577 C C . LEU B 1 13 ? 10.703 27.766 7.938 1 97.94 13 LEU B C 1
ATOM 2579 O O . LEU B 1 13 ? 11.195 28.766 7.402 1 97.94 13 LEU B O 1
ATOM 2583 N N . ALA B 1 14 ? 9.414 27.734 8.297 1 98.62 14 ALA B N 1
ATOM 2584 C CA . ALA B 1 14 ? 8.602 28.938 8.219 1 98.62 14 ALA B CA 1
ATOM 2585 C C . ALA B 1 14 ? 9.156 30.047 9.109 1 98.62 14 ALA B C 1
ATOM 2587 O O . ALA B 1 14 ? 9.195 31.219 8.703 1 98.62 14 ALA B O 1
ATOM 2588 N N . ILE B 1 15 ? 9.602 29.688 10.273 1 98.75 15 ILE B N 1
ATOM 2589 C CA . ILE B 1 15 ? 10.195 30.656 11.188 1 98.75 15 ILE B CA 1
ATOM 2590 C C . ILE B 1 15 ? 11.492 31.203 10.586 1 98.75 15 ILE B C 1
ATOM 2592 O O . ILE B 1 15 ? 11.727 32.406 10.594 1 98.75 15 ILE B O 1
ATOM 2596 N N . ALA B 1 16 ? 12.312 30.281 10.07 1 98.56 16 ALA B N 1
ATOM 2597 C CA . ALA B 1 16 ? 13.57 30.688 9.461 1 98.56 16 ALA B CA 1
ATOM 2598 C C . ALA B 1 16 ? 13.328 31.672 8.312 1 98.56 16 ALA B C 1
ATOM 2600 O O . ALA B 1 16 ? 14.031 32.688 8.188 1 98.56 16 ALA B O 1
ATOM 2601 N N . GLU B 1 17 ? 12.375 31.344 7.508 1 97.88 17 GLU B N 1
ATOM 2602 C CA . GLU B 1 17 ? 12.039 32.219 6.379 1 97.88 17 GLU B CA 1
ATOM 2603 C C . GLU B 1 17 ? 11.578 33.594 6.852 1 97.88 17 GLU B C 1
ATOM 2605 O O . GLU B 1 17 ? 11.953 34.594 6.27 1 97.88 17 GLU B O 1
ATOM 2610 N N . GLU B 1 18 ? 10.719 33.625 7.828 1 97.88 18 GLU B N 1
ATOM 2611 C CA . GLU B 1 18 ? 10.242 34.875 8.383 1 97.88 18 GLU B CA 1
ATOM 2612 C C . GLU B 1 18 ? 11.391 35.719 8.945 1 97.88 18 GLU B C 1
ATOM 2614 O O . GLU B 1 18 ? 11.453 36.938 8.719 1 97.88 18 GLU B O 1
ATOM 2619 N N . LEU B 1 19 ? 12.297 35.125 9.672 1 97.94 19 LEU B N 1
ATOM 2620 C CA . LEU B 1 19 ? 13.461 35.812 10.211 1 97.94 19 LEU B CA 1
ATOM 2621 C C . LEU B 1 19 ? 14.312 36.375 9.086 1 97.94 19 LEU B C 1
ATOM 2623 O O . LEU B 1 19 ? 14.742 37.531 9.156 1 97.94 19 LEU B O 1
ATOM 2627 N N . ASP B 1 20 ? 14.5 35.562 8.086 1 95.81 20 ASP B N 1
ATOM 2628 C CA . ASP B 1 20 ? 15.289 36 6.938 1 95.81 20 ASP B CA 1
ATOM 2629 C C . ASP B 1 20 ? 14.648 37.219 6.266 1 95.81 20 ASP B C 1
ATOM 2631 O O . ASP B 1 20 ? 15.336 38.188 5.93 1 95.81 20 ASP B O 1
ATOM 2635 N N . ARG B 1 21 ? 13.391 37.156 6.102 1 94.69 21 ARG B N 1
ATOM 2636 C CA . ARG B 1 21 ? 12.656 38.25 5.469 1 94.69 21 ARG B CA 1
ATOM 2637 C C . ARG B 1 21 ? 12.789 39.531 6.273 1 94.69 21 ARG B C 1
ATOM 2639 O O . ARG B 1 21 ? 12.766 40.625 5.711 1 94.69 21 ARG B O 1
ATOM 2646 N N . ARG B 1 22 ? 12.984 39.375 7.504 1 95.5 22 ARG B N 1
ATOM 2647 C CA . ARG B 1 22 ? 13.094 40.531 8.391 1 95.5 22 ARG B CA 1
ATOM 2648 C C . ARG B 1 22 ? 14.555 40.906 8.594 1 95.5 22 ARG B C 1
ATOM 2650 O O . ARG B 1 22 ? 14.867 41.75 9.438 1 95.5 22 ARG B O 1
ATOM 2657 N N . GLY B 1 23 ? 15.445 40.219 7.934 1 94.38 23 GLY B N 1
ATOM 2658 C CA . GLY B 1 23 ? 16.844 40.625 7.91 1 94.38 23 GLY B CA 1
ATOM 2659 C C . GLY B 1 23 ? 17.672 39.969 9 1 94.38 23 GLY B C 1
ATOM 2660 O O . GLY B 1 23 ? 18.797 40.375 9.266 1 94.38 23 GLY B O 1
ATOM 2661 N N . ALA B 1 24 ? 17.031 38.969 9.641 1 92.88 24 ALA B N 1
ATOM 2662 C CA . ALA B 1 24 ? 17.734 38.25 10.695 1 92.88 24 ALA B CA 1
ATOM 2663 C C . ALA B 1 24 ? 18.109 36.844 10.227 1 92.88 24 ALA B C 1
ATOM 2665 O O . ALA B 1 24 ? 17.25 36.062 9.789 1 92.88 24 ALA B O 1
ATOM 2666 N N . GLY B 1 25 ? 19.312 36.531 10 1 91.31 25 GLY B N 1
ATOM 2667 C CA . GLY B 1 25 ? 19.75 35.219 9.609 1 91.31 25 GLY B CA 1
ATOM 2668 C C . GLY B 1 25 ? 19.734 34.219 10.758 1 91.31 25 GLY B C 1
ATOM 2669 O O . GLY B 1 25 ? 19.75 34.594 11.922 1 91.31 25 GLY B O 1
ATOM 2670 N N . CYS B 1 26 ? 19.547 32.969 10.406 1 97.12 26 CYS B N 1
ATOM 2671 C CA . CYS B 1 26 ? 19.609 31.906 11.398 1 97.12 26 CYS B CA 1
ATOM 2672 C C . CYS B 1 26 ? 20.172 30.641 10.781 1 97.12 26 CYS B C 1
ATOM 2674 O O . CYS B 1 26 ? 20.359 30.547 9.57 1 97.12 26 CYS B O 1
ATOM 2676 N N . THR B 1 27 ? 20.594 29.75 11.656 1 98.06 27 THR B N 1
ATOM 2677 C CA . THR B 1 27 ? 21 28.422 11.25 1 98.06 27 THR B CA 1
ATOM 2678 C C . THR B 1 27 ? 19.938 27.391 11.641 1 98.06 27 THR B C 1
ATOM 2680 O O . THR B 1 27 ? 19.453 27.391 12.773 1 98.06 27 THR B O 1
ATOM 2683 N N . VAL B 1 28 ? 19.547 26.578 10.664 1 98.06 28 VAL B N 1
ATOM 2684 C CA . VAL B 1 28 ? 18.578 25.516 10.93 1 98.06 28 VAL B CA 1
ATOM 2685 C C . VAL B 1 28 ? 19.297 24.172 10.984 1 98.06 28 VAL B C 1
ATOM 2687 O O . VAL B 1 28 ? 20.016 23.797 10.055 1 98.06 28 VAL B O 1
ATOM 2690 N N . TYR B 1 29 ? 19.141 23.484 12.125 1 97.75 29 TYR B N 1
ATOM 2691 C CA . TYR B 1 29 ? 19.672 22.125 12.258 1 97.75 29 TYR B CA 1
ATOM 2692 C C . TYR B 1 29 ? 18.594 21.094 11.992 1 97.75 29 TYR B C 1
ATOM 2694 O O . TYR B 1 29 ? 17.531 21.125 12.617 1 97.75 29 TYR B O 1
ATOM 2702 N N . ASP B 1 30 ? 18.797 20.234 11.07 1 94.94 30 ASP B N 1
ATOM 2703 C CA . ASP B 1 30 ? 17.859 19.172 10.727 1 94.94 30 ASP B CA 1
ATOM 2704 C C . ASP B 1 30 ? 18.594 17.938 10.211 1 94.94 30 ASP B C 1
ATOM 2706 O O . ASP B 1 30 ? 19.562 18.062 9.445 1 94.94 30 ASP B O 1
ATOM 2710 N N . ALA B 1 31 ? 18.391 16.688 10.844 1 83.12 31 ALA B N 1
ATOM 2711 C CA . ALA B 1 31 ? 19.062 15.453 10.43 1 83.12 31 ALA B CA 1
ATOM 2712 C C . ALA B 1 31 ? 18.906 15.219 8.93 1 83.12 31 ALA B C 1
ATOM 2714 O O . ALA B 1 31 ? 19.844 14.781 8.266 1 83.12 31 ALA B O 1
ATOM 2715 N N . ALA B 1 32 ? 18.297 15.82 8.164 1 69.12 32 ALA B N 1
ATOM 2716 C CA . ALA B 1 32 ? 18.047 15.82 6.727 1 69.12 32 ALA B CA 1
ATOM 2717 C C . ALA B 1 32 ? 18.234 14.422 6.137 1 69.12 32 ALA B C 1
ATOM 2719 O O . ALA B 1 32 ? 18.984 13.609 6.676 1 69.12 32 ALA B O 1
ATOM 2720 N N . GLY B 1 33 ? 17.422 13.797 5.035 1 68.75 33 GLY B N 1
ATOM 2721 C CA . GLY B 1 33 ? 17.547 12.594 4.227 1 68.75 33 GLY B CA 1
ATOM 2722 C C . GLY B 1 33 ? 16.25 11.812 4.129 1 68.75 33 GLY B C 1
ATOM 2723 O O . GLY B 1 33 ? 15.273 12.117 4.824 1 68.75 33 GLY B O 1
ATOM 2724 N N . PRO B 1 34 ? 16.375 10.992 3.227 1 68 34 PRO B N 1
ATOM 2725 C CA . PRO B 1 34 ? 15.195 10.133 3.062 1 68 34 PRO B CA 1
ATOM 2726 C C . PRO B 1 34 ? 14.836 9.383 4.34 1 68 34 PRO B C 1
ATOM 2728 O O . PRO B 1 34 ? 15.719 8.875 5.035 1 68 34 PRO B O 1
ATOM 2731 N N . GLY B 1 35 ? 13.562 9.422 4.715 1 72.88 35 GLY B N 1
ATOM 2732 C CA . GLY B 1 35 ? 13.109 8.711 5.895 1 72.88 35 GLY B CA 1
ATOM 2733 C C . GLY B 1 35 ? 13.047 9.586 7.133 1 72.88 35 GLY B C 1
ATOM 2734 O O . GLY B 1 35 ? 12.469 9.195 8.148 1 72.88 35 GLY B O 1
ATOM 2735 N N . ASP B 1 36 ? 13.656 10.75 6.996 1 79.12 36 ASP B N 1
ATOM 2736 C CA . ASP B 1 36 ? 13.672 11.648 8.148 1 79.12 36 ASP B CA 1
ATOM 2737 C C . ASP B 1 36 ? 12.586 12.711 8.031 1 79.12 36 ASP B C 1
ATOM 2739 O O . ASP B 1 36 ? 12.602 13.711 8.758 1 79.12 36 ASP B O 1
ATOM 2743 N N . GLU B 1 37 ? 11.711 12.336 7.18 1 87.88 37 GLU B N 1
ATOM 2744 C CA . GLU B 1 37 ? 10.664 13.336 6.977 1 87.88 37 GLU B CA 1
ATOM 2745 C C . GLU B 1 37 ? 9.773 13.469 8.211 1 87.88 37 GLU B C 1
ATOM 2747 O O . GLU B 1 37 ? 9.547 12.492 8.922 1 87.88 37 GLU B O 1
ATOM 2752 N N . GLY B 1 38 ? 9.328 14.617 8.516 1 91.12 38 GLY B N 1
ATOM 2753 C CA . GLY B 1 38 ? 8.453 14.891 9.648 1 91.12 38 GLY B CA 1
ATOM 2754 C C . GLY B 1 38 ? 6.98 14.734 9.32 1 91.12 38 GLY B C 1
ATOM 2755 O O . GLY B 1 38 ? 6.629 14.156 8.297 1 91.12 38 GLY B O 1
ATOM 2756 N N . ALA B 1 39 ? 6.184 15.18 10.203 1 94.56 39 ALA B N 1
ATOM 2757 C CA . ALA B 1 39 ? 4.73 15.062 10.109 1 94.56 39 ALA B CA 1
ATOM 2758 C C . ALA B 1 39 ? 4.215 15.695 8.812 1 94.56 39 ALA B C 1
ATOM 2760 O O . ALA B 1 39 ? 3.223 15.234 8.25 1 94.56 39 ALA B O 1
ATOM 2761 N N . TRP B 1 40 ? 4.93 16.672 8.32 1 95.5 40 TRP B N 1
ATOM 2762 C CA . TRP B 1 40 ? 4.504 17.406 7.133 1 95.5 40 TRP B CA 1
ATOM 2763 C C . TRP B 1 40 ? 4.426 16.484 5.922 1 95.5 40 TRP B C 1
ATOM 2765 O O . TRP B 1 40 ? 3.633 16.719 5.004 1 95.5 40 TRP B O 1
ATOM 2775 N N . HIS B 1 41 ? 5.23 15.492 5.855 1 95.88 41 HIS B N 1
ATOM 2776 C CA . HIS B 1 41 ? 5.348 14.617 4.695 1 95.88 41 HIS B CA 1
ATOM 2777 C C . HIS B 1 41 ? 4.059 13.836 4.457 1 95.88 41 HIS B C 1
ATOM 2779 O O . HIS B 1 41 ? 3.736 13.492 3.318 1 95.88 41 HIS B O 1
ATOM 2785 N N . VAL B 1 42 ? 3.311 13.57 5.535 1 97.06 42 VAL B N 1
ATOM 2786 C CA . VAL B 1 42 ? 2.092 12.773 5.414 1 97.06 42 VAL B CA 1
ATOM 2787 C C . VAL B 1 42 ? 0.871 13.664 5.645 1 97.06 42 VAL B C 1
ATOM 2789 O O . VAL B 1 42 ? -0.252 13.164 5.754 1 97.06 42 VAL B O 1
ATOM 2792 N N . SER B 1 43 ? 1.073 14.922 5.707 1 97.5 43 SER B N 1
ATOM 2793 C CA . SER B 1 43 ? -0.034 15.836 5.945 1 97.5 43 SER B CA 1
ATOM 2794 C C . SER B 1 43 ? -0.885 16.016 4.691 1 97.5 43 SER B C 1
ATOM 2796 O O . SER B 1 43 ? -0.358 16.062 3.578 1 97.5 43 SER B O 1
ATOM 2798 N N . GLY B 1 44 ? -2.186 16.203 4.879 1 97.69 44 GLY B N 1
ATOM 2799 C CA . GLY B 1 44 ? -3.094 16.5 3.779 1 97.69 44 GLY B CA 1
ATOM 2800 C C . GLY B 1 44 ? -3.01 17.938 3.305 1 97.69 44 GLY B C 1
ATOM 2801 O O . GLY B 1 44 ? -3.438 18.25 2.191 1 97.69 44 GLY B O 1
ATOM 2802 N N . GLY B 1 45 ? -2.521 18.828 4.191 1 98.5 45 GLY B N 1
ATOM 2803 C CA . GLY B 1 45 ? -2.307 20.219 3.809 1 98.5 45 GLY B CA 1
ATOM 2804 C C . GLY B 1 45 ? -3.584 21.031 3.791 1 98.5 45 GLY B C 1
ATOM 2805 O O . GLY B 1 45 ? -3.688 22.016 3.057 1 98.5 45 GLY B O 1
ATOM 2806 N N . MET B 1 46 ? -4.562 20.641 4.574 1 98 46 MET B N 1
ATOM 2807 C CA . MET B 1 46 ? -5.836 21.344 4.633 1 98 46 MET B CA 1
ATOM 2808 C C . MET B 1 46 ? -5.715 22.609 5.484 1 98 46 MET B C 1
ATOM 2810 O O . MET B 1 46 ? -5.09 22.578 6.547 1 98 46 MET B O 1
ATOM 2814 N N . ILE B 1 47 ? -6.195 23.625 4.977 1 97.88 47 ILE B N 1
ATOM 2815 C CA . ILE B 1 47 ? -6.32 24.891 5.691 1 97.88 47 ILE B CA 1
ATOM 2816 C C . ILE B 1 47 ? -7.789 25.172 6.004 1 97.88 47 ILE B C 1
ATOM 2818 O O . ILE B 1 47 ? -8.461 25.906 5.273 1 97.88 47 ILE B O 1
ATOM 2822 N N . ALA B 1 48 ? -8.227 24.516 7.031 1 94.25 48 ALA B N 1
ATOM 2823 C CA . ALA B 1 48 ? -9.648 24.469 7.359 1 94.25 48 ALA B CA 1
ATOM 2824 C C . ALA B 1 48 ? -9.883 24.844 8.82 1 94.25 48 ALA B C 1
ATOM 2826 O O . ALA B 1 48 ? -10.359 24.031 9.609 1 94.25 48 ALA B O 1
ATOM 2827 N N . ALA B 1 49 ? -9.711 26.109 9.148 1 89.75 49 ALA B N 1
ATOM 2828 C CA . ALA B 1 49 ? -9.781 26.594 10.523 1 89.75 49 ALA B CA 1
ATOM 2829 C C . ALA B 1 49 ? -11.156 26.344 11.125 1 89.75 49 ALA B C 1
ATOM 2831 O O . ALA B 1 49 ? -11.273 25.953 12.289 1 89.75 49 ALA B O 1
ATOM 2832 N N . GLY B 1 50 ? -12.156 26.578 10.398 1 84.75 50 GLY B N 1
ATOM 2833 C CA . GLY B 1 50 ? -13.5 26.359 10.898 1 84.75 50 GLY B CA 1
ATOM 2834 C C . GLY B 1 50 ? -13.75 24.922 11.32 1 84.75 50 GLY B C 1
ATOM 2835 O O . GLY B 1 50 ? -14.305 24.672 12.398 1 84.75 50 GLY B O 1
ATOM 2836 N N . ARG B 1 51 ? -13.336 24.031 10.586 1 84 51 ARG B N 1
ATOM 2837 C CA . ARG B 1 51 ? -13.5 22.609 10.875 1 84 51 ARG B CA 1
ATOM 2838 C C . ARG B 1 51 ? -12.68 22.203 12.094 1 84 51 ARG B C 1
ATOM 2840 O O . ARG B 1 51 ? -13.18 21.531 12.992 1 84 51 ARG B O 1
ATOM 2847 N N . GLU B 1 52 ? -11.469 22.578 12.133 1 84.19 52 GLU B N 1
ATOM 2848 C CA . GLU B 1 52 ? -10.562 22.219 13.219 1 84.19 52 GLU B CA 1
ATOM 2849 C C . GLU B 1 52 ? -11.016 22.797 14.547 1 84.19 52 GLU B C 1
ATOM 2851 O O . GLU B 1 52 ? -10.781 22.219 15.609 1 84.19 52 GLU B O 1
ATOM 2856 N N . SER B 1 53 ? -11.68 23.906 14.562 1 79.25 53 SER B N 1
ATOM 2857 C CA . SER B 1 53 ? -12.102 24.609 15.766 1 79.25 53 SER B CA 1
ATOM 2858 C C . SER B 1 53 ? -13.156 23.828 16.531 1 79.25 53 SER B C 1
ATOM 2860 O O . SER B 1 53 ? -13.336 24.016 17.734 1 79.25 53 SER B O 1
ATOM 2862 N N . ALA B 1 54 ? -13.781 22.984 15.812 1 77.44 54 ALA B N 1
ATOM 2863 C CA . ALA B 1 54 ? -14.844 22.203 16.438 1 77.44 54 ALA B CA 1
ATOM 2864 C C . ALA B 1 54 ? -14.273 21.25 17.484 1 77.44 54 ALA B C 1
ATOM 2866 O O . ALA B 1 54 ? -14.992 20.828 18.391 1 77.44 54 ALA B O 1
ATOM 2867 N N . PHE B 1 55 ? -13.016 21.047 17.438 1 71.69 55 PHE B N 1
ATOM 2868 C CA . PHE B 1 55 ? -12.383 20.062 18.328 1 71.69 55 PHE B CA 1
ATOM 2869 C C . PHE B 1 55 ? -11.477 20.75 19.328 1 71.69 55 PHE B C 1
ATOM 2871 O O . PHE B 1 55 ? -10.781 20.094 20.109 1 71.69 55 PHE B O 1
ATOM 2878 N N . GLU B 1 56 ? -11.602 22.188 19.312 1 75.44 56 GLU B N 1
ATOM 2879 C CA . GLU B 1 56 ? -10.555 22.891 20.047 1 75.44 56 GLU B CA 1
ATOM 2880 C C . GLU B 1 56 ? -11.148 23.953 20.969 1 75.44 56 GLU B C 1
ATOM 2882 O O . GLU B 1 56 ? -12.305 24.344 20.812 1 75.44 56 GLU B O 1
ATOM 2887 N N . HIS B 1 57 ? -10.352 24.359 21.938 1 82.69 57 HIS B N 1
ATOM 2888 C CA . HIS B 1 57 ? -10.742 25.438 22.828 1 82.69 57 HIS B CA 1
ATOM 2889 C C . HIS B 1 57 ? -10.688 26.797 22.109 1 82.69 57 HIS B C 1
ATOM 2891 O O . HIS B 1 57 ? -10.016 26.922 21.078 1 82.69 57 HIS B O 1
ATOM 2897 N N . PRO B 1 58 ? -11.344 27.781 22.656 1 87.94 58 PRO B N 1
ATOM 2898 C CA . PRO B 1 58 ? -11.531 29.062 21.969 1 87.94 58 PRO B CA 1
ATOM 2899 C C . PRO B 1 58 ? -10.211 29.734 21.594 1 87.94 58 PRO B C 1
ATOM 2901 O O . PRO B 1 58 ? -10.117 30.375 20.547 1 87.94 58 PRO B O 1
ATOM 2904 N N . GLN B 1 59 ? -9.266 29.672 22.422 1 90.88 59 GLN B N 1
ATOM 2905 C CA . GLN B 1 59 ? -7.984 30.297 22.125 1 90.88 59 GLN B CA 1
ATOM 2906 C C . GLN B 1 59 ? -7.32 29.656 20.906 1 90.88 59 GLN B C 1
ATOM 2908 O O . GLN B 1 59 ? -6.758 30.344 20.062 1 90.88 59 GLN B O 1
ATOM 2913 N N . LEU B 1 60 ? -7.395 28.359 20.844 1 93.88 60 LEU B N 1
ATOM 2914 C CA . LEU B 1 60 ? -6.84 27.672 19.688 1 93.88 60 LEU B CA 1
ATOM 2915 C C . LEU B 1 60 ? -7.629 28.016 18.422 1 93.88 60 LEU B C 1
ATOM 2917 O O . LEU B 1 60 ? -7.043 28.219 17.359 1 93.88 60 LEU B O 1
ATOM 2921 N N . ALA B 1 61 ? -8.938 28.125 18.547 1 93.62 61 ALA B N 1
ATOM 2922 C CA . ALA B 1 61 ? -9.773 28.484 17.406 1 93.62 61 ALA B CA 1
ATOM 2923 C C . ALA B 1 61 ? -9.352 29.828 16.828 1 93.62 61 ALA B C 1
ATOM 2925 O O . ALA B 1 61 ? -9.297 30 15.609 1 93.62 61 ALA B O 1
ATOM 2926 N N . ARG B 1 62 ? -9.047 30.781 17.688 1 94.88 62 ARG B N 1
ATOM 2927 C CA . ARG B 1 62 ? -8.609 32.094 17.25 1 94.88 62 ARG B CA 1
ATOM 2928 C C . ARG B 1 62 ? -7.27 32.031 16.531 1 94.88 62 ARG B C 1
ATOM 2930 O O . ARG B 1 62 ? -7.066 32.688 15.508 1 94.88 62 ARG B O 1
ATOM 2937 N N . LEU B 1 63 ? -6.383 31.266 17.047 1 97 63 LEU B N 1
ATOM 2938 C CA . LEU B 1 63 ? -5.074 31.078 16.438 1 97 63 LEU B CA 1
ATOM 2939 C C . LEU B 1 63 ? -5.211 30.469 15.047 1 97 63 LEU B C 1
ATOM 2941 O O . LEU B 1 63 ? -4.582 30.922 14.094 1 97 63 LEU B O 1
ATOM 2945 N N . LEU B 1 64 ? -6.066 29.469 14.961 1 96.75 64 LEU B N 1
ATOM 2946 C CA . LEU B 1 64 ? -6.324 28.781 13.695 1 96.75 64 LEU B CA 1
ATOM 2947 C C . LEU B 1 64 ? -6.879 29.75 12.664 1 96.75 64 LEU B C 1
ATOM 2949 O O . LEU B 1 64 ? -6.395 29.812 11.531 1 96.75 64 LEU B O 1
ATOM 2953 N N . ALA B 1 65 ? -7.828 30.531 13.055 1 96.06 65 ALA B N 1
ATOM 2954 C CA . ALA B 1 65 ? -8.461 31.484 12.148 1 96.06 65 ALA B CA 1
ATOM 2955 C C . ALA B 1 65 ? -7.469 32.531 11.68 1 96.06 65 ALA B C 1
ATOM 2957 O O . ALA B 1 65 ? -7.445 32.906 10.508 1 96.06 65 ALA B O 1
ATOM 2958 N N . THR B 1 66 ? -6.699 33 12.633 1 97.75 66 THR B N 1
ATOM 2959 C CA . THR B 1 66 ? -5.699 34 12.305 1 97.75 66 THR B CA 1
ATOM 2960 C C . THR B 1 66 ? -4.707 33.469 11.273 1 97.75 66 THR B C 1
ATOM 2962 O O . THR B 1 66 ? -4.406 34.156 10.289 1 97.75 66 THR B O 1
ATOM 2965 N N . SER B 1 67 ? -4.25 32.281 11.492 1 98.44 67 SER B N 1
ATOM 2966 C CA . SER B 1 67 ? -3.279 31.703 10.578 1 98.44 67 SER B CA 1
ATOM 2967 C C . SER B 1 67 ? -3.887 31.484 9.195 1 98.44 67 SER B C 1
ATOM 2969 O O . SER B 1 67 ? -3.242 31.75 8.18 1 98.44 67 SER B O 1
ATOM 2971 N N . ALA B 1 68 ? -5.086 30.984 9.164 1 97.94 68 ALA B N 1
ATOM 2972 C CA . ALA B 1 68 ? -5.77 30.75 7.895 1 97.94 68 ALA B CA 1
ATOM 2973 C C . ALA B 1 68 ? -5.836 32.031 7.059 1 97.94 68 ALA B C 1
ATOM 2975 O O . ALA B 1 68 ? -5.613 32 5.848 1 97.94 68 ALA B O 1
ATOM 2976 N N . ARG B 1 69 ? -6.082 33.125 7.715 1 97.81 69 ARG B N 1
ATOM 2977 C CA . ARG B 1 69 ? -6.176 34.406 7.023 1 97.81 69 ARG B CA 1
ATOM 2978 C C . ARG B 1 69 ? -4.816 34.844 6.5 1 97.81 69 ARG B C 1
ATOM 2980 O O . ARG B 1 69 ? -4.734 35.688 5.602 1 97.81 69 ARG B O 1
ATOM 2987 N N . MET B 1 70 ? -3.801 34.312 7.016 1 98.56 70 MET B N 1
ATOM 2988 C CA . MET B 1 70 ? -2.449 34.719 6.633 1 98.56 70 MET B CA 1
ATOM 2989 C C . MET B 1 70 ? -1.94 33.875 5.473 1 98.56 70 MET B C 1
ATOM 2991 O O . MET B 1 70 ? -0.941 34.219 4.836 1 98.56 70 MET B O 1
ATOM 2995 N N . TRP B 1 71 ? -2.57 32.75 5.141 1 98.56 71 TRP B N 1
ATOM 2996 C CA . TRP B 1 71 ? -2.027 31.766 4.215 1 98.56 71 TRP B CA 1
ATOM 2997 C C . TRP B 1 71 ? -1.934 32.344 2.803 1 98.56 71 TRP B C 1
ATOM 2999 O O . TRP B 1 71 ? -0.962 32.062 2.088 1 98.56 71 TRP B O 1
ATOM 3009 N N . PRO B 1 72 ? -2.965 33.125 2.371 1 97.81 72 PRO B N 1
ATOM 3010 C CA . PRO B 1 72 ? -2.82 33.656 1.013 1 97.81 72 PRO B CA 1
ATOM 3011 C C . PRO B 1 72 ? -1.522 34.438 0.817 1 97.81 72 PRO B C 1
ATOM 3013 O O . PRO B 1 72 ? -0.794 34.188 -0.149 1 97.81 72 PRO B O 1
ATOM 3016 N N . GLU B 1 73 ? -1.221 35.25 1.725 1 97.88 73 GLU B N 1
ATOM 3017 C CA . GLU B 1 73 ? 0.012 36.031 1.631 1 97.88 73 GLU B CA 1
ATOM 3018 C C . GLU B 1 73 ? 1.239 35.125 1.798 1 97.88 73 GLU B C 1
ATOM 3020 O O . GLU B 1 73 ? 2.236 35.281 1.093 1 97.88 73 GLU B O 1
ATOM 3025 N N . PHE B 1 74 ? 1.201 34.281 2.691 1 98.12 74 PHE B N 1
ATOM 3026 C CA . PHE B 1 74 ? 2.295 33.344 2.912 1 98.12 74 PHE B CA 1
ATOM 3027 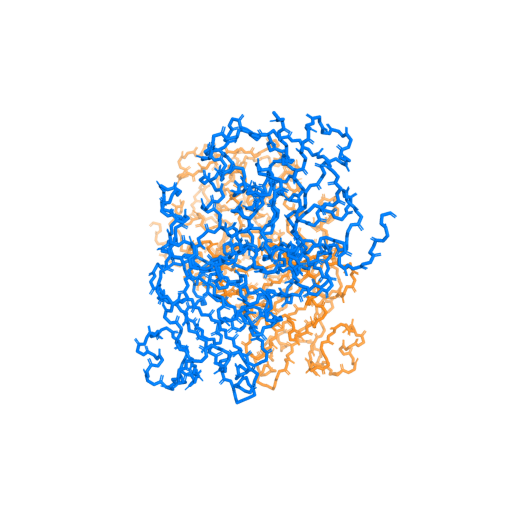C C . PHE B 1 74 ? 2.602 32.562 1.643 1 98.12 74 PHE B C 1
ATOM 3029 O O . PHE B 1 74 ? 3.76 32.438 1.234 1 98.12 74 PHE B O 1
ATOM 3036 N N . ALA B 1 75 ? 1.552 31.984 0.998 1 98.12 75 ALA B N 1
ATOM 3037 C CA . ALA B 1 75 ? 1.706 31.234 -0.241 1 98.12 75 ALA B CA 1
ATOM 3038 C C . ALA B 1 75 ? 2.281 32.094 -1.351 1 98.12 75 ALA B C 1
ATOM 3040 O O . ALA B 1 75 ? 3.176 31.672 -2.086 1 98.12 75 ALA B O 1
ATOM 3041 N N . ASP B 1 76 ? 1.793 33.312 -1.432 1 96.81 76 ASP B N 1
ATOM 3042 C CA . ASP B 1 76 ? 2.277 34.25 -2.445 1 96.81 76 ASP B CA 1
ATOM 3043 C C . ASP B 1 76 ? 3.762 34.531 -2.254 1 96.81 76 ASP B C 1
ATOM 3045 O O . ASP B 1 76 ? 4.52 34.594 -3.225 1 96.81 76 ASP B O 1
ATOM 3049 N N . ASN B 1 77 ? 4.129 34.688 -1.027 1 95.81 77 ASN B N 1
ATOM 3050 C CA . ASN B 1 77 ? 5.504 35.031 -0.692 1 95.81 77 ASN B CA 1
ATOM 3051 C C . ASN B 1 77 ? 6.465 33.906 -1.051 1 95.81 77 ASN B C 1
ATOM 3053 O O . ASN B 1 77 ? 7.664 34.125 -1.228 1 95.81 77 ASN B O 1
ATOM 3057 N N . LEU B 1 78 ? 5.965 32.688 -1.124 1 95.81 78 LEU B N 1
ATOM 3058 C CA . LEU B 1 78 ? 6.816 31.547 -1.48 1 95.81 78 LEU B CA 1
ATOM 3059 C C . LEU B 1 78 ? 7.25 31.625 -2.941 1 95.81 78 LEU B C 1
ATOM 3061 O O . LEU B 1 78 ? 8.258 31.031 -3.332 1 95.81 78 LEU B O 1
ATOM 3065 N N . GLY B 1 79 ? 6.5 32.312 -3.803 1 93.81 79 GLY B N 1
ATOM 3066 C CA . GLY B 1 79 ? 6.918 32.656 -5.156 1 93.81 79 GLY B CA 1
ATOM 3067 C C . GLY B 1 79 ? 6.898 31.453 -6.09 1 93.81 79 GLY B C 1
ATOM 3068 O O . GLY B 1 79 ? 7.598 31.438 -7.105 1 93.81 79 GLY B O 1
ATOM 3069 N N . ALA B 1 80 ? 6.328 30.391 -5.727 1 96.38 80 ALA B N 1
ATOM 3070 C CA . ALA B 1 80 ? 6.18 29.172 -6.535 1 96.38 80 ALA B CA 1
ATOM 3071 C C . ALA B 1 80 ? 4.797 28.562 -6.352 1 96.38 80 ALA B C 1
ATOM 3073 O O . ALA B 1 80 ? 4.07 28.906 -5.422 1 96.38 80 ALA B O 1
ATOM 3074 N N . ASP B 1 81 ? 4.426 27.766 -7.301 1 96.81 81 ASP B N 1
ATOM 3075 C CA . ASP B 1 81 ? 3.156 27.047 -7.18 1 96.81 81 ASP B CA 1
ATOM 3076 C C . ASP B 1 81 ? 3.246 25.938 -6.133 1 96.81 81 ASP B C 1
ATOM 3078 O O . ASP B 1 81 ? 3.779 24.859 -6.406 1 96.81 81 ASP B O 1
ATOM 3082 N N . VAL B 1 82 ? 2.682 26.188 -5.008 1 98.12 82 VAL B N 1
ATOM 3083 C CA . VAL B 1 82 ? 2.758 25.219 -3.918 1 98.12 82 VAL B CA 1
ATOM 3084 C C . VAL B 1 82 ? 1.42 24.5 -3.771 1 98.12 82 VAL B C 1
ATOM 3086 O O . VAL B 1 82 ? 1.167 23.844 -2.756 1 98.12 82 VAL B O 1
ATOM 3089 N N . GLY B 1 83 ? 0.576 24.656 -4.727 1 98.06 83 GLY B N 1
ATOM 3090 C CA . GLY B 1 83 ? -0.697 23.953 -4.719 1 98.06 83 GLY B CA 1
ATOM 3091 C C . GLY B 1 83 ? -1.73 24.594 -3.814 1 98.06 83 GLY B C 1
ATOM 3092 O O . GLY B 1 83 ? -2.596 23.906 -3.268 1 98.06 83 GLY B O 1
ATOM 3093 N N . TYR B 1 84 ? -1.5 25.875 -3.531 1 98.12 84 TYR B N 1
ATOM 3094 C CA . TYR B 1 84 ? -2.539 26.609 -2.811 1 98.12 84 TYR B CA 1
ATOM 3095 C C . TYR B 1 84 ? -3.83 26.656 -3.619 1 98.12 84 TYR B C 1
ATOM 3097 O O . TYR B 1 84 ? -3.844 27.156 -4.746 1 98.12 84 TYR B O 1
ATOM 3105 N N . ASP B 1 85 ? -4.855 26.062 -3.135 1 97.62 85 ASP B N 1
ATOM 3106 C CA . ASP B 1 85 ? -6.133 25.875 -3.818 1 97.62 85 ASP B CA 1
ATOM 3107 C C . ASP B 1 85 ? -7.293 26.359 -2.949 1 97.62 85 ASP B C 1
ATOM 3109 O O . ASP B 1 85 ? -7.426 25.938 -1.797 1 97.62 85 ASP B O 1
ATOM 3113 N N . ARG B 1 86 ? -8.156 27.219 -3.479 1 97.06 86 ARG B N 1
ATOM 3114 C CA . ARG B 1 86 ? -9.227 27.859 -2.721 1 97.06 86 ARG B CA 1
ATOM 3115 C C . ARG B 1 86 ? -10.594 27.344 -3.146 1 97.06 86 ARG B C 1
ATOM 3117 O O . ARG B 1 86 ? -11.586 28.078 -3.084 1 97.06 86 ARG B O 1
ATOM 3124 N N . ALA B 1 87 ? -10.625 26.125 -3.607 1 96.44 87 ALA B N 1
ATOM 3125 C CA . ALA B 1 87 ? -11.859 25.562 -4.141 1 96.44 87 ALA B CA 1
ATOM 3126 C C . ALA B 1 87 ? -12.844 25.234 -3.021 1 96.44 87 ALA B C 1
ATOM 3128 O O . ALA B 1 87 ? -14.031 25 -3.275 1 96.44 87 ALA B O 1
ATOM 3129 N N . GLY B 1 88 ? -12.383 25.234 -1.795 1 96.81 88 GLY B N 1
ATOM 3130 C CA . GLY B 1 88 ? -13.258 24.938 -0.67 1 96.81 88 GLY B CA 1
ATOM 3131 C C . GLY B 1 88 ? -13.328 23.453 -0.348 1 96.81 88 GLY B C 1
ATOM 3132 O O . GLY B 1 88 ? -12.539 22.656 -0.873 1 96.81 88 GLY B O 1
ATOM 3133 N N . SER B 1 89 ? -14.156 23.094 0.629 1 96.94 89 SER B N 1
ATOM 3134 C CA . SER B 1 89 ? -14.312 21.703 1.071 1 96.94 89 SER B CA 1
ATOM 3135 C C . SER B 1 89 ? -15.781 21.328 1.2 1 96.94 89 SER B C 1
ATOM 3137 O O . SER B 1 89 ? -16.641 22.203 1.29 1 96.94 89 SER B O 1
ATOM 3139 N N . LEU B 1 90 ? -16.031 20.109 1.091 1 97.06 90 LEU B N 1
ATOM 3140 C CA . LEU B 1 90 ? -17.344 19.516 1.366 1 97.06 90 LEU B CA 1
ATOM 3141 C C . LEU B 1 90 ? -17.281 18.562 2.557 1 97.06 90 LEU B C 1
ATOM 3143 O O . LEU B 1 90 ? -16.422 17.672 2.592 1 97.06 90 LEU B O 1
ATOM 3147 N N . GLY B 1 91 ? -18.062 18.844 3.559 1 97.12 91 GLY B N 1
ATOM 3148 C CA . GLY B 1 91 ? -18.297 17.891 4.633 1 97.12 91 GLY B CA 1
ATOM 3149 C C . GLY B 1 91 ? -19.484 16.984 4.379 1 97.12 91 GLY B C 1
ATOM 3150 O O . GLY B 1 91 ? -20.594 17.453 4.129 1 97.12 91 GLY B O 1
ATOM 3151 N N . LEU B 1 92 ? -19.219 15.617 4.469 1 97.44 92 LEU B N 1
ATOM 3152 C CA . LEU B 1 92 ? -20.25 14.672 4.066 1 97.44 92 LEU B CA 1
ATOM 3153 C C . LEU B 1 92 ? -20.547 13.68 5.188 1 97.44 92 LEU B C 1
ATOM 3155 O O . LEU B 1 92 ? -19.688 13.391 6.012 1 97.44 92 LEU B O 1
ATOM 3159 N N . ALA B 1 93 ? -21.781 13.219 5.223 1 96.69 93 ALA B N 1
ATOM 3160 C CA . ALA B 1 93 ? -22.219 12.125 6.09 1 96.69 93 ALA B CA 1
ATOM 3161 C C . ALA B 1 93 ? -23.047 11.102 5.32 1 96.69 93 ALA B C 1
ATOM 3163 O O . ALA B 1 93 ? -23.984 11.469 4.598 1 96.69 93 ALA B O 1
ATOM 3164 N N . LEU B 1 94 ? -22.688 9.844 5.461 1 96.56 94 LEU B N 1
ATOM 3165 C CA . LEU B 1 94 ? -23.297 8.805 4.633 1 96.56 94 LEU B CA 1
ATOM 3166 C C . LEU B 1 94 ? -24.578 8.289 5.277 1 96.56 94 LEU B C 1
ATOM 3168 O O . LEU B 1 94 ? -25.609 8.164 4.609 1 96.56 94 LEU B O 1
ATOM 3172 N N . THR B 1 95 ? -24.547 7.98 6.594 1 96 95 THR B N 1
ATOM 3173 C CA . THR B 1 95 ? -25.703 7.418 7.293 1 96 95 THR B CA 1
ATOM 3174 C C . THR B 1 95 ? -26.297 8.438 8.258 1 96 95 THR B C 1
ATOM 3176 O O . THR B 1 95 ? -25.719 9.492 8.5 1 96 95 THR B O 1
ATOM 3179 N N . ALA B 1 96 ? -27.469 8.047 8.789 1 94.5 96 ALA B N 1
ATOM 3180 C CA . ALA B 1 96 ? -28.109 8.906 9.789 1 94.5 96 ALA B CA 1
ATOM 3181 C C . ALA B 1 96 ? -27.234 9.039 11.031 1 94.5 96 ALA B C 1
ATOM 3183 O O . ALA B 1 96 ? -27.156 10.117 11.625 1 94.5 96 ALA B O 1
ATOM 3184 N N . ASP B 1 97 ? -26.641 7.977 11.398 1 95.94 97 ASP B N 1
ATOM 3185 C CA . ASP B 1 97 ? -25.734 8.016 12.539 1 95.94 97 ASP B CA 1
ATOM 3186 C C . ASP B 1 97 ? -24.547 8.93 12.258 1 95.94 97 ASP B C 1
ATOM 3188 O O . ASP B 1 97 ? -24.109 9.68 13.141 1 95.94 97 ASP B O 1
ATOM 3192 N N . ASP B 1 98 ? -24.062 8.93 11.078 1 96.12 98 ASP B N 1
ATOM 3193 C CA . ASP B 1 98 ? -22.953 9.789 10.68 1 96.12 98 ASP B CA 1
ATOM 3194 C C . ASP B 1 98 ? -23.344 11.258 10.742 1 96.12 98 ASP B C 1
ATOM 3196 O O . ASP B 1 98 ? -22.516 12.109 11.078 1 96.12 98 ASP B O 1
ATOM 3200 N N . VAL B 1 99 ? -24.531 11.57 10.367 1 94.12 99 VAL B N 1
ATOM 3201 C CA . VAL B 1 99 ? -25.016 12.945 10.414 1 94.12 99 VAL B CA 1
ATOM 3202 C C . VAL B 1 99 ? -24.953 13.469 11.844 1 94.12 99 VAL B C 1
ATOM 3204 O O . VAL B 1 99 ? -24.531 14.609 12.078 1 94.12 99 VAL B O 1
ATOM 3207 N N . ALA B 1 100 ? -25.344 12.656 12.75 1 93.81 100 ALA B N 1
ATOM 3208 C CA . ALA B 1 100 ? -25.328 13.047 14.156 1 93.81 100 ALA B CA 1
ATOM 3209 C C . ALA B 1 100 ? -23.906 13.383 14.609 1 93.81 100 ALA B C 1
ATOM 3211 O O . ALA B 1 100 ? -23.703 14.344 15.344 1 93.81 100 ALA B O 1
ATOM 3212 N N . ILE B 1 101 ? -23 12.656 14.148 1 91.5 101 ILE B N 1
ATOM 3213 C CA . ILE B 1 101 ? -21.594 12.883 14.492 1 91.5 101 ILE B CA 1
ATOM 3214 C C . ILE B 1 101 ? -21.109 14.164 13.812 1 91.5 101 ILE B C 1
ATOM 3216 O O . ILE B 1 101 ? -20.484 15.016 14.453 1 91.5 101 ILE B O 1
ATOM 3220 N N . ALA B 1 102 ? -21.453 14.312 12.586 1 92.88 102 ALA B N 1
ATOM 3221 C CA . ALA B 1 102 ? -20.953 15.414 11.758 1 92.88 102 ALA B CA 1
ATOM 3222 C C . ALA B 1 102 ? -21.547 16.75 12.211 1 92.88 102 ALA B C 1
ATOM 3224 O O . ALA B 1 102 ? -20.938 17.797 12.023 1 92.88 102 ALA B O 1
ATOM 3225 N N . GLN B 1 103 ? -22.688 16.734 12.789 1 90.12 103 GLN B N 1
ATOM 3226 C CA . GLN B 1 103 ? -23.406 17.953 13.18 1 90.12 103 GLN B CA 1
ATOM 3227 C C . GLN B 1 103 ? -22.578 18.781 14.164 1 90.12 103 GLN B C 1
ATOM 3229 O O . GLN B 1 103 ? -22.641 20.016 14.148 1 90.12 103 GLN B O 1
ATOM 3234 N N . ARG B 1 104 ? -21.797 18.172 14.914 1 84.69 104 ARG B N 1
ATOM 3235 C CA . ARG B 1 104 ? -20.953 18.875 15.859 1 84.69 104 ARG B CA 1
ATOM 3236 C C . ARG B 1 104 ? -19.969 19.797 15.141 1 84.69 104 ARG B C 1
ATOM 3238 O O . ARG B 1 104 ? -19.75 20.938 15.562 1 84.69 104 ARG B O 1
ATOM 3245 N N . VAL B 1 105 ? -19.438 19.312 14.094 1 86.56 105 VAL B N 1
ATOM 3246 C CA . VAL B 1 105 ? -18.469 20.062 13.305 1 86.56 105 VAL B CA 1
ATOM 3247 C C . VAL B 1 105 ? -19.203 21.109 12.469 1 86.56 105 VAL B C 1
ATOM 3249 O O . VAL B 1 105 ? -18.781 22.266 12.414 1 86.56 105 VAL B O 1
ATOM 3252 N N . TRP B 1 106 ? -20.344 20.734 11.898 1 90 106 TRP B N 1
ATOM 3253 C CA . TRP B 1 106 ? -21.078 21.609 10.984 1 90 106 TRP B CA 1
ATOM 3254 C C . TRP B 1 106 ? -21.656 22.812 11.719 1 90 106 TRP B C 1
ATOM 3256 O O . TRP B 1 106 ? -21.734 23.906 11.156 1 90 106 TRP B O 1
ATOM 3266 N N . ARG B 1 107 ? -21.984 22.625 12.906 1 86 107 ARG B N 1
ATOM 3267 C CA . ARG B 1 107 ? -22.516 23.734 13.703 1 86 107 ARG B CA 1
ATOM 3268 C C . ARG B 1 107 ? -21.469 24.812 13.93 1 86 107 ARG B C 1
ATOM 3270 O O . ARG B 1 107 ? -21.766 26 13.859 1 86 107 ARG B O 1
ATOM 3277 N N . VAL B 1 108 ? -20.297 24.375 14.117 1 82.19 108 VAL B N 1
ATOM 3278 C CA . VAL B 1 108 ? -19.188 25.297 14.352 1 82.19 108 VAL B CA 1
ATOM 3279 C C . VAL B 1 108 ? -18.859 26.047 13.055 1 82.19 108 VAL B C 1
ATOM 3281 O O . VAL B 1 108 ? -18.562 27.234 13.086 1 82.19 108 VAL B O 1
ATOM 3284 N N . GLN B 1 109 ? -18.906 25.406 11.984 1 84.06 109 GLN B N 1
ATOM 3285 C CA . GLN B 1 109 ? -18.625 26.031 10.688 1 84.06 109 GLN B CA 1
ATOM 3286 C C . GLN B 1 109 ? -19.719 27.031 10.305 1 84.06 109 GLN B C 1
ATOM 3288 O O . GLN B 1 109 ? -19.469 27.953 9.523 1 84.06 109 GLN B O 1
ATOM 3293 N N . ASP B 1 110 ? -20.797 26.875 10.828 1 85.69 110 ASP B N 1
ATOM 3294 C CA . ASP B 1 110 ? -21.938 27.781 10.625 1 85.69 110 ASP B CA 1
ATOM 3295 C C . ASP B 1 110 ? -22.25 27.938 9.141 1 85.69 110 ASP B C 1
ATOM 3297 O O . ASP B 1 110 ? -22.312 29.062 8.641 1 85.69 110 ASP B O 1
ATOM 3301 N N . VAL B 1 111 ? -22.344 26.844 8.414 1 86.56 111 VAL B N 1
ATOM 3302 C CA . VAL B 1 111 ? -22.703 26.828 6.996 1 86.56 111 VAL B CA 1
ATOM 3303 C C . VAL B 1 111 ? -23.969 26 6.789 1 86.56 111 VAL B C 1
ATOM 3305 O O . VAL B 1 111 ? -24.281 25.109 7.59 1 86.56 111 VAL B O 1
ATOM 3308 N N . PRO B 1 112 ? -24.656 26.312 5.73 1 89.69 112 PRO B N 1
ATOM 3309 C CA . PRO B 1 112 ? -25.922 25.609 5.516 1 89.69 112 PRO B CA 1
ATOM 3310 C C . PRO B 1 112 ? -25.703 24.141 5.105 1 89.69 112 PRO B C 1
ATOM 3312 O O . PRO B 1 112 ? -24.766 23.828 4.383 1 89.69 112 PRO B O 1
ATOM 3315 N N . VAL B 1 113 ? -26.656 23.391 5.547 1 93.12 113 VAL B N 1
ATOM 3316 C CA . VAL B 1 113 ? -26.672 21.984 5.16 1 93.12 113 VAL B CA 1
ATOM 3317 C C . VAL B 1 113 ? -27.234 21.828 3.748 1 93.12 113 VAL B C 1
ATOM 3319 O O . VAL B 1 113 ? -28.219 22.484 3.396 1 93.12 113 VAL B O 1
ATOM 3322 N N . LEU B 1 114 ? -26.531 21.031 2.965 1 94.62 114 LEU B N 1
ATOM 3323 C CA . LEU B 1 114 ? -26.953 20.734 1.601 1 94.62 114 LEU B CA 1
ATOM 3324 C C . LEU B 1 114 ? -27.453 19.297 1.487 1 94.62 114 LEU B C 1
ATOM 3326 O O . LEU B 1 114 ? -27.047 18.438 2.268 1 94.62 114 LEU B O 1
ATOM 3330 N N . ARG B 1 115 ? -28.406 19.078 0.596 1 89.44 115 ARG B N 1
ATOM 3331 C CA . ARG B 1 115 ? -28.906 17.719 0.409 1 89.44 115 ARG B CA 1
ATOM 3332 C C . ARG B 1 115 ? -28.891 17.328 -1.065 1 89.44 115 ARG B C 1
ATOM 3334 O O . ARG B 1 115 ? -28.906 18.203 -1.941 1 89.44 115 ARG B O 1
ATOM 3341 N N . GLY B 1 116 ? -28.703 16 -1.272 1 82.12 116 GLY B N 1
ATOM 3342 C CA . GLY B 1 116 ? -29 15.32 -2.525 1 82.12 116 GLY B CA 1
ATOM 3343 C C . GLY B 1 116 ? -28.297 15.945 -3.719 1 82.12 116 GLY B C 1
ATOM 3344 O O . GLY B 1 116 ? -27.062 15.922 -3.805 1 82.12 116 GLY B O 1
ATOM 3345 N N . GLU B 1 117 ? -29.188 16.594 -4.559 1 87.06 117 GLU B N 1
ATOM 3346 C CA . GLU B 1 117 ? -28.844 17.078 -5.895 1 87.06 117 GLU B CA 1
ATOM 3347 C C . GLU B 1 117 ? -27.859 18.234 -5.824 1 87.06 117 GLU B C 1
ATOM 3349 O O . GLU B 1 117 ? -26.969 18.359 -6.676 1 87.06 117 GLU B O 1
ATOM 3354 N N . ARG B 1 118 ? -27.938 19.047 -4.844 1 93 118 ARG B N 1
ATOM 3355 C CA . ARG B 1 118 ? -27.047 20.188 -4.723 1 93 118 ARG B CA 1
ATOM 3356 C C . ARG B 1 118 ? -25.609 19.719 -4.469 1 93 118 ARG B C 1
ATOM 3358 O O . ARG B 1 118 ? -24.656 20.297 -5.008 1 93 118 ARG B O 1
ATOM 3365 N N . LEU B 1 119 ? -25.469 18.719 -3.596 1 94.81 119 LEU B N 1
ATOM 3366 C CA . LEU B 1 119 ? -24.156 18.172 -3.342 1 94.81 119 LEU B CA 1
ATOM 3367 C C . LEU B 1 119 ? -23.547 17.594 -4.617 1 94.81 119 LEU B C 1
ATOM 3369 O O . LEU B 1 119 ? -22.375 17.812 -4.91 1 94.81 119 LEU B O 1
ATOM 3373 N N . ARG B 1 120 ? -24.328 16.906 -5.363 1 92.44 120 ARG B N 1
ATOM 3374 C CA . ARG B 1 120 ? -23.844 16.25 -6.586 1 92.44 120 ARG B CA 1
ATOM 3375 C C . ARG B 1 120 ? -23.531 17.297 -7.656 1 92.44 120 ARG B C 1
ATOM 3377 O O . ARG B 1 120 ? -22.656 17.062 -8.508 1 92.44 120 ARG B O 1
ATOM 3384 N N . ALA B 1 121 ? -24.281 18.375 -7.641 1 94.75 121 ALA B N 1
ATOM 3385 C CA . ALA B 1 121 ? -23.953 19.469 -8.555 1 94.75 121 ALA B CA 1
ATOM 3386 C C . ALA B 1 121 ? -22.562 20.016 -8.273 1 94.75 121 ALA B C 1
ATOM 3388 O O . ALA B 1 121 ? -21.828 20.375 -9.195 1 94.75 121 ALA B O 1
ATOM 3389 N N . LEU B 1 122 ? -22.219 20.094 -7.031 1 95.62 122 LEU B N 1
ATOM 3390 C CA . LEU B 1 122 ? -20.906 20.578 -6.637 1 95.62 122 LEU B CA 1
ATOM 3391 C C . LEU B 1 122 ? -19.828 19.531 -6.926 1 95.62 122 LEU B C 1
ATOM 3393 O O . LEU B 1 122 ? -18.734 19.875 -7.383 1 95.62 122 LEU B O 1
ATOM 3397 N N . GLU B 1 123 ? -20.125 18.234 -6.66 1 96.62 123 GLU B N 1
ATOM 3398 C CA . GLU B 1 123 ? -19.203 17.125 -6.844 1 96.62 123 GLU B CA 1
ATOM 3399 C C . GLU B 1 123 ? -19.906 15.914 -7.469 1 96.62 123 GLU B C 1
ATOM 3401 O O . GLU B 1 123 ? -20.375 15.023 -6.758 1 96.62 123 GLU B O 1
ATOM 3406 N N . PRO B 1 124 ? -19.906 15.789 -8.766 1 96.38 124 PRO B N 1
ATOM 3407 C CA . PRO B 1 124 ? -20.609 14.719 -9.469 1 96.38 124 PRO B CA 1
ATOM 3408 C C . PRO B 1 124 ? -20.062 13.328 -9.141 1 96.38 124 PRO B C 1
ATOM 3410 O O . PRO B 1 124 ? -20.75 12.328 -9.328 1 96.38 124 PRO B O 1
ATOM 3413 N N . ALA B 1 125 ? -18.859 13.25 -8.633 1 97.06 125 ALA B N 1
ATOM 3414 C CA . ALA B 1 125 ? -18.203 11.977 -8.391 1 97.06 125 ALA B CA 1
ATOM 3415 C C . ALA B 1 125 ? -18.688 11.336 -7.094 1 97.06 125 ALA B C 1
ATOM 3417 O O . ALA B 1 125 ? -18.344 10.195 -6.785 1 97.06 125 ALA B O 1
ATOM 3418 N N . LEU B 1 126 ? -19.531 12.031 -6.312 1 97.56 126 LEU B N 1
ATOM 3419 C CA . LEU B 1 126 ? -20 11.5 -5.039 1 97.56 126 LEU B CA 1
ATOM 3420 C C . LEU B 1 126 ? -20.891 10.281 -5.258 1 97.56 126 LEU B C 1
ATOM 3422 O 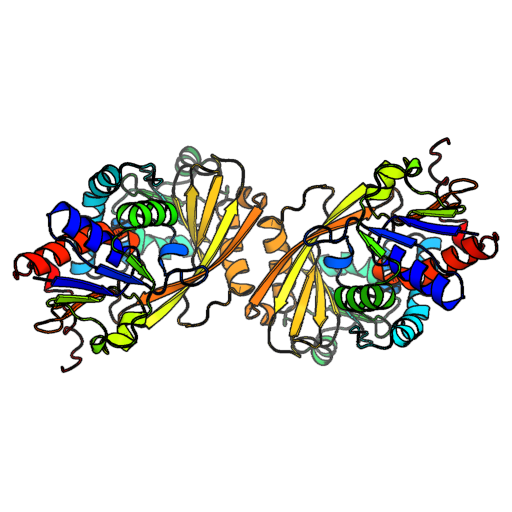O . LEU B 1 126 ? -21.641 10.219 -6.234 1 97.56 126 LEU B O 1
ATOM 3426 N N . SER B 1 127 ? -20.766 9.359 -4.367 1 96.44 127 SER B N 1
ATOM 3427 C CA . SER B 1 127 ? -21.688 8.234 -4.344 1 96.44 127 SER B CA 1
ATOM 3428 C C . SER B 1 127 ? -23.141 8.703 -4.293 1 96.44 127 SER B C 1
ATOM 3430 O O . SER B 1 127 ? -23.453 9.656 -3.582 1 96.44 127 SER B O 1
ATOM 3432 N N . PRO B 1 128 ? -24.031 7.98 -4.98 1 94.31 128 PRO B N 1
ATOM 3433 C CA . PRO B 1 128 ? -25.469 8.305 -4.863 1 94.31 128 PRO B CA 1
ATOM 3434 C C . PRO B 1 128 ? -26 8.086 -3.449 1 94.31 128 PRO B C 1
ATOM 3436 O O . PRO B 1 128 ? -27.078 8.586 -3.111 1 94.31 128 PRO B O 1
ATOM 3439 N N . ARG B 1 129 ? -25.266 7.43 -2.643 1 94 129 ARG B N 1
ATOM 3440 C CA . ARG B 1 129 ? -25.688 7.145 -1.274 1 94 129 ARG B CA 1
ATOM 3441 C C . ARG B 1 129 ? -25.5 8.359 -0.376 1 94 129 ARG B C 1
ATOM 3443 O O . ARG B 1 129 ? -26.031 8.414 0.73 1 94 129 ARG B O 1
ATOM 3450 N N . VAL B 1 130 ? -24.672 9.289 -0.784 1 94.19 130 VAL B N 1
ATOM 3451 C CA . VAL B 1 130 ? -24.438 10.5 -0.008 1 94.19 130 VAL B CA 1
ATOM 3452 C C . VAL B 1 130 ? -25.625 11.461 -0.197 1 94.19 130 VAL B C 1
ATOM 3454 O O . VAL B 1 130 ? -25.875 11.914 -1.312 1 94.19 130 VAL B O 1
ATOM 3457 N N . ARG B 1 131 ? -26.297 11.773 0.947 1 91.12 131 ARG B N 1
ATOM 3458 C CA . ARG B 1 131 ? -27.516 12.547 0.764 1 91.12 131 ARG B CA 1
ATOM 3459 C C . ARG B 1 131 ? -27.453 13.859 1.533 1 91.12 131 ARG B C 1
ATOM 3461 O O . ARG B 1 131 ? -28.297 14.727 1.364 1 91.12 131 ARG B O 1
ATOM 3468 N N . ILE B 1 132 ? -26.469 14.039 2.363 1 95.44 132 ILE B N 1
ATOM 3469 C CA . ILE B 1 132 ? -26.438 15.234 3.193 1 95.44 132 ILE B CA 1
ATOM 3470 C C . ILE B 1 132 ? -25 15.672 3.428 1 95.44 132 ILE B C 1
ATOM 3472 O O . ILE B 1 132 ? -24.094 14.828 3.545 1 95.44 132 ILE B O 1
ATOM 3476 N N . GLY B 1 133 ? -24.766 17 3.445 1 96.62 133 GLY B N 1
ATOM 3477 C CA . GLY B 1 133 ? -23.453 17.562 3.699 1 96.62 133 GLY B CA 1
ATOM 3478 C C . GLY B 1 133 ? -23.453 19.078 3.779 1 96.62 133 GLY B C 1
ATOM 3479 O O . GLY B 1 133 ? -24.516 19.688 3.889 1 96.62 133 GLY B O 1
ATOM 3480 N N . VAL B 1 134 ? -22.312 19.641 3.904 1 96.5 134 VAL B N 1
ATOM 3481 C CA . VAL B 1 134 ? -22.141 21.078 3.947 1 96.5 134 VAL B CA 1
ATOM 3482 C C . VAL B 1 134 ? -21.031 21.516 2.988 1 96.5 134 VAL B C 1
ATOM 3484 O O . VAL B 1 134 ? -20.156 20.703 2.65 1 96.5 134 VAL B O 1
ATOM 3487 N N . HIS B 1 135 ? -21.125 22.734 2.545 1 96.62 135 HIS B N 1
ATOM 3488 C CA . HIS B 1 135 ? -20.109 23.359 1.712 1 96.62 135 HIS B CA 1
ATOM 3489 C C . HIS B 1 135 ? -19.438 24.516 2.439 1 96.62 135 HIS B C 1
ATOM 3491 O O . HIS B 1 135 ? -20.109 25.438 2.891 1 96.62 135 HIS B O 1
ATOM 3497 N N . ALA B 1 136 ? -18.141 24.375 2.678 1 95.38 136 ALA B N 1
ATOM 3498 C CA . ALA B 1 136 ? -17.328 25.469 3.229 1 95.38 136 ALA B CA 1
ATOM 3499 C C . ALA B 1 136 ? -16.438 26.094 2.152 1 95.38 136 ALA B C 1
ATOM 3501 O O . ALA B 1 136 ? -15.312 25.656 1.926 1 95.38 136 ALA B O 1
ATOM 3502 N N . PRO B 1 137 ? -16.844 27.188 1.619 1 94.38 137 PRO B N 1
ATOM 3503 C CA . PRO B 1 137 ? -16.156 27.75 0.455 1 94.38 137 PRO B CA 1
ATOM 3504 C C . PRO B 1 137 ? -14.867 28.469 0.828 1 94.38 137 PRO B C 1
ATOM 3506 O O . PRO B 1 137 ? -14.016 28.703 -0.034 1 94.38 137 PRO B O 1
ATOM 3509 N N . ASP B 1 138 ? -14.703 28.766 2.098 1 92.81 138 ASP B N 1
ATOM 3510 C CA . ASP B 1 138 ? -13.555 29.578 2.494 1 92.81 138 ASP B CA 1
ATOM 3511 C C . ASP B 1 138 ? -12.367 28.703 2.887 1 92.81 138 ASP B C 1
ATOM 3513 O O . ASP B 1 138 ? -11.266 29.203 3.104 1 92.81 138 ASP B O 1
ATOM 3517 N N . GLU B 1 139 ? -12.617 27.438 2.99 1 95.19 139 GLU B N 1
ATOM 3518 C CA . GLU B 1 139 ? -11.523 26.531 3.314 1 95.19 139 GLU B CA 1
ATOM 3519 C C . GLU B 1 139 ? -10.625 26.297 2.102 1 95.19 139 GLU B C 1
ATOM 3521 O O . GLU B 1 139 ? -11.086 26.359 0.96 1 95.19 139 GLU B O 1
ATOM 3526 N N . CYS B 1 140 ? -9.344 26.141 2.416 1 97.81 140 CYS B N 1
ATOM 3527 C CA . CYS B 1 140 ? -8.336 26 1.374 1 97.81 140 CYS B CA 1
ATOM 3528 C C . CYS B 1 140 ? -7.445 24.797 1.644 1 97.81 140 CYS B C 1
ATOM 3530 O O . CYS B 1 140 ? -7.664 24.047 2.607 1 97.81 140 CYS B O 1
ATOM 3532 N N . GLN B 1 141 ? -6.586 24.578 0.701 1 98.38 141 GLN B N 1
ATOM 3533 C CA . GLN B 1 141 ? -5.562 23.547 0.849 1 98.38 141 GLN B CA 1
ATOM 3534 C C . GLN B 1 141 ? -4.238 23.984 0.235 1 98.38 141 GLN B C 1
ATOM 3536 O O . GLN B 1 141 ? -4.199 24.953 -0.542 1 98.38 141 GLN B O 1
ATOM 3541 N N . VAL B 1 142 ? -3.209 23.281 0.61 1 98.62 142 VAL B N 1
ATOM 3542 C CA . VAL B 1 142 ? -1.885 23.422 0.014 1 98.62 142 VAL B CA 1
ATOM 3543 C C . VAL B 1 142 ? -1.2 22.062 -0.056 1 98.62 142 VAL B C 1
ATOM 3545 O O . VAL B 1 142 ? -1.635 21.109 0.593 1 98.62 142 VAL B O 1
ATOM 3548 N N . ASP B 1 143 ? -0.207 21.938 -0.915 1 98.62 143 ASP B N 1
ATOM 3549 C CA . ASP B 1 143 ? 0.624 20.734 -0.929 1 98.62 143 ASP B CA 1
ATOM 3550 C C . ASP B 1 143 ? 1.843 20.906 -0.025 1 98.62 143 ASP B C 1
ATOM 3552 O O . ASP B 1 143 ? 2.822 21.547 -0.404 1 98.62 143 ASP B O 1
ATOM 3556 N N . PRO B 1 144 ? 1.814 20.297 1.119 1 98.25 144 PRO B N 1
ATOM 3557 C CA . PRO B 1 144 ? 2.906 20.5 2.074 1 98.25 144 PRO B CA 1
ATOM 3558 C C . PRO B 1 144 ? 4.27 20.094 1.507 1 98.25 144 PRO B C 1
ATOM 3560 O O . PRO B 1 144 ? 5.281 20.734 1.828 1 98.25 144 PRO B O 1
ATOM 3563 N N . ARG B 1 145 ? 4.297 19.078 0.688 1 97.44 145 ARG B N 1
ATOM 3564 C CA . ARG B 1 145 ? 5.562 18.641 0.108 1 97.44 145 ARG B CA 1
ATOM 3565 C C . ARG B 1 145 ? 6.141 19.703 -0.816 1 97.44 145 ARG B C 1
ATOM 3567 O O . ARG B 1 145 ? 7.355 19.906 -0.851 1 97.44 145 ARG B O 1
ATOM 3574 N N . ARG B 1 146 ? 5.285 20.359 -1.514 1 98.12 146 ARG B N 1
ATOM 3575 C CA . ARG B 1 146 ? 5.75 21.438 -2.367 1 98.12 146 ARG B CA 1
ATOM 3576 C C . ARG B 1 146 ? 6.184 22.641 -1.533 1 98.12 146 ARG B C 1
ATOM 3578 O O . ARG B 1 146 ? 7.18 23.297 -1.85 1 98.12 146 ARG B O 1
ATOM 3585 N N . VAL B 1 147 ? 5.43 22.969 -0.493 1 98.31 147 VAL B N 1
ATOM 3586 C CA . VAL B 1 147 ? 5.812 24.047 0.412 1 98.31 147 VAL B CA 1
ATOM 3587 C C . VAL B 1 147 ? 7.203 23.781 0.979 1 98.31 147 VAL B C 1
ATOM 3589 O O . VAL B 1 147 ? 8.07 24.656 0.964 1 98.31 147 VAL B O 1
ATOM 3592 N N . MET B 1 148 ? 7.41 22.562 1.413 1 97.06 148 MET B N 1
ATOM 3593 C CA . MET B 1 148 ? 8.688 22.172 2.01 1 97.06 148 MET B CA 1
ATOM 3594 C C . MET B 1 148 ? 9.812 22.266 0.993 1 97.06 148 MET B C 1
ATOM 3596 O O . MET B 1 148 ? 10.914 22.734 1.318 1 97.06 148 MET B O 1
ATOM 3600 N N . ALA B 1 149 ? 9.531 21.844 -0.218 1 96.75 149 ALA B N 1
ATOM 3601 C CA . ALA B 1 149 ? 10.547 21.922 -1.263 1 96.75 149 ALA B CA 1
ATOM 3602 C C . ALA B 1 149 ? 10.984 23.359 -1.493 1 96.75 149 ALA B C 1
ATOM 3604 O O . ALA B 1 149 ? 12.188 23.641 -1.591 1 96.75 149 ALA B O 1
ATOM 3605 N N . VAL B 1 150 ? 10.062 24.25 -1.555 1 97.94 150 VAL B N 1
ATOM 3606 C CA . VAL B 1 150 ? 10.359 25.656 -1.801 1 97.94 150 VAL B CA 1
ATOM 3607 C C . VAL B 1 150 ? 11.133 26.234 -0.62 1 97.94 150 VAL B C 1
ATOM 3609 O O . VAL B 1 150 ? 12.148 26.906 -0.809 1 97.94 150 VAL B O 1
ATOM 3612 N N . LEU B 1 151 ? 10.68 25.953 0.594 1 97.38 151 LEU B N 1
ATOM 3613 C CA . LEU B 1 151 ? 11.336 26.469 1.783 1 97.38 151 LEU B CA 1
ATOM 3614 C C . LEU B 1 151 ? 12.766 25.953 1.888 1 97.38 151 LEU B C 1
ATOM 3616 O O . LEU B 1 151 ? 13.688 26.703 2.203 1 97.38 151 LEU B O 1
ATOM 3620 N N . ARG B 1 152 ? 12.938 24.672 1.606 1 95.94 152 ARG B N 1
ATOM 3621 C CA . ARG B 1 152 ? 14.258 24.078 1.694 1 95.94 152 ARG B CA 1
ATOM 3622 C C . ARG B 1 152 ? 15.203 24.672 0.65 1 95.94 152 ARG B C 1
ATOM 3624 O O . ARG B 1 152 ? 16.391 24.859 0.913 1 95.94 152 ARG B O 1
ATOM 3631 N N . GLU B 1 153 ? 14.664 24.875 -0.477 1 95.94 153 GLU B N 1
ATOM 3632 C CA . GLU B 1 153 ? 15.469 25.484 -1.53 1 95.94 153 GLU B CA 1
ATOM 3633 C C . GLU B 1 153 ? 15.891 26.906 -1.154 1 95.94 153 GLU B C 1
ATOM 3635 O O . GLU B 1 153 ? 17.062 27.266 -1.282 1 95.94 153 GLU B O 1
ATOM 3640 N N . ARG B 1 154 ? 15.062 27.688 -0.651 1 95.5 154 ARG B N 1
ATOM 3641 C CA . ARG B 1 154 ? 15.312 29.094 -0.316 1 95.5 154 ARG B CA 1
ATOM 3642 C C . ARG B 1 154 ? 16.281 29.203 0.854 1 95.5 154 ARG B C 1
ATOM 3644 O O . ARG B 1 154 ? 17.047 30.172 0.931 1 95.5 154 ARG B O 1
ATOM 3651 N N . LEU B 1 155 ? 16.219 28.219 1.737 1 95.56 155 LEU B N 1
ATOM 3652 C CA . LEU B 1 155 ? 17.016 28.297 2.957 1 95.56 155 LEU B CA 1
ATOM 3653 C C . LEU B 1 155 ? 18.203 27.359 2.885 1 95.56 155 LEU B C 1
ATOM 3655 O O . LEU B 1 155 ? 18.797 27.016 3.912 1 95.56 155 LEU B O 1
ATOM 3659 N N . ALA B 1 156 ? 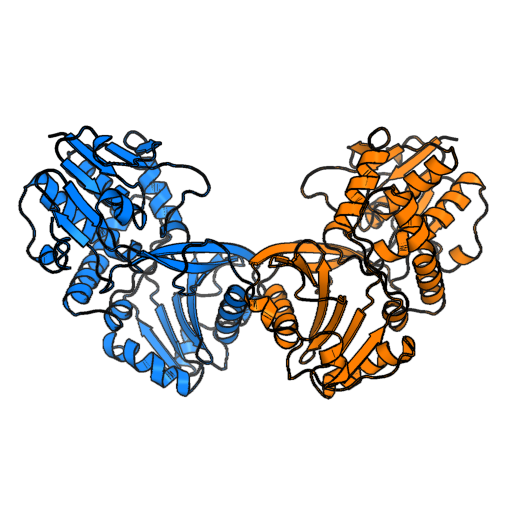18.516 26.828 1.673 1 93.81 156 ALA B N 1
ATOM 3660 C CA . ALA B 1 156 ? 19.516 25.781 1.47 1 93.81 156 ALA B CA 1
ATOM 3661 C C . ALA B 1 156 ? 20.844 26.172 2.131 1 93.81 156 ALA B C 1
ATOM 3663 O O . ALA B 1 156 ? 21.469 25.344 2.789 1 93.81 156 ALA B O 1
ATOM 3664 N N . GLY B 1 157 ? 21.266 27.406 2.088 1 93.25 157 GLY B N 1
ATOM 3665 C CA . GLY B 1 157 ? 22.531 27.844 2.658 1 93.25 157 GLY B CA 1
ATOM 3666 C C . GLY B 1 157 ? 22.484 27.984 4.168 1 93.25 157 GLY B C 1
ATOM 3667 O O . GLY B 1 157 ? 23.516 28.172 4.809 1 93.25 157 GLY B O 1
ATOM 3668 N N . ARG B 1 158 ? 21.312 27.797 4.789 1 94.44 158 ARG B N 1
ATOM 3669 C CA . ARG B 1 158 ? 21.109 28.016 6.223 1 94.44 158 ARG B CA 1
ATOM 3670 C C . ARG B 1 158 ? 20.844 26.688 6.934 1 94.44 158 ARG B C 1
ATOM 3672 O O . ARG B 1 158 ? 20.844 26.625 8.164 1 94.44 158 ARG B O 1
ATOM 3679 N N . ILE B 1 159 ? 20.578 25.609 6.234 1 95.88 159 ILE B N 1
ATOM 3680 C CA . ILE B 1 159 ? 20.234 24.312 6.812 1 95.88 159 ILE B CA 1
ATOM 3681 C C . ILE B 1 159 ? 21.5 23.469 6.973 1 95.88 159 ILE B C 1
ATOM 3683 O O . ILE B 1 159 ? 22.234 23.25 6.004 1 95.88 159 ILE B O 1
ATOM 3687 N N . VAL B 1 160 ? 21.75 23.078 8.117 1 95.88 160 VAL B N 1
ATOM 3688 C CA . VAL B 1 160 ? 22.859 22.172 8.438 1 95.88 160 VAL B CA 1
ATOM 3689 C C . VAL B 1 160 ? 22.312 20.781 8.727 1 95.88 160 VAL B C 1
ATOM 3691 O O . VAL B 1 160 ? 21.484 20.609 9.617 1 95.88 160 VAL B O 1
ATOM 3694 N N . SER B 1 161 ? 22.734 19.797 7.953 1 94.69 161 SER B N 1
ATOM 3695 C CA . SER B 1 161 ? 22.312 18.422 8.148 1 94.69 161 SER B CA 1
ATOM 3696 C C . SER B 1 161 ? 22.953 17.812 9.383 1 94.69 161 SER B C 1
ATOM 3698 O O . SER B 1 161 ? 24.031 17.219 9.297 1 94.69 161 SER B O 1
ATOM 3700 N N . LYS B 1 162 ? 22.312 18 10.5 1 94.69 162 LYS B N 1
ATOM 3701 C CA . LYS B 1 162 ? 22.797 17.5 11.789 1 94.69 162 LYS B CA 1
ATOM 3702 C C . LYS B 1 162 ? 21.641 17.234 12.742 1 94.69 162 LYS B C 1
ATOM 3704 O O . LYS B 1 162 ? 20.75 18.062 12.898 1 94.69 162 LYS B O 1
ATOM 3709 N N . ARG B 1 163 ? 21.688 16.047 13.32 1 93.88 163 ARG B N 1
ATOM 3710 C CA . ARG B 1 163 ? 20.734 15.727 14.383 1 93.88 163 ARG B CA 1
ATOM 3711 C C . ARG B 1 163 ? 21.219 16.281 15.727 1 93.88 163 ARG B C 1
ATOM 3713 O O . ARG B 1 163 ? 22.328 15.992 16.156 1 93.88 163 ARG B O 1
ATOM 3720 N N . ILE B 1 164 ? 20.406 17.078 16.312 1 96.75 164 ILE B N 1
ATOM 3721 C CA . ILE B 1 164 ? 20.734 17.641 17.625 1 96.75 164 ILE B CA 1
ATOM 3722 C C . ILE B 1 164 ? 20.125 16.781 18.719 1 96.75 164 ILE B C 1
ATOM 3724 O O . ILE B 1 164 ? 18.906 16.609 18.797 1 96.75 164 ILE B O 1
ATOM 3728 N N . GLY B 1 165 ? 20.984 16.234 19.578 1 95.81 165 GLY B N 1
ATOM 3729 C CA . GLY B 1 165 ? 20.516 15.406 20.672 1 95.81 165 GLY B CA 1
ATOM 3730 C C . GLY B 1 165 ? 20.219 16.203 21.938 1 95.81 165 GLY B C 1
ATOM 3731 O O . GLY B 1 165 ? 19.312 15.859 22.688 1 95.81 165 GLY B O 1
ATOM 3732 N N . THR B 1 166 ? 21.078 17.188 22.188 1 97.75 166 THR B N 1
ATOM 3733 C CA . THR B 1 166 ? 20.906 18.094 23.312 1 97.75 166 THR B CA 1
ATOM 3734 C C . THR B 1 166 ? 21.125 19.547 22.875 1 97.75 166 THR B C 1
ATOM 3736 O O . THR B 1 166 ? 21.922 19.797 21.969 1 97.75 166 THR B O 1
ATOM 3739 N N . LEU B 1 167 ? 20.484 20.406 23.562 1 98 167 LEU B N 1
ATOM 3740 C CA . LEU B 1 167 ? 20.562 21.797 23.172 1 98 167 LEU B CA 1
ATOM 3741 C C . LEU B 1 167 ? 21.938 22.375 23.453 1 98 167 LEU B C 1
ATOM 3743 O O . LEU B 1 167 ? 22.297 23.438 22.922 1 98 167 LEU B O 1
ATOM 3747 N N . ASP B 1 168 ? 22.719 21.703 24.25 1 96.81 168 ASP B N 1
ATOM 3748 C CA . ASP B 1 168 ? 24.078 22.125 24.547 1 96.81 168 ASP B CA 1
ATOM 3749 C C . ASP B 1 168 ? 24.953 22.047 23.297 1 96.81 168 ASP B C 1
ATOM 3751 O O . ASP B 1 168 ? 26 22.719 23.234 1 96.81 168 ASP B O 1
ATOM 3755 N N . GLU B 1 169 ? 24.531 21.328 22.328 1 97.38 169 GLU B N 1
ATOM 3756 C CA . GLU B 1 169 ? 25.297 21.156 21.094 1 97.38 169 GLU B CA 1
ATOM 3757 C C . GLU B 1 169 ? 25.172 22.375 20.188 1 97.38 169 GLU B C 1
ATOM 3759 O O . GLU B 1 169 ? 25.922 22.516 19.219 1 97.38 169 GLU B O 1
ATOM 3764 N N . VAL B 1 170 ? 24.234 23.188 20.5 1 97.75 170 VAL B N 1
ATOM 3765 C CA . VAL B 1 170 ? 23.953 24.328 19.641 1 97.75 170 VAL B CA 1
ATOM 3766 C C . VAL B 1 170 ? 24.562 25.594 20.219 1 97.75 170 VAL B C 1
ATOM 3768 O O . VAL B 1 170 ? 24.25 25.969 21.359 1 97.75 170 VAL B O 1
ATOM 3771 N N . ASP B 1 171 ? 25.484 26.234 19.5 1 95.94 171 ASP B N 1
ATOM 3772 C CA . ASP B 1 171 ? 26.109 27.484 19.938 1 95.94 171 ASP B CA 1
ATOM 3773 C C . ASP B 1 171 ? 25.406 28.688 19.328 1 95.94 171 ASP B C 1
ATOM 3775 O O . ASP B 1 171 ? 25.781 29.156 18.25 1 95.94 171 ASP B O 1
ATOM 3779 N N . ALA B 1 172 ? 24.422 29.219 19.984 1 97.81 172 ALA B N 1
ATOM 3780 C CA . ALA B 1 172 ? 23.656 30.391 19.578 1 97.81 172 ALA B CA 1
ATOM 3781 C C . ALA B 1 172 ? 23.094 31.141 20.781 1 97.81 172 ALA B C 1
ATOM 3783 O O . ALA B 1 172 ? 22.859 30.531 21.828 1 97.81 172 ALA B O 1
ATOM 3784 N N . ASP B 1 173 ? 22.906 32.406 20.672 1 97.5 173 ASP B N 1
ATOM 3785 C CA . ASP B 1 173 ? 22.344 33.219 21.734 1 97.5 173 ASP B CA 1
ATOM 3786 C C . ASP B 1 173 ? 20.891 32.875 22 1 97.5 173 ASP B C 1
ATOM 3788 O O . ASP B 1 173 ? 20.438 32.875 23.141 1 97.5 173 ASP B O 1
ATOM 3792 N N . THR B 1 174 ? 20.156 32.594 20.969 1 98 174 THR B N 1
ATOM 3793 C CA . THR B 1 174 ? 18.766 32.156 21.031 1 98 174 THR B CA 1
ATOM 3794 C C . THR B 1 174 ? 18.578 30.875 20.219 1 98 174 THR B C 1
ATOM 3796 O O . THR B 1 174 ? 19.047 30.766 19.078 1 98 174 THR B O 1
ATOM 3799 N N . VAL B 1 175 ? 17.938 29.875 20.844 1 98.75 175 VAL B N 1
ATOM 3800 C CA . VAL B 1 175 ? 17.641 28.609 20.188 1 98.75 175 VAL B CA 1
ATOM 3801 C C . VAL B 1 175 ? 16.125 28.406 20.109 1 98.75 175 VAL B C 1
ATOM 3803 O O . VAL B 1 175 ? 15.445 28.375 21.141 1 98.75 175 VAL B O 1
ATOM 3806 N N . VAL B 1 176 ? 15.609 28.297 18.922 1 98.88 176 VAL B N 1
ATOM 3807 C CA . VAL B 1 176 ? 14.203 27.953 18.703 1 98.88 176 VAL B CA 1
ATOM 3808 C C . VAL B 1 176 ? 14.07 26.453 18.5 1 98.88 176 VAL B C 1
ATOM 3810 O O . VAL B 1 176 ? 14.664 25.891 17.578 1 98.88 176 VAL B O 1
ATOM 3813 N N . VAL B 1 177 ? 13.289 25.797 19.359 1 98.75 177 VAL B N 1
ATOM 3814 C CA . VAL B 1 177 ? 13.055 24.375 19.234 1 98.75 177 VAL B CA 1
ATOM 3815 C C . VAL B 1 177 ? 11.75 24.125 18.484 1 98.75 177 VAL B C 1
ATOM 3817 O O . VAL B 1 177 ? 10.656 24.328 19.031 1 98.75 177 VAL B O 1
ATOM 3820 N N . ALA B 1 178 ? 11.852 23.75 17.297 1 98.5 178 ALA B N 1
ATOM 3821 C CA . ALA B 1 178 ? 10.742 23.359 16.422 1 98.5 178 ALA B CA 1
ATOM 3822 C C . ALA B 1 178 ? 10.906 21.938 15.914 1 98.5 178 ALA B C 1
ATOM 3824 O O . ALA B 1 178 ? 10.805 21.672 14.711 1 98.5 178 ALA B O 1
ATOM 3825 N N . ALA B 1 179 ? 11.078 21.016 16.812 1 97.06 179 ALA B N 1
ATOM 3826 C CA . ALA B 1 179 ? 11.539 19.656 16.5 1 97.06 179 ALA B CA 1
ATOM 3827 C C . ALA B 1 179 ? 10.383 18.656 16.531 1 97.06 179 ALA B C 1
ATOM 3829 O O . ALA B 1 179 ? 10.594 17.469 16.766 1 97.06 179 ALA B O 1
ATOM 3830 N N . GLY B 1 180 ? 9.141 19.125 16.359 1 95.88 180 GLY B N 1
ATOM 3831 C CA . GLY B 1 180 ? 8.023 18.203 16.391 1 95.88 180 GLY B CA 1
ATOM 3832 C C . GLY B 1 180 ? 8.062 17.266 17.578 1 95.88 180 GLY B C 1
ATOM 3833 O O . GLY B 1 180 ? 8.188 17.703 18.719 1 95.88 180 GLY B O 1
ATOM 3834 N N . CYS B 1 181 ? 8.008 15.984 17.359 1 95.12 181 CYS B N 1
ATOM 3835 C CA . CYS B 1 181 ? 7.996 15 18.438 1 95.12 181 CYS B CA 1
ATOM 3836 C C . CYS B 1 181 ? 9.336 14.977 19.172 1 95.12 181 CYS B C 1
ATOM 3838 O O . CYS B 1 181 ? 9.398 14.594 20.344 1 95.12 181 CYS B O 1
ATOM 3840 N N . GLY B 1 182 ? 10.383 15.375 18.5 1 95.69 182 GLY B N 1
ATOM 3841 C CA . GLY B 1 182 ? 11.695 15.422 19.109 1 95.69 182 GLY B CA 1
ATOM 3842 C C . GLY B 1 182 ? 11.797 16.453 20.219 1 95.69 182 GLY B C 1
ATOM 3843 O O . GLY B 1 182 ? 12.742 16.438 21.016 1 95.69 182 GLY B O 1
ATOM 3844 N N . THR B 1 183 ? 10.844 17.344 20.266 1 97.56 183 THR B N 1
ATOM 3845 C CA . THR B 1 183 ? 10.844 18.406 21.25 1 97.56 183 THR B CA 1
ATOM 3846 C C . THR B 1 183 ? 10.883 17.844 22.672 1 97.56 183 THR B C 1
ATOM 3848 O O . THR B 1 183 ? 11.531 18.406 23.547 1 97.56 183 THR B O 1
ATOM 3851 N N . ALA B 1 184 ? 10.242 16.719 22.859 1 97.25 184 ALA B N 1
ATOM 3852 C CA . ALA B 1 184 ? 10.18 16.109 24.188 1 97.25 184 ALA B CA 1
ATOM 3853 C C . ALA B 1 184 ? 11.578 15.766 24.703 1 97.25 184 ALA B C 1
ATOM 3855 O O . ALA B 1 184 ? 11.938 16.141 25.828 1 97.25 184 ALA B O 1
ATOM 3856 N N . ALA B 1 185 ? 12.336 15.148 23.938 1 96.88 185 ALA B N 1
ATOM 3857 C CA . ALA B 1 185 ? 13.672 14.727 24.344 1 96.88 185 ALA B CA 1
ATOM 3858 C C . ALA B 1 185 ? 14.578 15.938 24.562 1 96.88 185 ALA B C 1
ATOM 3860 O O . ALA B 1 185 ? 15.453 15.906 25.438 1 96.88 185 ALA B O 1
ATOM 3861 N N . LEU B 1 186 ? 14.367 16.984 23.844 1 97.69 186 LEU B N 1
ATOM 3862 C CA . LEU B 1 186 ? 15.25 18.156 23.875 1 97.69 186 LEU B CA 1
ATOM 3863 C C . LEU B 1 186 ? 14.898 19.047 25.062 1 97.69 186 LEU B C 1
ATOM 3865 O O . LEU B 1 186 ? 15.766 19.766 25.578 1 97.69 186 LEU B O 1
ATOM 3869 N N . THR B 1 187 ? 13.617 19.078 25.5 1 97.56 187 THR B N 1
ATOM 3870 C CA . THR B 1 187 ? 13.172 20.125 26.422 1 97.56 187 THR B CA 1
ATOM 3871 C C . THR B 1 187 ? 12.508 19.516 27.656 1 97.56 187 THR B C 1
ATOM 3873 O O . THR B 1 187 ? 12.312 20.203 28.656 1 97.56 187 THR B O 1
ATOM 3876 N N . GLY B 1 188 ? 12.078 18.266 27.531 1 96.69 188 GLY B N 1
ATOM 3877 C CA . GLY B 1 188 ? 11.336 17.641 28.609 1 96.69 188 GLY B CA 1
ATOM 3878 C C . GLY B 1 188 ? 9.852 17.969 28.578 1 96.69 188 GLY B C 1
ATOM 3879 O O . GLY B 1 188 ? 9.086 17.5 29.422 1 96.69 188 GLY B O 1
ATOM 3880 N N . LEU B 1 189 ? 9.375 18.75 27.656 1 97.56 189 LEU B N 1
ATOM 3881 C CA . LEU B 1 189 ? 7.969 19.125 27.547 1 97.56 189 LEU B CA 1
ATOM 3882 C C . LEU B 1 189 ? 7.133 17.938 27.062 1 97.56 189 LEU B C 1
ATOM 3884 O O . LEU B 1 189 ? 7.645 17.031 26.406 1 97.56 189 LEU B O 1
ATOM 3888 N N . PRO B 1 190 ? 5.883 17.891 27.391 1 96.88 190 PRO B N 1
ATOM 3889 C CA . PRO B 1 190 ? 5.039 16.734 27.109 1 96.88 190 PRO B CA 1
ATOM 3890 C C . PRO B 1 190 ? 4.508 16.719 25.672 1 96.88 190 PRO B C 1
ATOM 3892 O O . PRO B 1 190 ? 3.301 16.828 25.453 1 96.88 190 PRO B O 1
ATOM 3895 N N . VAL B 1 191 ? 5.34 16.469 24.75 1 97.06 191 VAL B N 1
ATOM 3896 C CA . VAL B 1 191 ? 4.977 16.281 23.359 1 97.06 191 VAL B CA 1
ATOM 3897 C C . VAL B 1 191 ? 5.082 14.797 23 1 97.06 191 VAL B C 1
ATOM 3899 O O . VAL B 1 191 ? 6.141 14.188 23.156 1 97.06 191 VAL B O 1
ATOM 3902 N N . ARG B 1 192 ? 3.992 14.25 22.578 1 96.62 192 ARG B N 1
ATOM 3903 C CA . ARG B 1 192 ? 3.967 12.82 22.266 1 96.62 192 ARG B CA 1
ATOM 3904 C C . ARG B 1 192 ? 3.557 12.586 20.828 1 96.62 192 ARG B C 1
ATOM 3906 O O . ARG B 1 192 ? 2.807 13.383 20.25 1 96.62 192 ARG B O 1
ATOM 3913 N N . PRO B 1 193 ? 4.004 11.461 20.266 1 96.5 193 PRO B N 1
ATOM 3914 C CA . PRO B 1 193 ? 3.611 11.141 18.891 1 96.5 193 PRO B CA 1
ATOM 3915 C C . PRO B 1 193 ? 2.189 10.594 18.797 1 96.5 193 PRO B C 1
ATOM 3917 O O . PRO B 1 193 ? 1.795 9.75 19.609 1 96.5 193 PRO B O 1
ATOM 3920 N N . VAL B 1 194 ? 1.455 11.094 17.938 1 96.94 194 VAL B N 1
ATOM 3921 C CA . VAL B 1 194 ? 0.162 10.547 17.531 1 96.94 194 VAL B CA 1
ATOM 3922 C C . VAL B 1 194 ? 0.222 10.102 16.062 1 96.94 194 VAL B C 1
ATOM 3924 O O . VAL B 1 194 ? 0.241 10.938 15.156 1 96.94 194 VAL B O 1
ATOM 3927 N N . LYS B 1 195 ? 0.163 8.859 15.883 1 97 195 LYS B N 1
ATOM 3928 C CA . LYS B 1 195 ? 0.401 8.266 14.57 1 97 195 LYS B CA 1
ATOM 3929 C C . LYS B 1 195 ? -0.801 8.469 13.656 1 97 195 LYS B C 1
ATOM 3931 O O . LYS B 1 195 ? -1.948 8.336 14.086 1 97 195 LYS B O 1
ATOM 3936 N N . GLY B 1 196 ? -0.494 8.773 12.461 1 97.31 196 GLY B N 1
ATOM 3937 C CA . GLY B 1 196 ? -1.474 8.766 11.383 1 97.31 196 GLY B CA 1
ATOM 3938 C C . GLY B 1 196 ? -1.006 8 10.156 1 97.31 196 GLY B C 1
ATOM 3939 O O . GLY B 1 196 ? 0.162 8.086 9.773 1 97.31 196 GLY B O 1
ATOM 3940 N N . GLN B 1 197 ? -1.898 7.168 9.633 1 97.88 197 GLN B N 1
ATOM 3941 C CA . GLN B 1 197 ? -1.659 6.5 8.359 1 97.88 197 GLN B CA 1
ATOM 3942 C C . GLN B 1 197 ? -2.373 7.215 7.219 1 97.88 197 GLN B C 1
ATOM 3944 O O . GLN B 1 197 ? -3.514 7.66 7.375 1 97.88 197 GLN B O 1
ATOM 3949 N N . VAL B 1 198 ? -1.647 7.355 6.086 1 98.31 198 VAL B N 1
ATOM 3950 C CA . VAL B 1 198 ? -2.174 8.094 4.945 1 98.31 198 VAL B CA 1
ATOM 3951 C C . VAL B 1 198 ? -1.896 7.324 3.656 1 98.31 198 VAL B C 1
ATOM 3953 O O . VAL B 1 198 ? -0.91 6.59 3.566 1 98.31 198 VAL B O 1
ATOM 3956 N N . LEU B 1 199 ? -2.816 7.445 2.74 1 98.75 199 LEU B N 1
ATOM 3957 C CA . LEU B 1 199 ? -2.654 6.883 1.403 1 98.75 199 LEU B CA 1
ATOM 3958 C C . LEU B 1 199 ? -2.582 7.988 0.356 1 98.75 199 LEU B C 1
ATOM 3960 O O . LEU B 1 199 ? -3.244 9.023 0.489 1 98.75 199 LEU B O 1
ATOM 3964 N N . ARG B 1 200 ? -1.794 7.773 -0.648 1 98.75 200 ARG B N 1
ATOM 3965 C CA . ARG B 1 200 ? -1.844 8.609 -1.844 1 98.75 200 ARG B CA 1
ATOM 3966 C C . ARG B 1 200 ? -2.256 7.793 -3.064 1 98.75 200 ARG B C 1
ATOM 3968 O O . ARG B 1 200 ? -1.61 6.797 -3.4 1 98.75 200 ARG B O 1
ATOM 3975 N N . LEU B 1 201 ? -3.314 8.227 -3.611 1 98.81 201 LEU B N 1
ATOM 3976 C CA . LEU B 1 201 ? -3.824 7.625 -4.84 1 98.81 201 LEU B CA 1
ATOM 3977 C C . LEU B 1 201 ? -3.477 8.484 -6.051 1 98.81 201 LEU B C 1
ATOM 3979 O O . LEU B 1 201 ? -3.355 9.711 -5.938 1 98.81 201 LEU B O 1
ATOM 3983 N N . ARG B 1 202 ? -3.281 7.855 -7.191 1 98.5 202 ARG B N 1
ATOM 3984 C CA . ARG B 1 202 ? -2.98 8.586 -8.422 1 98.5 202 ARG B CA 1
ATOM 3985 C C . ARG B 1 202 ? -3.902 8.148 -9.555 1 98.5 202 ARG B C 1
ATOM 3987 O O . ARG B 1 202 ? -4.062 6.957 -9.812 1 98.5 202 ARG B O 1
ATOM 3994 N N . GLY B 1 203 ? -4.531 9.047 -10.195 1 97.38 203 GLY B N 1
ATOM 3995 C CA . GLY B 1 203 ? -5.391 8.828 -11.344 1 97.38 203 GLY B CA 1
ATOM 3996 C C . GLY B 1 203 ? -5.496 10.047 -12.25 1 97.38 203 GLY B C 1
ATOM 3997 O O . GLY B 1 203 ? -4.652 10.945 -12.188 1 97.38 203 GLY B O 1
ATOM 3998 N N . GLU B 1 204 ? -6.434 9.984 -13.133 1 95.12 204 GLU B N 1
ATOM 3999 C CA . GLU B 1 204 ? -6.664 11.133 -14 1 95.12 204 GLU B CA 1
ATOM 4000 C C . GLU B 1 204 ? -7.121 12.344 -13.195 1 95.12 204 GLU B C 1
ATOM 4002 O O . GLU B 1 204 ? -7.957 12.219 -12.297 1 95.12 204 GLU B O 1
ATOM 4007 N N . PRO B 1 205 ? -6.582 13.555 -13.531 1 96.31 205 PRO B N 1
ATOM 4008 C CA . PRO B 1 205 ? -6.992 14.758 -12.812 1 96.31 205 PRO B CA 1
ATOM 4009 C C . PRO B 1 205 ? -8.477 15.078 -13 1 96.31 205 PRO B C 1
ATOM 4011 O O . PRO B 1 205 ? -9.07 14.703 -14.016 1 96.31 205 PRO B O 1
ATOM 4014 N N . GLY B 1 206 ? -9.062 15.742 -11.969 1 95.12 206 GLY B N 1
ATOM 4015 C CA . GLY B 1 206 ? -10.375 16.344 -12.148 1 95.12 206 GLY B CA 1
ATOM 4016 C C . GLY B 1 206 ? -11.5 15.5 -11.57 1 95.12 206 GLY B C 1
ATOM 4017 O O . GLY B 1 206 ? -12.68 15.836 -11.734 1 95.12 206 GLY B O 1
ATOM 4018 N N . LEU B 1 207 ? -11.133 14.359 -10.922 1 96.12 207 LEU B N 1
ATOM 4019 C CA . LEU B 1 207 ? -12.195 13.562 -10.312 1 96.12 207 LEU B CA 1
ATOM 4020 C C . LEU B 1 207 ? -12.945 14.367 -9.258 1 96.12 207 LEU B C 1
ATOM 4022 O O . LEU B 1 207 ? -14.172 14.32 -9.188 1 96.12 207 LEU B O 1
ATOM 4026 N N . LEU B 1 208 ? -12.195 15.055 -8.406 1 97.44 208 LEU B N 1
ATOM 4027 C CA . LEU B 1 208 ? -12.75 15.875 -7.332 1 97.44 208 LEU B CA 1
ATOM 4028 C C . LEU B 1 208 ? -12.344 17.344 -7.5 1 97.44 208 LEU B C 1
ATOM 4030 O O . LEU B 1 208 ? -11.203 17.625 -7.852 1 97.44 208 LEU B O 1
ATOM 4034 N N . ARG B 1 209 ? -13.266 18.172 -7.191 1 96.38 209 ARG B N 1
ATOM 4035 C CA . ARG B 1 209 ? -13.016 19.609 -7.262 1 96.38 209 ARG B CA 1
ATOM 4036 C C . ARG B 1 209 ? -12.734 20.188 -5.875 1 96.38 209 ARG B C 1
ATOM 4038 O O . ARG B 1 209 ? -11.992 21.156 -5.742 1 96.38 209 ARG B O 1
ATOM 4045 N N . HIS B 1 210 ? -13.32 19.609 -4.883 1 98.06 210 HIS B N 1
ATOM 4046 C CA . HIS B 1 210 ? -13.234 20.094 -3.508 1 98.06 210 HIS B CA 1
ATOM 4047 C C . HIS B 1 210 ? -12.531 19.078 -2.613 1 98.06 210 HIS B C 1
ATOM 4049 O O . HIS B 1 210 ? -12.5 17.891 -2.924 1 98.06 210 HIS B O 1
ATOM 4055 N N . VAL B 1 211 ? -11.914 19.547 -1.559 1 98.44 211 VAL B N 1
ATOM 4056 C CA . VAL B 1 211 ? -11.539 18.641 -0.468 1 98.44 211 VAL B CA 1
ATOM 4057 C C . VAL B 1 211 ? -12.797 18.031 0.144 1 98.44 211 VAL B C 1
ATOM 4059 O O . VAL B 1 211 ? -13.805 18.703 0.334 1 98.44 211 VAL B O 1
ATOM 4062 N N . ILE B 1 212 ? -12.711 16.75 0.385 1 98.12 212 ILE B N 1
ATOM 4063 C CA . ILE B 1 212 ? -13.828 16.062 1.034 1 98.12 212 ILE B CA 1
ATOM 4064 C C . ILE B 1 212 ? -13.422 15.641 2.443 1 98.12 212 ILE B C 1
ATOM 4066 O O . ILE B 1 212 ? -12.32 15.109 2.646 1 98.12 212 ILE B O 1
ATOM 4070 N N . THR B 1 213 ? -14.211 15.969 3.391 1 96.88 213 THR B N 1
ATOM 4071 C CA . THR B 1 213 ? -14.164 15.352 4.711 1 96.88 213 THR B CA 1
ATOM 4072 C C . THR B 1 213 ? -15.484 14.656 5.027 1 96.88 213 THR B C 1
ATOM 4074 O O . THR B 1 213 ? -16.562 15.188 4.734 1 96.88 213 THR B O 1
ATOM 4077 N N . GLY B 1 214 ? -15.375 13.414 5.473 1 95.44 214 GLY B N 1
ATOM 4078 C CA . GLY B 1 214 ? -16.656 12.742 5.617 1 95.44 214 GLY B CA 1
ATOM 4079 C C . GLY B 1 214 ? -16.609 11.586 6.598 1 95.44 214 GLY B C 1
ATOM 4080 O O . GLY B 1 214 ? -15.539 11.164 7.023 1 95.44 214 GLY B O 1
ATOM 4081 N N . PHE B 1 215 ? -17.812 11.258 7.043 1 96.25 215 PHE B N 1
ATOM 4082 C CA . PHE B 1 215 ? -18.062 10.055 7.82 1 96.25 215 PHE B CA 1
ATOM 4083 C C . PHE B 1 215 ? -18.859 9.039 7.004 1 96.25 215 PHE B C 1
ATOM 4085 O O . PHE B 1 215 ? -19.891 9.375 6.41 1 96.25 215 PHE B O 1
ATOM 4092 N N . ALA B 1 216 ? -18.312 7.891 6.859 1 97.25 216 ALA B N 1
ATOM 4093 C CA . ALA B 1 216 ? -18.984 6.785 6.184 1 97.25 216 ALA B CA 1
ATOM 4094 C C . ALA B 1 216 ? -19.078 5.559 7.09 1 97.25 216 ALA B C 1
ATOM 4096 O O . ALA B 1 216 ? -18.078 4.887 7.332 1 97.25 216 ALA B O 1
ATOM 4097 N N . ASP B 1 217 ? -20.25 5.258 7.609 1 96.19 217 ASP B N 1
ATOM 4098 C CA . ASP B 1 217 ? -20.531 4.133 8.5 1 96.19 217 ASP B CA 1
ATOM 4099 C C . ASP B 1 217 ? -19.609 4.168 9.719 1 96.19 217 ASP B C 1
ATOM 4101 O O . ASP B 1 217 ? -18.938 3.178 10.031 1 96.19 217 ASP B O 1
ATOM 4105 N N . GLY B 1 218 ? -19.547 5.344 10.297 1 94.75 218 GLY B N 1
ATOM 4106 C CA . GLY B 1 218 ? -18.812 5.535 11.539 1 94.75 218 GLY B CA 1
ATOM 4107 C C . GLY B 1 218 ? -17.328 5.793 11.328 1 94.75 218 GLY B C 1
ATOM 4108 O O . GLY B 1 218 ? -16.594 6.055 12.289 1 94.75 218 GLY B O 1
ATOM 4109 N N . ARG B 1 219 ? -16.859 5.742 10.094 1 94.75 219 ARG B N 1
ATOM 4110 C CA . ARG B 1 219 ? -15.445 5.941 9.789 1 94.75 219 ARG B CA 1
ATOM 4111 C C . ARG B 1 219 ? -15.195 7.348 9.25 1 94.75 219 ARG B C 1
ATOM 4113 O O . ARG B 1 219 ? -15.867 7.781 8.312 1 94.75 219 ARG B O 1
ATOM 4120 N N . PHE B 1 220 ? -14.312 8.062 9.867 1 95.12 220 PHE B N 1
ATOM 4121 C CA . PHE B 1 220 ? -13.906 9.367 9.359 1 95.12 220 PHE B CA 1
ATOM 4122 C C . PHE B 1 220 ? -12.852 9.219 8.266 1 95.12 220 PHE B C 1
ATOM 4124 O O . PHE B 1 220 ? -11.984 8.344 8.344 1 95.12 220 PHE B O 1
ATOM 4131 N N . VAL B 1 221 ? -12.922 10.086 7.219 1 98 221 VAL B N 1
ATOM 4132 C CA . VAL B 1 221 ? -11.898 10.117 6.18 1 98 221 VAL B CA 1
ATOM 4133 C C . VAL B 1 221 ? -11.836 11.508 5.559 1 98 221 VAL B C 1
ATOM 4135 O O . VAL B 1 221 ? -12.836 12.227 5.523 1 98 221 VAL B O 1
ATOM 4138 N N . TYR B 1 222 ? -10.695 11.898 5.113 1 98.44 222 TYR B N 1
ATOM 4139 C CA . TYR B 1 222 ? -10.609 13.055 4.23 1 98.44 222 TYR B CA 1
ATOM 4140 C C . TYR B 1 222 ? -9.977 12.68 2.896 1 98.44 222 TYR B C 1
ATOM 4142 O O . TYR B 1 222 ? -9.164 11.758 2.828 1 98.44 222 TYR B O 1
ATOM 4150 N N . LEU B 1 223 ? -10.359 13.344 1.851 1 98.81 223 LEU B N 1
ATOM 4151 C CA . LEU B 1 223 ? -9.852 13.234 0.489 1 98.81 223 LEU B CA 1
ATOM 4152 C C . LEU B 1 223 ? -9.391 14.602 -0.023 1 98.81 223 LEU B C 1
ATOM 4154 O O . LEU B 1 223 ? -10.203 15.508 -0.198 1 98.81 223 LEU B O 1
ATOM 4158 N N . VAL B 1 224 ? -8.094 14.711 -0.25 1 98.81 224 VAL B N 1
ATOM 4159 C CA . VAL B 1 224 ? -7.543 15.977 -0.72 1 98.81 224 VAL B CA 1
ATOM 4160 C C . VAL B 1 224 ? -7.043 15.82 -2.156 1 98.81 224 VAL B C 1
ATOM 4162 O O . VAL B 1 224 ? -5.973 15.258 -2.389 1 98.81 224 VAL B O 1
ATOM 4165 N N . PRO B 1 225 ? -7.773 16.344 -3.098 1 98.62 225 PRO B N 1
ATOM 4166 C CA . PRO B 1 225 ? -7.348 16.234 -4.496 1 98.62 225 PRO B CA 1
ATOM 4167 C C . PRO B 1 225 ? -6.281 17.266 -4.867 1 98.62 225 PRO B C 1
ATOM 4169 O O . PRO B 1 225 ? -6.309 18.391 -4.379 1 98.62 225 PRO B O 1
ATOM 4172 N N . ARG B 1 226 ? -5.34 16.875 -5.617 1 98.25 226 ARG B N 1
ATOM 4173 C CA . ARG B 1 226 ? -4.328 17.75 -6.191 1 98.25 226 ARG B CA 1
ATOM 4174 C C . ARG B 1 226 ? -4.555 17.938 -7.688 1 98.25 226 ARG B C 1
ATOM 4176 O O . ARG B 1 226 ? -5.168 17.094 -8.344 1 98.25 226 ARG B O 1
ATOM 4183 N N . ALA B 1 227 ? -4.012 18.984 -8.188 1 96.44 227 ALA B N 1
ATOM 4184 C CA . ALA B 1 227 ? -4.145 19.297 -9.609 1 96.44 227 ALA B CA 1
ATOM 4185 C C . ALA B 1 227 ? -3.508 18.203 -10.469 1 96.44 227 ALA B C 1
ATOM 4187 O O . ALA B 1 227 ? -3.916 17.984 -11.609 1 96.44 227 ALA B O 1
ATOM 4188 N N . SER B 1 228 ? -2.547 17.484 -9.977 1 96.31 228 SER B N 1
ATOM 4189 C CA . SER B 1 228 ? -1.801 16.453 -10.695 1 96.31 228 SER B CA 1
ATOM 4190 C C . SER B 1 228 ? -2.643 15.195 -10.891 1 96.31 228 SER B C 1
ATOM 4192 O O . SER B 1 228 ? -2.279 14.32 -11.68 1 96.31 228 SER B O 1
ATOM 4194 N N . GLY B 1 229 ? -3.719 15.078 -10.188 1 97.5 229 GLY B N 1
ATOM 4195 C CA . GLY B 1 229 ? -4.512 13.852 -10.188 1 97.5 229 GLY B CA 1
ATOM 4196 C C . GLY B 1 229 ? -4.297 13 -8.953 1 97.5 229 GLY B C 1
ATOM 4197 O O . GLY B 1 229 ? -4.934 11.961 -8.789 1 97.5 229 GLY B O 1
ATOM 4198 N N . GLU B 1 230 ? -3.449 13.445 -8.133 1 98.38 230 GLU B N 1
ATOM 4199 C CA . GLU B 1 230 ? -3.246 12.781 -6.852 1 98.38 230 GLU B CA 1
ATOM 4200 C C . GLU B 1 230 ? -4.398 13.062 -5.891 1 98.38 230 GLU B C 1
ATOM 4202 O O . GLU B 1 230 ? -4.953 14.164 -5.891 1 98.38 230 GLU B O 1
ATOM 4207 N N . VAL B 1 231 ? -4.801 12.109 -5.152 1 98.81 231 VAL B N 1
ATOM 4208 C CA . VAL B 1 231 ? -5.746 12.281 -4.051 1 98.81 231 VAL B CA 1
ATOM 4209 C C . VAL B 1 231 ? -5.141 11.727 -2.764 1 98.81 231 VAL B C 1
ATOM 4211 O O . VAL B 1 231 ? -4.848 10.539 -2.668 1 98.81 231 VAL B O 1
ATOM 4214 N N . VAL B 1 232 ? -4.902 12.562 -1.771 1 98.88 232 VAL B N 1
ATOM 4215 C CA . VAL B 1 232 ? -4.43 12.141 -0.457 1 98.88 232 VAL B CA 1
ATOM 4216 C C . VAL B 1 232 ? -5.605 11.648 0.38 1 98.88 232 VAL B C 1
ATOM 4218 O O . VAL B 1 232 ? -6.605 12.352 0.541 1 98.88 232 VAL B O 1
ATOM 4221 N N . VAL B 1 233 ? -5.531 10.438 0.826 1 98.88 233 VAL B N 1
ATOM 4222 C CA . VAL B 1 233 ? -6.574 9.82 1.64 1 98.88 233 VAL B CA 1
ATOM 4223 C C . VAL B 1 233 ? -6.07 9.641 3.07 1 98.88 233 VAL B C 1
ATOM 4225 O O . VAL B 1 233 ? -5.105 8.914 3.311 1 98.88 233 VAL B O 1
ATOM 4228 N N . GLY B 1 234 ? -6.66 10.266 4.004 1 97.38 234 GLY B N 1
ATOM 4229 C CA . GLY B 1 234 ? -6.188 10.164 5.375 1 97.38 234 GLY B CA 1
ATOM 4230 C C . GLY B 1 234 ? -7.266 10.461 6.402 1 97.38 234 GLY B C 1
ATOM 4231 O O . GLY B 1 234 ? -8.406 10.75 6.047 1 97.38 234 GLY B O 1
ATOM 4232 N N . ALA B 1 235 ? -6.961 10.516 7.543 1 89.81 235 ALA B N 1
ATOM 4233 C CA . ALA B 1 235 ? -5.906 9.711 8.156 1 89.81 235 ALA B CA 1
ATOM 4234 C C . ALA B 1 235 ? -6.426 8.984 9.398 1 89.81 235 ALA B C 1
ATOM 4236 O O . ALA B 1 235 ? -7.395 9.422 10.023 1 89.81 235 ALA B O 1
ATOM 4237 N N . THR B 1 236 ? -5.762 7.895 9.711 1 92.38 236 THR B N 1
ATOM 4238 C CA . THR B 1 236 ? -6.008 7.273 11.008 1 92.38 236 THR B CA 1
ATOM 4239 C C . THR B 1 236 ? -5.434 8.133 12.133 1 92.38 236 THR B C 1
ATOM 4241 O O . THR B 1 236 ? -4.73 9.109 11.875 1 92.38 236 THR B O 1
ATOM 4244 N N . GLN B 1 237 ? -5.797 7.875 13.312 1 91.81 237 GLN B N 1
ATOM 4245 C CA . GLN B 1 237 ? -5.246 8.469 14.531 1 91.81 237 GLN B CA 1
ATOM 4246 C C . GLN B 1 237 ? -5.031 7.406 15.602 1 91.81 237 GLN B C 1
ATOM 4248 O O . GLN B 1 237 ? -5.992 6.824 16.109 1 91.81 237 GLN B O 1
ATOM 4253 N N . GLU B 1 238 ? -3.764 7.188 15.828 1 91.12 238 GLU B N 1
ATOM 4254 C CA . GLU B 1 238 ? -3.373 6.125 16.75 1 91.12 238 GLU B CA 1
ATOM 4255 C C . GLU B 1 238 ? -2.314 6.609 17.734 1 91.12 238 GLU B C 1
ATOM 4257 O O . GLU B 1 238 ? -1.373 7.309 17.344 1 91.12 238 GLU B O 1
ATOM 4262 N N . GLU B 1 239 ? -2.477 6.234 18.938 1 87.56 239 GLU B N 1
ATOM 4263 C CA . GLU B 1 239 ? -1.427 6.543 19.906 1 87.56 239 GLU B CA 1
ATOM 4264 C C . GLU B 1 239 ? -0.308 5.504 19.859 1 87.56 239 GLU B C 1
ATOM 4266 O O . GLU B 1 239 ? -0.158 4.699 20.781 1 87.56 239 GLU B O 1
ATOM 4271 N N . ARG B 1 240 ? 0.384 5.531 18.844 1 84.44 240 ARG B N 1
ATOM 4272 C CA . ARG B 1 240 ? 1.506 4.637 18.578 1 84.44 240 ARG B CA 1
ATOM 4273 C C . ARG B 1 240 ? 2.707 5.402 18.047 1 84.44 240 ARG B C 1
ATOM 4275 O O . ARG B 1 240 ? 2.547 6.453 17.406 1 84.44 240 ARG B O 1
ATOM 4282 N N . GLY B 1 241 ? 3.85 4.844 18.375 1 89.88 241 GLY B N 1
ATOM 4283 C CA . GLY B 1 241 ? 5.062 5.531 17.953 1 89.88 241 GLY B CA 1
ATOM 4284 C C . GLY B 1 241 ? 5.758 4.859 16.781 1 89.88 241 GLY B C 1
ATOM 4285 O O . GLY B 1 241 ? 6.77 5.359 16.281 1 89.88 241 GLY B O 1
ATOM 4286 N N . ASP B 1 242 ? 5.188 3.734 16.312 1 92 242 ASP B N 1
ATOM 4287 C CA . ASP B 1 242 ? 5.828 3.045 15.203 1 92 242 ASP B CA 1
ATOM 4288 C C . ASP B 1 242 ? 5.398 3.648 13.867 1 92 242 ASP B C 1
ATOM 4290 O O . ASP B 1 242 ? 4.52 4.512 13.82 1 92 242 ASP B O 1
ATOM 4294 N N . PHE B 1 243 ? 6.02 3.229 12.789 1 93.62 243 PHE B N 1
ATOM 4295 C CA . PHE B 1 243 ? 5.73 3.795 11.477 1 93.62 243 PHE B CA 1
ATOM 4296 C C . PHE B 1 243 ? 5.043 2.768 10.578 1 93.62 243 PHE B C 1
ATOM 4298 O O . PHE B 1 243 ? 4.949 2.957 9.367 1 93.62 243 PHE B O 1
ATOM 4305 N N . ALA B 1 244 ? 4.633 1.681 11.141 1 94.75 244 ALA B N 1
ATOM 4306 C CA . ALA B 1 244 ? 4.031 0.63 10.328 1 94.75 244 ALA B CA 1
ATOM 4307 C C . ALA B 1 244 ? 2.648 1.046 9.828 1 94.75 244 ALA B C 1
ATOM 4309 O O . ALA B 1 244 ? 1.829 1.549 10.602 1 94.75 244 ALA B O 1
ATOM 4310 N N . VAL B 1 245 ? 2.426 0.87 8.562 1 97.81 245 VAL B N 1
ATOM 4311 C CA . VAL B 1 245 ? 1.081 0.987 8.008 1 97.81 245 VAL B CA 1
ATOM 4312 C C . VAL B 1 245 ? 0.399 -0.379 8.016 1 97.81 245 VAL B C 1
ATOM 4314 O O . VAL B 1 245 ? 0.921 -1.341 7.445 1 97.81 245 VAL B O 1
ATOM 4317 N N . THR B 1 246 ? -0.752 -0.47 8.617 1 98.25 246 THR B N 1
ATOM 4318 C CA . THR B 1 246 ? -1.363 -1.773 8.859 1 98.25 246 THR B CA 1
ATOM 4319 C C . THR B 1 246 ? -2.434 -2.068 7.812 1 98.25 246 THR B C 1
ATOM 4321 O O . THR B 1 246 ? -3.016 -1.148 7.234 1 98.25 246 THR B O 1
ATOM 4324 N N . ALA B 1 247 ? -2.689 -3.375 7.582 1 98.69 247 ALA B N 1
ATOM 4325 C CA . ALA B 1 247 ? -3.77 -3.807 6.699 1 98.69 247 ALA B CA 1
ATOM 4326 C C . ALA B 1 247 ? -5.105 -3.215 7.137 1 98.69 247 ALA B C 1
ATOM 4328 O O . ALA B 1 247 ? -5.895 -2.764 6.305 1 98.69 247 ALA B O 1
ATOM 4329 N N . GLY B 1 248 ? -5.312 -3.219 8.445 1 98.19 248 GLY B N 1
ATOM 4330 C CA . GLY B 1 248 ? -6.543 -2.66 8.977 1 98.19 248 GLY B CA 1
ATOM 4331 C C . GLY B 1 248 ? -6.699 -1.179 8.688 1 98.19 248 GLY B C 1
ATOM 4332 O O . GLY B 1 248 ? -7.773 -0.729 8.281 1 98.19 248 GLY B O 1
ATOM 4333 N N . GLY B 1 249 ? -5.629 -0.433 8.945 1 98.12 249 GLY B N 1
ATOM 4334 C CA . GLY B 1 249 ? -5.664 0.994 8.672 1 98.12 249 GLY B CA 1
ATOM 4335 C C . GLY B 1 249 ? -5.945 1.312 7.215 1 98.12 249 GLY B C 1
ATOM 4336 O O . GLY B 1 249 ? -6.777 2.166 6.906 1 98.12 249 GLY B O 1
ATOM 4337 N N . VAL B 1 250 ? -5.277 0.623 6.301 1 98.75 250 VAL B N 1
ATOM 4338 C CA . VAL B 1 250 ? -5.465 0.829 4.867 1 98.75 250 VAL B CA 1
ATOM 4339 C C . VAL B 1 250 ? -6.891 0.448 4.477 1 98.75 250 VAL B C 1
ATOM 4341 O O . VAL B 1 250 ? -7.559 1.182 3.74 1 98.75 250 VAL B O 1
ATOM 4344 N N . HIS B 1 251 ? -7.359 -0.658 4.965 1 98.56 251 HIS B N 1
ATOM 4345 C CA . HIS B 1 251 ? -8.703 -1.134 4.664 1 98.56 251 HIS B CA 1
ATOM 4346 C C . HIS B 1 251 ? -9.758 -0.126 5.105 1 98.56 251 HIS B C 1
ATOM 4348 O O . HIS B 1 251 ? -10.68 0.191 4.348 1 98.56 251 HIS B O 1
ATOM 4354 N N . GLU B 1 252 ? -9.641 0.391 6.285 1 97.88 252 GLU B N 1
ATOM 4355 C CA . GLU B 1 252 ? -10.617 1.333 6.828 1 97.88 252 GLU B CA 1
ATOM 4356 C C . GLU B 1 252 ? -10.641 2.625 6.016 1 97.88 252 GLU B C 1
ATOM 4358 O O . GLU B 1 252 ? -11.711 3.145 5.699 1 97.88 252 GLU B O 1
ATOM 4363 N N . LEU B 1 253 ? -9.5 3.109 5.699 1 98.56 253 LEU B N 1
ATOM 4364 C CA . LEU B 1 253 ? -9.406 4.344 4.93 1 98.56 253 LEU B CA 1
ATOM 4365 C C . LEU B 1 253 ? -10.008 4.16 3.537 1 98.56 253 LEU B C 1
ATOM 4367 O O . LEU B 1 253 ? -10.797 4.992 3.08 1 98.56 253 LEU B O 1
ATOM 4371 N N . LEU B 1 254 ? -9.648 3.074 2.885 1 98.81 254 LEU B N 1
ATOM 4372 C CA . LEU B 1 254 ? -10.148 2.842 1.536 1 98.81 254 LEU B CA 1
ATOM 4373 C C . LEU B 1 254 ? -11.656 2.598 1.554 1 98.81 254 LEU B C 1
ATOM 4375 O O . LEU B 1 254 ? -12.375 3.08 0.679 1 98.81 254 LEU B O 1
ATOM 4379 N N . ARG B 1 255 ? -12.109 1.844 2.535 1 98.44 255 ARG B N 1
ATOM 4380 C CA . ARG B 1 255 ? -13.539 1.573 2.629 1 98.44 255 ARG B CA 1
ATOM 4381 C C . ARG B 1 255 ? -14.336 2.871 2.715 1 98.44 255 ARG B C 1
ATOM 4383 O O . ARG B 1 255 ? -15.281 3.076 1.947 1 98.44 255 ARG B O 1
ATOM 4390 N N . ALA B 1 256 ? -13.961 3.719 3.641 1 98.44 256 ALA B N 1
ATOM 4391 C CA . ALA B 1 256 ? -14.656 4.992 3.811 1 98.44 256 ALA B CA 1
ATOM 4392 C C . ALA B 1 256 ? -14.555 5.848 2.551 1 98.44 256 ALA B C 1
ATOM 4394 O O . ALA B 1 256 ? -15.547 6.422 2.098 1 98.44 256 ALA B O 1
ATOM 4395 N N . ALA B 1 257 ? -13.383 5.934 1.984 1 98.81 257 ALA B N 1
ATOM 4396 C CA . ALA B 1 257 ? -13.148 6.734 0.785 1 98.81 257 ALA B CA 1
ATOM 4397 C C . ALA B 1 257 ? -14.031 6.262 -0.369 1 98.81 257 ALA B C 1
ATOM 4399 O O . ALA B 1 257 ? -14.68 7.07 -1.035 1 98.81 257 ALA B O 1
ATOM 4400 N N . LEU B 1 258 ? -14.078 4.93 -0.595 1 98.69 258 LEU B N 1
ATOM 4401 C CA . LEU B 1 258 ? -14.797 4.359 -1.729 1 98.69 258 LEU B CA 1
ATOM 4402 C C . LEU B 1 258 ? -16.297 4.438 -1.511 1 98.69 258 LEU B C 1
ATOM 4404 O O . LEU B 1 258 ? -17.078 4.543 -2.471 1 98.69 258 LEU B O 1
ATOM 4408 N N . ASP B 1 259 ? -16.719 4.406 -0.2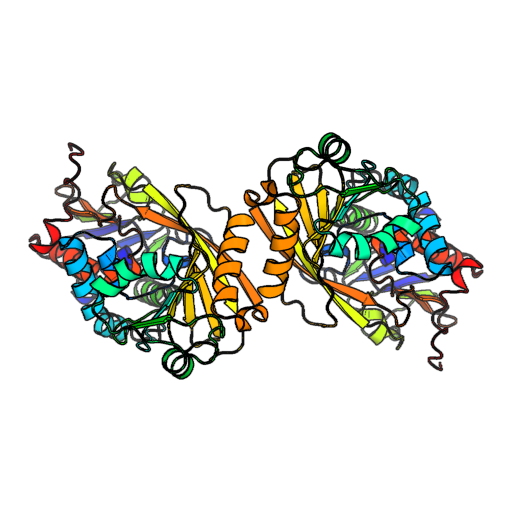53 1 98.31 259 ASP B N 1
ATOM 4409 C CA . ASP B 1 259 ? -18.141 4.605 0.056 1 98.31 259 ASP B CA 1
ATOM 4410 C C . ASP B 1 259 ? -18.594 6 -0.357 1 98.31 259 ASP B C 1
ATOM 4412 O O . ASP B 1 259 ? -19.734 6.18 -0.789 1 98.31 259 ASP B O 1
ATOM 4416 N N . LEU B 1 260 ? -17.734 6.988 -0.196 1 98.06 260 LEU B N 1
ATOM 4417 C CA . LEU B 1 260 ? -18.094 8.367 -0.493 1 98.06 260 LEU B CA 1
ATOM 4418 C C . LEU B 1 260 ? -17.844 8.688 -1.966 1 98.06 260 LEU B C 1
ATOM 4420 O O . LEU B 1 260 ? -18.641 9.398 -2.588 1 98.06 260 LEU B O 1
ATOM 4424 N N . VAL B 1 261 ? -16.766 8.211 -2.527 1 98.38 261 VAL B N 1
ATOM 4425 C CA . VAL B 1 261 ? -16.375 8.492 -3.904 1 98.38 261 VAL B CA 1
ATOM 4426 C C . VAL B 1 261 ? -15.961 7.203 -4.598 1 98.38 261 VAL B C 1
ATOM 4428 O O . VAL B 1 261 ? -14.766 6.914 -4.711 1 98.38 261 VAL B O 1
ATOM 4431 N N . PRO B 1 262 ? -16.859 6.469 -5.215 1 98.25 262 PRO B N 1
ATOM 4432 C CA . PRO B 1 262 ? -16.594 5.145 -5.777 1 98.25 262 PRO B CA 1
ATOM 4433 C C . PRO B 1 262 ? -15.57 5.18 -6.91 1 98.25 262 PRO B C 1
ATOM 4435 O O . PRO B 1 262 ? -14.828 4.219 -7.105 1 98.25 262 PRO B O 1
ATOM 4438 N N . GLY B 1 263 ? -15.453 6.246 -7.641 1 98.19 263 GLY B N 1
ATOM 4439 C CA . GLY B 1 263 ? -14.531 6.367 -8.766 1 98.19 263 GLY B CA 1
ATOM 4440 C C . GLY B 1 263 ? -13.078 6.203 -8.359 1 98.19 263 GLY B C 1
ATOM 4441 O O . GLY B 1 263 ? -12.227 5.922 -9.203 1 98.19 263 GLY B O 1
ATOM 4442 N N . LEU B 1 264 ? -12.734 6.367 -7.078 1 98.69 264 LEU B N 1
ATOM 4443 C CA . LEU B 1 264 ? -11.367 6.227 -6.578 1 98.69 264 LEU B CA 1
ATOM 4444 C C . LEU B 1 264 ? -10.883 4.793 -6.73 1 98.69 264 LEU B C 1
ATOM 4446 O O . LEU B 1 264 ? -9.68 4.527 -6.645 1 98.69 264 LEU B O 1
ATOM 4450 N N . SER B 1 265 ? -11.797 3.859 -6.938 1 98.25 265 SER B N 1
ATOM 4451 C CA . SER B 1 265 ? -11.461 2.443 -7.039 1 98.25 265 SER B CA 1
ATOM 4452 C C . SER B 1 265 ? -10.469 2.189 -8.172 1 98.25 265 SER B C 1
ATOM 4454 O O . SER B 1 265 ? -9.648 1.277 -8.094 1 98.25 265 SER B O 1
ATOM 4456 N N . GLU B 1 266 ? -10.469 3.023 -9.164 1 97.06 266 GLU B N 1
ATOM 4457 C CA . GLU B 1 266 ? -9.648 2.826 -10.352 1 97.06 266 GLU B CA 1
ATOM 4458 C C . GLU B 1 266 ? -8.289 3.5 -10.203 1 97.06 266 GLU B C 1
ATOM 4460 O O . GLU B 1 266 ? -7.402 3.316 -11.047 1 97.06 266 GLU B O 1
ATOM 4465 N N . PHE B 1 267 ? -8.141 4.293 -9.172 1 98.56 267 PHE B N 1
ATOM 4466 C CA . PHE B 1 267 ? -6.879 4.996 -8.961 1 98.56 267 PHE B CA 1
ATOM 4467 C C . PHE B 1 267 ? -5.793 4.039 -8.492 1 98.56 267 PHE B C 1
ATOM 4469 O O . PHE B 1 267 ? -6.078 3.076 -7.773 1 98.56 267 PHE B O 1
ATOM 4476 N N . GLU B 1 268 ? -4.59 4.324 -8.883 1 98.44 268 GLU B N 1
ATOM 4477 C CA . GLU B 1 268 ? -3.424 3.592 -8.398 1 98.44 268 GLU B CA 1
ATOM 4478 C C . GLU B 1 268 ? -3.131 3.92 -6.938 1 98.44 268 GLU B C 1
ATOM 4480 O O . GLU B 1 268 ? -3.178 5.086 -6.535 1 98.44 268 GLU B O 1
ATOM 4485 N N . LEU B 1 269 ? -2.943 2.895 -6.102 1 98.69 269 LEU B N 1
ATOM 4486 C CA . LEU B 1 269 ? -2.387 3.129 -4.773 1 98.69 269 LEU B CA 1
ATOM 4487 C C . LEU B 1 269 ? -0.887 3.396 -4.852 1 98.69 269 LEU B C 1
ATOM 4489 O O . LEU B 1 269 ? -0.082 2.463 -4.797 1 98.69 269 LEU B O 1
ATOM 4493 N N . ALA B 1 270 ? -0.536 4.621 -4.875 1 98 270 ALA B N 1
ATOM 4494 C CA . ALA B 1 270 ? 0.83 5.02 -5.203 1 98 270 ALA B CA 1
ATOM 4495 C C . ALA B 1 270 ? 1.717 5.016 -3.961 1 98 270 ALA B C 1
ATOM 4497 O O . ALA B 1 270 ? 2.926 4.789 -4.055 1 98 270 ALA B O 1
ATOM 4498 N N . GLU B 1 271 ? 1.111 5.305 -2.816 1 97.5 271 GLU B N 1
ATOM 4499 C CA . GLU B 1 271 ? 1.899 5.41 -1.592 1 97.5 271 GLU B CA 1
ATOM 4500 C C . GLU B 1 271 ? 1.059 5.07 -0.365 1 97.5 271 GLU B C 1
ATOM 4502 O O . GLU B 1 271 ? -0.119 5.426 -0.295 1 97.5 271 GLU B O 1
ATOM 4507 N N . VAL B 1 272 ? 1.643 4.363 0.538 1 97.69 272 VAL B N 1
ATOM 4508 C CA . VAL B 1 272 ? 1.155 4.164 1.898 1 97.69 272 VAL B CA 1
ATOM 4509 C C . VAL B 1 272 ? 2.211 4.629 2.898 1 97.69 272 VAL B C 1
ATOM 4511 O O . VAL B 1 272 ? 3.383 4.254 2.793 1 97.69 272 VAL B O 1
ATOM 4514 N N . ALA B 1 273 ? 1.821 5.465 3.799 1 97.12 273 ALA B N 1
ATOM 4515 C CA . ALA B 1 273 ? 2.818 6.02 4.711 1 97.12 273 ALA B CA 1
ATOM 4516 C C . ALA B 1 273 ? 2.209 6.309 6.078 1 97.12 273 ALA B C 1
ATOM 4518 O O . ALA B 1 273 ? 0.986 6.387 6.219 1 97.12 273 ALA B O 1
ATOM 4519 N N . ALA B 1 274 ? 3.074 6.406 7.035 1 96.88 274 ALA B N 1
ATOM 4520 C CA . ALA B 1 274 ? 2.684 6.797 8.391 1 96.88 274 ALA B CA 1
ATOM 4521 C C . ALA B 1 274 ? 3.57 7.926 8.914 1 96.88 274 ALA B C 1
ATOM 4523 O O . ALA B 1 274 ? 4.734 8.039 8.516 1 96.88 274 ALA B O 1
ATOM 4524 N N . GLY B 1 275 ? 3.043 8.781 9.633 1 96.38 275 GLY B N 1
ATOM 4525 C CA . GLY B 1 275 ? 3.748 9.852 10.32 1 96.38 275 GLY B CA 1
ATOM 4526 C C . GLY B 1 275 ? 3.209 10.117 11.711 1 96.38 275 GLY B C 1
ATOM 4527 O O . GLY B 1 275 ? 2.246 9.484 12.148 1 96.38 275 GLY B O 1
ATOM 4528 N N . HIS B 1 276 ? 3.871 11.031 12.406 1 96.75 276 HIS B N 1
ATOM 4529 C CA . HIS B 1 276 ? 3.527 11.305 13.797 1 96.75 276 HIS B CA 1
ATOM 4530 C C . HIS B 1 276 ? 3.219 12.781 14.016 1 96.75 276 HIS B C 1
ATOM 4532 O O . HIS B 1 276 ? 4.086 13.633 13.812 1 96.75 276 HIS B O 1
ATOM 4538 N N . ARG B 1 277 ? 2.01 13.039 14.406 1 97.12 277 ARG B N 1
ATOM 4539 C CA . ARG B 1 277 ? 1.648 14.375 14.867 1 97.12 277 ARG B CA 1
ATOM 4540 C C . ARG B 1 277 ? 2.217 14.648 16.266 1 97.12 277 ARG B C 1
ATOM 4542 O O . ARG B 1 277 ? 2.137 13.789 17.141 1 97.12 277 ARG B O 1
ATOM 4549 N N . PRO B 1 278 ? 2.877 15.812 16.375 1 97.38 278 PRO B N 1
ATOM 4550 C CA . PRO B 1 278 ? 3.293 16.156 17.734 1 97.38 278 PRO B CA 1
ATOM 4551 C C . PRO B 1 278 ? 2.139 16.672 18.578 1 97.38 278 PRO B C 1
ATOM 4553 O O . PRO B 1 278 ? 1.723 17.828 18.438 1 97.38 278 PRO B O 1
ATOM 4556 N N . GLY B 1 279 ? 1.682 15.812 19.469 1 96.31 279 GLY B N 1
ATOM 4557 C CA . GLY B 1 279 ? 0.53 16.172 20.281 1 96.31 279 GLY B CA 1
ATOM 4558 C C . GLY B 1 279 ? 0.902 16.578 21.688 1 96.31 279 GLY B C 1
ATOM 4559 O O . GLY B 1 279 ? 1.852 16.047 22.266 1 96.31 279 GLY B O 1
ATOM 4560 N N . THR B 1 280 ? 0.207 17.562 22.219 1 96.31 280 THR B N 1
ATOM 4561 C CA . THR B 1 280 ? 0.287 17.969 23.609 1 96.31 280 THR B CA 1
ATOM 4562 C C . THR B 1 280 ? -0.949 17.5 24.375 1 96.31 280 THR B C 1
ATOM 4564 O O . THR B 1 280 ? -1.927 17.047 23.781 1 96.31 280 THR B O 1
ATOM 4567 N N . PRO B 1 281 ? -0.928 17.594 25.688 1 94.19 281 PRO B N 1
ATOM 4568 C CA . PRO B 1 281 ? -2.061 17.094 26.469 1 94.19 281 PRO B CA 1
ATOM 4569 C C . PRO B 1 281 ? -3.375 17.781 26.109 1 94.19 281 PRO B C 1
ATOM 4571 O O . PRO B 1 281 ? -4.441 17.172 26.203 1 94.19 281 PRO B O 1
ATOM 4574 N N . ASP B 1 282 ? -3.352 19.031 25.688 1 92.81 282 ASP B N 1
ATOM 4575 C CA . ASP B 1 282 ? -4.582 19.734 25.344 1 92.81 282 ASP B CA 1
ATOM 4576 C C . ASP B 1 282 ? -4.688 19.953 23.844 1 92.81 282 ASP B C 1
ATOM 4578 O O . ASP B 1 282 ? -5.531 20.734 23.391 1 92.81 282 ASP B O 1
ATOM 4582 N N . ASN B 1 283 ? -3.764 19.406 23.031 1 92.31 283 ASN B N 1
ATOM 4583 C CA . ASN B 1 283 ? -3.732 19.422 21.578 1 92.31 283 ASN B CA 1
ATOM 4584 C C . ASN B 1 283 ? -3.447 20.828 21.047 1 92.31 283 ASN B C 1
ATOM 4586 O O . ASN B 1 283 ? -3.611 21.094 19.844 1 92.31 283 ASN B O 1
ATOM 4590 N N . ALA B 1 284 ? -3.031 21.75 21.922 1 96.12 284 ALA B N 1
ATOM 4591 C CA . ALA B 1 284 ? -2.625 23.078 21.5 1 96.12 284 ALA B CA 1
ATOM 4592 C C . ALA B 1 284 ? -1.105 23.188 21.406 1 96.12 284 ALA B C 1
ATOM 4594 O O . ALA B 1 284 ? -0.385 22.547 22.172 1 96.12 284 ALA B O 1
ATOM 4595 N N . PRO B 1 285 ? -0.646 24.016 20.531 1 97.94 285 PRO B N 1
ATOM 4596 C CA . PRO B 1 285 ? 0.807 24.109 20.375 1 97.94 285 PRO B CA 1
ATOM 4597 C C . PRO B 1 285 ? 1.477 24.781 21.578 1 97.94 285 PRO B C 1
ATOM 4599 O O . PRO B 1 285 ? 0.802 25.422 22.391 1 97.94 285 PRO B O 1
ATOM 4602 N N . LEU B 1 286 ? 2.732 24.469 21.719 1 98.31 286 LEU B N 1
ATOM 4603 C CA . LEU B 1 286 ? 3.621 25.156 22.656 1 98.31 286 LEU B CA 1
ATOM 4604 C C . LEU B 1 286 ? 4.402 26.266 21.953 1 98.31 286 LEU B C 1
ATOM 4606 O O . LEU B 1 286 ? 5.234 25.984 21.078 1 98.31 286 LEU B O 1
ATOM 4610 N N . LEU B 1 287 ? 4.102 27.5 22.328 1 98.62 287 LEU B N 1
ATOM 4611 C CA . LEU B 1 287 ? 4.707 28.641 21.672 1 98.62 287 LEU B CA 1
ATOM 4612 C C . LEU B 1 287 ? 5.223 29.656 22.703 1 98.62 287 LEU B C 1
ATOM 4614 O O . LEU B 1 287 ? 4.449 30.188 23.5 1 98.62 287 LEU B O 1
ATOM 4618 N N . GLY B 1 288 ? 6.527 29.891 22.656 1 98.19 288 GLY B N 1
ATOM 4619 C CA . GLY B 1 288 ? 7.051 30.922 23.547 1 98.19 288 GLY B CA 1
ATOM 4620 C C . GLY B 1 288 ? 8.352 30.516 24.219 1 98.19 288 GLY B C 1
ATOM 4621 O O . GLY B 1 288 ? 8.938 29.5 23.875 1 98.19 288 GLY B O 1
ATOM 4622 N N . ARG B 1 289 ? 8.758 31.344 25.141 1 96.94 289 ARG B N 1
ATOM 4623 C CA . ARG B 1 289 ? 10.031 31.156 25.828 1 96.94 289 ARG B CA 1
ATOM 4624 C C . ARG B 1 289 ? 9.922 30.031 26.859 1 96.94 289 ARG B C 1
ATOM 4626 O O . ARG B 1 289 ? 8.945 29.969 27.609 1 96.94 289 ARG B O 1
ATOM 4633 N N . LEU B 1 290 ? 10.859 29.172 26.766 1 96.69 290 LEU B N 1
ATOM 4634 C CA . LEU B 1 290 ? 11.031 28.172 27.828 1 96.69 290 LEU B CA 1
ATOM 4635 C C . LEU B 1 290 ? 11.969 28.703 28.906 1 96.69 290 LEU B C 1
ATOM 4637 O O . LEU B 1 290 ? 11.727 28.469 30.094 1 96.69 290 LEU B O 1
ATOM 4641 N N . ASP B 1 291 ? 13.047 29.359 28.531 1 95.5 291 ASP B N 1
ATOM 4642 C CA . ASP B 1 291 ? 13.977 30.109 29.375 1 95.5 291 ASP B CA 1
ATOM 4643 C C . ASP B 1 291 ? 14.633 31.25 28.609 1 95.5 291 ASP B C 1
ATOM 4645 O O . ASP B 1 291 ? 14.148 31.641 27.547 1 95.5 291 ASP 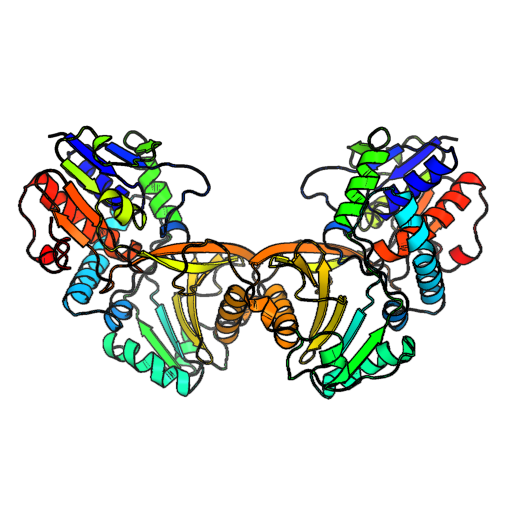B O 1
ATOM 4649 N N . ASP B 1 292 ? 15.672 31.844 29.109 1 95.12 292 ASP B N 1
ATOM 4650 C CA . ASP B 1 292 ? 16.266 33.031 28.516 1 95.12 292 ASP B CA 1
ATOM 4651 C C . ASP B 1 292 ? 16.844 32.719 27.141 1 95.12 292 ASP B C 1
ATOM 4653 O O . ASP B 1 292 ? 16.844 33.594 26.25 1 95.12 292 ASP B O 1
ATOM 4657 N N . ARG B 1 293 ? 17.25 31.516 26.875 1 97.25 293 ARG B N 1
ATOM 4658 C CA . ARG B 1 293 ? 17.953 31.156 25.656 1 97.25 293 ARG B CA 1
ATOM 4659 C C . ARG B 1 293 ? 17.016 30.422 24.688 1 97.25 293 ARG B C 1
ATOM 4661 O O . ARG B 1 293 ? 17.141 30.547 23.469 1 97.25 293 ARG B O 1
ATOM 4668 N N . VAL B 1 294 ? 16.047 29.734 25.266 1 98.19 294 VAL B N 1
ATOM 4669 C CA . VAL B 1 294 ? 15.328 28.75 24.469 1 98.19 294 VAL B CA 1
ATOM 4670 C C . VAL B 1 294 ? 13.898 29.234 24.234 1 98.19 294 VAL B C 1
ATOM 4672 O O . VAL B 1 294 ? 13.195 29.609 25.188 1 98.19 294 VAL B O 1
ATOM 4675 N N . VAL B 1 295 ? 13.469 29.266 23 1 98.62 295 VAL B N 1
ATOM 4676 C CA . VAL B 1 295 ? 12.094 29.469 22.562 1 98.62 295 VAL B CA 1
ATOM 4677 C C . VAL B 1 295 ? 11.539 28.188 21.953 1 98.62 295 VAL B C 1
ATOM 4679 O O . VAL B 1 295 ? 12.242 27.5 21.203 1 98.62 295 VAL B O 1
ATOM 4682 N N . VAL B 1 296 ? 10.297 27.844 22.25 1 98.75 296 VAL B N 1
ATOM 4683 C CA . VAL B 1 296 ? 9.695 26.625 21.75 1 98.75 296 VAL B CA 1
ATOM 4684 C C . VAL B 1 296 ? 8.586 26.969 20.75 1 98.75 296 VAL B C 1
ATOM 4686 O O . VAL B 1 296 ? 7.789 27.875 21 1 98.75 296 VAL B O 1
ATOM 4689 N N . ALA B 1 297 ? 8.531 26.297 19.656 1 98.81 297 ALA B N 1
ATOM 4690 C CA . ALA B 1 297 ? 7.453 26.297 18.672 1 98.81 297 ALA B CA 1
ATOM 4691 C C . ALA B 1 297 ? 7.164 24.875 18.172 1 98.81 297 ALA B C 1
ATOM 4693 O O . ALA B 1 297 ? 7.637 24.469 17.109 1 98.81 297 ALA B O 1
ATOM 4694 N N . SER B 1 298 ? 6.383 24.125 18.891 1 98.12 298 SER B N 1
ATOM 4695 C CA . SER B 1 298 ? 6.109 22.719 18.625 1 98.12 298 SER B CA 1
ATOM 4696 C C . SER B 1 298 ? 4.746 22.312 19.172 1 98.12 298 SER B C 1
ATOM 4698 O O . SER B 1 298 ? 3.957 23.156 19.594 1 98.12 298 SER B O 1
ATOM 4700 N N . GLY B 1 299 ? 4.383 21 18.969 1 97.88 299 GLY B N 1
ATOM 4701 C CA . GLY B 1 299 ? 3.141 20.5 19.531 1 97.88 299 GLY B CA 1
ATOM 4702 C C . GLY B 1 299 ? 1.917 20.906 18.719 1 97.88 299 GLY B C 1
ATOM 4703 O O . GLY B 1 299 ? 0.819 21.016 19.266 1 97.88 299 GLY B O 1
ATOM 4704 N N . HIS B 1 300 ? 2.035 21.062 17.469 1 97.88 300 HIS B N 1
ATOM 4705 C CA . HIS B 1 300 ? 0.967 21.609 16.641 1 97.88 300 HIS B CA 1
ATOM 4706 C C . HIS B 1 300 ? -0.063 20.547 16.297 1 97.88 300 HIS B C 1
ATOM 4708 O O . HIS B 1 300 ? -1.076 20.844 15.656 1 97.88 300 HIS B O 1
ATOM 4714 N N . HIS B 1 301 ? 0.198 19.297 16.656 1 95.88 301 HIS B N 1
ATOM 4715 C CA . HIS B 1 301 ? -0.73 18.188 16.453 1 95.88 301 HIS B CA 1
ATOM 4716 C C . HIS B 1 301 ? -1.182 18.109 15 1 95.88 301 HIS B C 1
ATOM 4718 O O . HIS B 1 301 ? -0.356 17.984 14.094 1 95.88 301 HIS B O 1
ATOM 4724 N N . ARG B 1 302 ? -2.451 18.266 14.719 1 94.69 302 ARG B N 1
ATOM 4725 C CA . ARG B 1 302 ? -2.967 18.047 13.375 1 94.69 302 ARG B CA 1
ATOM 4726 C C . ARG B 1 302 ? -2.977 19.344 12.57 1 94.69 302 ARG B C 1
ATOM 4728 O O . ARG B 1 302 ? -3.381 19.344 11.406 1 94.69 302 ARG B O 1
ATOM 4735 N N . SER B 1 303 ? -2.432 20.438 13.133 1 96.5 303 SER B N 1
ATOM 4736 C CA . SER B 1 303 ? -2.631 21.734 12.484 1 96.5 303 SER B CA 1
ATOM 4737 C C . SER B 1 303 ? -1.3 22.391 12.141 1 96.5 303 SER B C 1
ATOM 4739 O O . SER B 1 303 ? -1.215 23.625 12.031 1 96.5 303 SER B O 1
ATOM 4741 N N . GLY B 1 304 ? -0.285 21.625 11.984 1 97.69 304 GLY B N 1
ATOM 4742 C CA . GLY B 1 304 ? 1.035 22.172 11.727 1 97.69 304 GLY B CA 1
ATOM 4743 C C . GLY B 1 304 ? 1.098 23 10.461 1 97.69 304 GLY B C 1
ATOM 4744 O O . GLY B 1 304 ? 1.625 24.125 10.461 1 97.69 304 GLY B O 1
ATOM 4745 N N . VAL B 1 305 ? 0.529 22.484 9.391 1 98.56 305 VAL B N 1
ATOM 4746 C CA . VAL B 1 305 ? 0.545 23.203 8.125 1 98.56 305 VAL B CA 1
ATOM 4747 C C . VAL B 1 305 ? -0.313 24.453 8.227 1 98.56 305 VAL B C 1
ATOM 4749 O O . VAL B 1 305 ? 0.135 25.547 7.875 1 98.56 305 VAL B O 1
ATOM 4752 N N . LEU B 1 306 ? -1.47 24.344 8.766 1 98.31 306 LEU B N 1
ATOM 4753 C CA . LEU B 1 306 ? -2.389 25.469 8.906 1 98.31 306 LEU B CA 1
ATOM 4754 C C . LEU B 1 306 ? -1.774 26.562 9.773 1 98.31 306 LEU B C 1
ATOM 4756 O O . LEU B 1 306 ? -1.915 27.75 9.469 1 98.31 306 LEU B O 1
ATOM 4760 N N . LEU B 1 307 ? -1.019 26.188 10.773 1 98.56 307 LEU B N 1
ATOM 4761 C CA . LEU B 1 307 ? -0.573 27.156 11.781 1 98.56 307 LEU B CA 1
ATOM 4762 C C . LEU B 1 307 ? 0.805 27.703 11.43 1 98.56 307 LEU B C 1
ATOM 4764 O O . LEU B 1 307 ? 1.336 28.562 12.141 1 98.56 307 LEU B O 1
ATOM 4768 N N . ALA B 1 308 ? 1.38 27.297 10.336 1 98.81 308 ALA B N 1
ATOM 4769 C CA . ALA B 1 308 ? 2.756 27.656 9.992 1 98.81 308 ALA B CA 1
ATOM 4770 C C . ALA B 1 308 ? 2.924 29.172 9.891 1 98.81 308 ALA B C 1
ATOM 4772 O O . ALA B 1 308 ? 3.811 29.734 10.531 1 98.81 308 ALA B O 1
ATOM 4773 N N . PRO B 1 309 ? 2.02 29.938 9.195 1 98.75 309 PRO B N 1
ATOM 4774 C CA . PRO B 1 309 ? 2.252 31.375 9.031 1 98.75 309 PRO B CA 1
ATOM 4775 C C . PRO B 1 309 ? 2.193 32.125 10.352 1 98.75 309 PRO B C 1
ATOM 4777 O O . PRO B 1 309 ? 3.066 32.969 10.625 1 98.75 309 PRO B O 1
ATOM 4780 N N . VAL B 1 310 ? 1.204 31.828 11.156 1 98.75 310 VAL B N 1
ATOM 4781 C CA . VAL B 1 310 ? 1.037 32.594 12.391 1 98.75 310 VAL B CA 1
ATOM 4782 C C . VAL B 1 310 ? 2.156 32.25 13.367 1 98.75 310 VAL B C 1
ATOM 4784 O O . VAL B 1 310 ? 2.645 33.125 14.094 1 98.75 310 VAL B O 1
ATOM 4787 N N . THR B 1 311 ? 2.508 30.984 13.43 1 98.81 311 THR B N 1
ATOM 4788 C CA . THR B 1 311 ? 3.607 30.578 14.297 1 98.81 311 THR B CA 1
ATOM 4789 C C . THR B 1 311 ? 4.902 31.281 13.891 1 98.81 311 THR B C 1
ATOM 4791 O O . THR B 1 311 ? 5.637 31.781 14.75 1 98.81 311 THR B O 1
ATOM 4794 N N . ALA B 1 312 ? 5.164 31.312 12.602 1 98.81 312 ALA B N 1
ATOM 4795 C CA . ALA B 1 312 ? 6.359 31.984 12.102 1 98.81 312 ALA B CA 1
ATOM 4796 C C . ALA B 1 312 ? 6.391 33.438 12.539 1 98.81 312 ALA B C 1
ATOM 4798 O O . ALA B 1 312 ? 7.406 33.938 13.055 1 98.81 312 ALA B O 1
ATOM 4799 N N . ARG B 1 313 ? 5.309 34.125 12.375 1 98.5 313 ARG B N 1
ATOM 4800 C CA . ARG B 1 313 ? 5.23 35.562 12.719 1 98.5 313 ARG B CA 1
ATOM 4801 C C . ARG B 1 313 ? 5.434 35.75 14.219 1 98.5 313 ARG B C 1
ATOM 4803 O O . ARG B 1 313 ? 6.246 36.594 14.625 1 98.5 313 ARG B O 1
ATOM 4810 N N . LEU B 1 314 ? 4.703 35.031 15.016 1 98.69 314 LEU B N 1
ATOM 4811 C CA . LEU B 1 314 ? 4.719 35.188 16.469 1 98.69 314 LEU B CA 1
ATOM 4812 C C . LEU B 1 314 ? 6.098 34.906 17.031 1 98.69 314 LEU B C 1
ATOM 4814 O O . LEU B 1 314 ? 6.602 35.656 17.875 1 98.69 314 LEU B O 1
ATOM 4818 N N . ILE B 1 315 ? 6.691 33.844 16.578 1 98.75 315 ILE B N 1
ATOM 4819 C CA . ILE B 1 315 ? 7.977 33.406 17.125 1 98.75 315 ILE B CA 1
ATOM 4820 C C . ILE B 1 315 ? 9.078 34.344 16.641 1 98.75 315 ILE B C 1
ATOM 4822 O O . ILE B 1 315 ? 9.984 34.719 17.391 1 98.75 315 ILE B O 1
ATOM 4826 N N . ALA B 1 316 ? 9.008 34.719 15.367 1 98.38 316 ALA B N 1
ATOM 4827 C CA . ALA B 1 316 ? 9.977 35.688 14.867 1 98.38 316 ALA B CA 1
ATOM 4828 C C . ALA B 1 316 ? 9.906 37 15.648 1 98.38 316 ALA B C 1
ATOM 4830 O O . ALA B 1 316 ? 10.938 37.562 16.016 1 98.38 316 ALA B O 1
ATOM 4831 N N . ASP B 1 317 ? 8.703 37.5 15.883 1 97.94 317 ASP B N 1
ATOM 4832 C CA . ASP B 1 317 ? 8.508 38.688 16.688 1 97.94 317 ASP B CA 1
ATOM 4833 C C . ASP B 1 317 ? 9.148 38.562 18.062 1 97.94 317 ASP B C 1
ATOM 4835 O O . ASP B 1 317 ? 9.875 39.438 18.516 1 97.94 317 ASP B O 1
ATOM 4839 N N . LEU B 1 318 ? 8.883 37.469 18.656 1 97.94 318 LEU B N 1
ATOM 4840 C CA . LEU B 1 318 ? 9.391 37.219 20 1 97.94 318 LEU B CA 1
ATOM 4841 C C . LEU B 1 318 ? 10.914 37.188 20.016 1 97.94 318 LEU B C 1
ATOM 4843 O O . LEU B 1 318 ? 11.539 37.812 20.875 1 97.94 318 LEU B O 1
ATOM 4847 N N . VAL B 1 319 ? 11.477 36.531 19.078 1 97.75 319 VAL B N 1
ATOM 4848 C CA . VAL B 1 319 ? 12.922 36.344 19 1 97.75 319 VAL B CA 1
ATOM 4849 C C . VAL B 1 319 ? 13.594 37.688 18.719 1 97.75 319 VAL B C 1
ATOM 4851 O O . VAL B 1 319 ? 14.609 38.031 19.344 1 97.75 319 VAL B O 1
ATOM 4854 N N . LEU B 1 320 ? 13.078 38.5 17.844 1 96.88 320 LEU B N 1
ATOM 4855 C CA . LEU B 1 320 ? 13.727 39.719 17.375 1 96.88 320 LEU B CA 1
ATOM 4856 C C . LEU B 1 320 ? 13.5 40.875 18.344 1 96.88 320 LEU B C 1
ATOM 4858 O O . LEU B 1 320 ? 14.383 41.719 18.531 1 96.88 320 LEU B O 1
ATOM 4862 N N . THR B 1 321 ? 12.312 40.906 19 1 95.69 321 THR B N 1
ATOM 4863 C CA . THR B 1 321 ? 11.977 42.062 19.797 1 95.69 321 THR B CA 1
ATOM 4864 C C . THR B 1 321 ? 12.086 41.75 21.281 1 95.69 321 THR B C 1
ATOM 4866 O O . THR B 1 321 ? 12.18 42.656 22.109 1 95.69 321 THR B O 1
ATOM 4869 N N . GLY B 1 322 ? 11.961 40.5 21.562 1 94 322 GLY B N 1
ATOM 4870 C CA . GLY B 1 322 ? 11.945 40.094 22.969 1 94 322 GLY B CA 1
ATOM 4871 C C . GLY B 1 322 ? 10.586 40.25 23.609 1 94 322 GLY B C 1
ATOM 4872 O O . GLY B 1 322 ? 10.383 39.812 24.75 1 94 322 GLY B O 1
ATOM 4873 N N . SER B 1 323 ? 9.672 40.781 22.922 1 92.38 323 SER B N 1
ATOM 4874 C CA . SER B 1 323 ? 8.328 41 23.438 1 92.38 323 SER B CA 1
ATOM 4875 C C . SER B 1 323 ? 7.355 39.938 22.891 1 92.38 323 SER B C 1
ATOM 4877 O O . SER B 1 323 ? 7.281 39.719 21.688 1 92.38 323 SER B O 1
ATOM 4879 N N . ALA B 1 324 ? 6.672 39.406 23.812 1 92.31 324 ALA B N 1
ATOM 4880 C CA . ALA B 1 324 ? 5.723 38.375 23.422 1 92.31 324 ALA B CA 1
ATOM 4881 C C . ALA B 1 324 ? 4.371 39 23.062 1 92.31 324 ALA B C 1
ATOM 4883 O O . ALA B 1 324 ? 3.828 39.812 23.797 1 92.31 324 ALA B O 1
ATOM 4884 N N . ASP B 1 325 ? 3.855 38.625 21.891 1 95.19 325 ASP B N 1
ATOM 4885 C CA . ASP B 1 325 ? 2.467 38.906 21.547 1 95.19 325 ASP B CA 1
ATOM 4886 C C . ASP B 1 325 ? 1.509 38.281 22.562 1 95.19 325 ASP B C 1
ATOM 4888 O O . ASP B 1 325 ? 1.701 37.125 22.969 1 95.19 325 ASP B O 1
ATOM 4892 N N . PRO B 1 326 ? 0.46 38.938 22.969 1 94.81 326 PRO B N 1
ATOM 4893 C CA . PRO B 1 326 ? -0.498 38.375 23.922 1 94.81 326 PRO B CA 1
ATOM 4894 C C . PRO B 1 326 ? -1.104 37.062 23.453 1 94.81 326 PRO B C 1
ATOM 4896 O O . PRO B 1 326 ? -1.536 36.25 24.281 1 94.81 326 PRO B O 1
ATOM 4899 N N . MET B 1 327 ? -1.12 36.781 22.203 1 94.62 327 MET B N 1
ATOM 4900 C CA . MET B 1 327 ? -1.66 35.562 21.641 1 94.62 327 MET B CA 1
ATOM 4901 C C . MET B 1 327 ? -0.87 34.344 22.125 1 94.62 327 MET B C 1
ATOM 4903 O O . MET B 1 327 ? -1.377 33.219 22.125 1 94.62 327 MET B O 1
ATOM 4907 N N . LEU B 1 328 ? 0.325 34.594 22.547 1 96.5 328 LEU B N 1
ATOM 4908 C CA . LEU B 1 328 ? 1.194 33.469 22.953 1 96.5 328 LEU B CA 1
ATOM 4909 C C . LEU B 1 328 ? 0.868 33.031 24.375 1 96.5 328 LEU B C 1
ATOM 4911 O O . LEU B 1 328 ? 1.269 31.938 24.781 1 96.5 328 LEU B O 1
ATOM 4915 N N . ASP B 1 329 ? 0.158 33.844 25.125 1 94.69 329 ASP B N 1
ATOM 4916 C CA . ASP B 1 329 ? -0.054 33.594 26.547 1 94.69 329 ASP B CA 1
ATOM 4917 C C . ASP B 1 329 ? -0.725 32.25 26.781 1 94.69 329 ASP B C 1
ATOM 4919 O O . ASP B 1 329 ? -0.329 31.5 27.672 1 94.69 329 ASP B O 1
ATOM 4923 N N . ASP B 1 330 ? -1.646 31.969 25.953 1 93.75 330 ASP B N 1
ATOM 4924 C CA . ASP B 1 330 ? -2.441 30.75 26.125 1 93.75 330 ASP B CA 1
ATOM 4925 C C . ASP B 1 330 ? -1.677 29.516 25.656 1 93.75 330 ASP B C 1
ATOM 4927 O O . ASP B 1 330 ? -2.115 28.391 25.875 1 93.75 330 ASP B O 1
ATOM 4931 N N . PHE B 1 331 ? -0.49 29.656 25.125 1 97.19 331 PHE B N 1
ATOM 4932 C CA . PHE B 1 331 ? 0.214 28.547 24.484 1 97.19 331 PHE B CA 1
ATOM 4933 C C . PHE B 1 331 ? 1.625 28.422 25.047 1 97.19 331 PHE B C 1
ATOM 4935 O O . PHE B 1 331 ? 2.469 27.734 24.453 1 97.19 331 PHE B O 1
ATOM 4942 N N . ALA B 1 332 ? 1.828 29.078 26.156 1 96.56 332 ALA B N 1
ATOM 4943 C CA . ALA B 1 332 ? 3.154 29.094 26.766 1 96.56 332 ALA B CA 1
ATOM 4944 C C . ALA B 1 332 ? 3.623 27.672 27.109 1 96.56 332 ALA B C 1
ATOM 4946 O O . ALA B 1 332 ? 2.838 26.859 27.578 1 96.56 332 ALA B O 1
ATOM 4947 N N . PRO B 1 333 ? 4.906 27.359 26.891 1 96.12 333 PRO B N 1
ATOM 4948 C CA . PRO B 1 333 ? 5.441 26.031 27.156 1 96.12 333 PRO B CA 1
ATOM 4949 C C . PRO B 1 333 ? 5.277 25.609 28.609 1 96.12 333 PRO B C 1
ATOM 4951 O O . PRO B 1 333 ? 5.176 24.406 28.906 1 96.12 333 PRO B O 1
ATOM 4954 N N . GLY B 1 334 ? 5.223 26.469 29.531 1 92.31 334 GLY B N 1
ATOM 4955 C CA . GLY B 1 334 ? 5.16 26.156 30.953 1 92.31 334 GLY B CA 1
ATOM 4956 C C . GLY B 1 334 ? 3.75 25.891 31.438 1 92.31 334 GLY B C 1
ATOM 4957 O O . GLY B 1 334 ? 3.543 25.609 32.625 1 92.31 334 GLY B O 1
ATOM 4958 N N . ARG B 1 335 ? 2.74 25.922 30.625 1 92.88 335 ARG B N 1
ATOM 4959 C CA . ARG B 1 335 ? 1.345 25.906 31.047 1 92.88 335 ARG B CA 1
ATOM 4960 C C . ARG B 1 335 ? 0.966 24.562 31.641 1 92.88 335 ARG B C 1
ATOM 4962 O O . ARG B 1 335 ? -0.066 24.438 32.312 1 92.88 335 ARG B O 1
ATOM 4969 N N . PHE B 1 336 ? 1.79 23.484 31.484 1 89.75 336 PHE B N 1
ATOM 4970 C CA . PHE B 1 336 ? 1.48 22.188 32.062 1 89.75 336 PHE B CA 1
ATOM 4971 C C . PHE B 1 336 ? 2.252 21.969 33.344 1 89.75 336 PHE B C 1
ATOM 4973 O O . PHE B 1 336 ? 2.213 20.875 33.938 1 89.75 336 PHE B O 1
ATOM 4980 N N . GLY B 1 337 ? 2.623 22.875 33.969 1 75.44 337 GLY B N 1
ATOM 4981 C CA . GLY B 1 337 ? 3.301 22.797 35.25 1 75.44 337 GLY B CA 1
ATOM 4982 C C . GLY B 1 337 ? 4.684 22.172 35.188 1 75.44 337 GLY B C 1
ATOM 4983 O O . GLY B 1 337 ? 5.234 21.719 36.188 1 75.44 337 GLY B O 1
ATOM 4984 N N . CYS B 1 338 ? 5.051 21.75 34.125 1 53.62 338 CYS B N 1
ATOM 4985 C CA . CYS B 1 338 ? 6.355 21.094 34.125 1 53.62 338 CYS B CA 1
ATOM 4986 C C . CYS B 1 338 ? 7.445 22.047 34.594 1 53.62 338 CYS B C 1
ATOM 4988 O O . CYS B 1 338 ? 7.512 23.188 34.125 1 53.62 338 CYS B O 1
ATOM 4990 N N . ALA B 1 339 ? 7.594 22.141 35.969 1 41.84 339 ALA B N 1
ATOM 4991 C CA . ALA B 1 339 ? 8.586 22.875 36.781 1 41.84 339 ALA B CA 1
ATOM 4992 C C . ALA B 1 339 ? 9.938 22.891 36.062 1 41.84 339 ALA B C 1
ATOM 4994 O O . ALA B 1 339 ? 10.406 21.859 35.562 1 41.84 339 ALA B O 1
ATOM 4995 N N . SER B 1 340 ? 10.352 24.031 35.531 1 36.94 340 SER B N 1
ATOM 4996 C CA . SER B 1 340 ? 11.789 24.172 35.344 1 36.94 340 SER B CA 1
ATOM 4997 C C . SER B 1 340 ? 12.547 23.562 36.531 1 36.94 340 SER B C 1
ATOM 4999 O O . SER B 1 340 ? 12.062 23.594 37.656 1 36.94 340 SER B O 1
#

Radius of gyration: 30.06 Å; Cα contacts (8 Å, |Δi|>4): 1589; chains: 2; bounding box: 56×80×76 Å

Sequence (680 aa):
MSIAIVGGGIIGLAIAEELDRRGAGCTVYDAAGPGDEGAWHVSGGMIAAGRESAFEHPQLARLLATSARMWPEFADNLGADVGYDRAGSLGLALTADDVAIAQRVWRVQDVPVLRGERLRALEPALSPRVRIGVHAPDECQVDPRRVMAVLRERLAGRIVSKRIGTLDEVDADTVVVAAGCGTAALTGLPVRPVKGQVLRLRGEPGLLRHVITGFADGRFVYLVPRASGEVVVGATQEERGDFAVTAGGVHELLRAALDLVPGLSEFELAEVAAGHRPGTPDNAPLLGRLDDRVVVASGHHRSGVLLAPVTARLIADLVLTGSADPMLDDFAPGRFGCASMSIAIVGGGIIGLAIAEELDRRGAGCTVYDAAGPGDEGAWHVSGGMIAAGRESAFEHPQLARLLATSARMWPEFADNLGADVGYDRAGSLGLALTADDVAIAQRVWRVQDVPVLRGERLRALEPALSPRVRIGVHAPDECQVDPRRVMAVLRERLAGRIVSKRIGTLDEVDADTVVVAAGCGTAALTGLPVRPVKGQVLRLRGEPGLLRHVITGFADGRFVYLVPRASGEVVVGATQEERGDFAVTAGGVHELLRAALDLVPGLSEFELAEVAAGHRPGTPDNAPLLGRLDDRVVVASGHHRSGVLLAPVTARLIADLVLTGSADPMLDDFAPGRFGCAS

Solvent-accessible surface area (backbone atoms only — not comparable to full-atom values): 34480 Å² total; per-residue (Å²): 132,46,39,32,28,40,20,64,41,66,50,26,42,37,25,50,50,48,27,43,75,70,73,39,71,54,39,30,30,23,55,70,59,91,87,64,65,51,40,53,73,63,46,71,27,59,34,44,37,49,57,56,29,52,80,48,56,72,69,54,31,52,51,33,44,54,6,51,71,39,41,65,58,52,51,58,70,65,73,55,90,32,56,72,41,70,67,12,33,34,42,39,22,47,40,75,70,21,39,64,61,46,44,60,36,44,60,59,50,67,51,64,78,39,47,47,67,60,48,36,71,74,37,71,52,46,27,88,66,46,43,41,32,32,60,43,63,85,25,32,34,32,35,42,61,46,45,46,49,52,50,47,60,77,40,49,94,33,52,41,75,38,71,78,75,47,66,86,76,57,92,47,62,31,38,35,40,17,33,43,46,54,37,19,77,58,70,68,49,74,32,40,50,33,17,28,39,31,36,33,31,39,43,74,56,75,67,56,74,42,32,37,36,34,27,36,84,80,33,68,33,34,38,36,56,41,87,82,14,35,32,36,38,32,57,54,80,38,89,38,83,71,63,74,39,28,41,38,59,53,37,54,48,44,50,27,46,37,63,47,29,50,74,51,33,74,16,25,56,72,43,78,43,44,32,42,26,12,25,27,94,82,53,49,40,28,32,38,61,74,53,96,41,36,31,36,48,29,15,38,27,93,40,45,70,37,34,20,56,43,51,11,52,53,50,36,45,25,71,76,70,68,50,73,59,76,82,37,66,87,21,34,57,56,77,76,62,66,74,128,134,46,39,31,30,38,19,66,43,65,51,26,43,37,24,50,50,47,26,43,75,71,72,40,73,54,40,30,30,22,54,68,58,93,87,62,65,52,41,54,72,62,47,71,26,57,33,43,37,50,55,58,28,52,79,46,56,72,70,56,32,52,50,36,45,54,8,50,70,39,41,64,58,52,52,58,71,65,73,54,90,32,55,74,41,69,66,14,32,34,41,39,21,45,39,75,71,21,39,64,61,47,45,61,35,45,60,58,49,67,51,64,78,38,47,46,67,60,50,36,70,73,37,71,50,48,27,87,67,46,44,39,31,32,59,41,62,85,24,31,34,31,37,40,61,45,45,47,50,51,50,47,60,76,40,49,94,32,53,40,76,39,72,80,74,47,66,84,76,55,91,48,63,32,36,36,41,17,33,40,44,54,37,20,77,57,70,68,50,74,33,40,49,35,17,29,39,31,35,33,31,40,44,74,55,75,68,56,75,40,32,37,37,34,27,37,84,79,34,69,36,34,37,36,59,42,87,81,14,35,32,37,36,33,57,54,81,39,89,39,85,69,62,74,40,27,41,34,58,53,38,51,50,45,50,27,46,37,62,48,29,48,72,52,32,76,16,25,57,72,43,77,43,43,34,42,26,11,26,26,94,82,52,50,40,28,32,39,62,73,52,97,42,36,31,36,47,29,15,38,26,96,40,45,71,35,35,21,56,43,49,12,52,53,50,37,44,25,70,76,69,69,50,74,59,77,81,37,65,87,21,34,58,56,77,78,62,66,73,128